Protein AF-A0A353ZAT5-F1 (afdb_monomer_lite)

Sequence (491 aa):
MAKRRVTSTKPAPPVLEQTLVGQTVCIAGPNAAGPVGELISKLVRLRGGVILDEVDPELTYLVTLGAGSEDDRERAEHLNAEDRSDIQIVSPSEFLETQVPSPEELLALLKGGPESLALALELLQIPVEEPYDLNGADLRGLKLDDESADADLEALDLTDSDLREAQFTNAWFSSMSGAKLDGAILKNCHFSGECEFIEGSFKKGVAQSCDFSSCDLDQADFTSTDLAGSDFSSAFGANACFRKATLTDADFSQAEITETDFSGVDGAGCDFSGTRLTKGLFTKADLHGSSFCGANLDECDFTNCDLRDCDFNGANLQGVIWKGARLKGASFQLANVDTNEIAKSADLDSDDVDTGSQVSSHLDELRDATSRISRVEFTLPFRRNGQRLSLAVTTSPRHVRIAWEQPNPVSSQIRSKLLRASDLRIPLLSVVNRFRDWEFLAEEVEVRSGRGPTGNRLPKGAVVQAICGILGVAPPEDLLPIPTPLVPPTA

Radius of gyration: 33.87 Å; chains: 1; bounding box: 70×77×107 Å

Structure (mmCIF, N/CA/C/O backbone):
data_AF-A0A353ZAT5-F1
#
_entry.id   AF-A0A353ZAT5-F1
#
loop_
_atom_site.group_PDB
_atom_site.id
_atom_site.type_symbol
_atom_site.label_atom_id
_atom_site.label_alt_id
_atom_site.label_comp_id
_atom_site.label_asym_id
_atom_site.label_entity_id
_atom_site.label_seq_id
_atom_site.pdbx_PDB_ins_code
_atom_site.Cartn_x
_atom_site.Cartn_y
_atom_site.Cartn_z
_atom_site.occupancy
_atom_site.B_iso_or_equiv
_atom_site.auth_seq_id
_atom_site.auth_comp_id
_atom_site.auth_asym_id
_atom_site.auth_atom_id
_atom_site.pdbx_PDB_model_num
ATOM 1 N N . MET A 1 1 ? -34.786 -39.151 38.828 1.00 35.59 1 MET A N 1
ATOM 2 C CA . MET A 1 1 ? -34.841 -38.536 37.484 1.00 35.59 1 MET A CA 1
ATOM 3 C C . MET A 1 1 ? -34.792 -37.024 37.647 1.00 35.59 1 MET A C 1
ATOM 5 O O . MET A 1 1 ? -35.815 -36.426 37.947 1.00 35.59 1 MET A O 1
ATOM 9 N N . ALA A 1 2 ? -33.608 -36.420 37.536 1.00 30.28 2 ALA A N 1
ATOM 10 C CA . ALA A 1 2 ? -33.432 -34.970 37.602 1.00 30.28 2 ALA A CA 1
ATOM 11 C C . ALA A 1 2 ? -33.078 -34.451 36.202 1.00 30.28 2 ALA A C 1
ATOM 13 O O . ALA A 1 2 ? -32.177 -34.973 35.547 1.00 30.28 2 ALA A O 1
ATOM 14 N N . LYS A 1 3 ? -33.868 -33.482 35.734 1.00 33.91 3 LYS A N 1
ATOM 15 C CA . LYS A 1 3 ? -33.812 -32.871 34.403 1.00 33.91 3 LYS A CA 1
ATOM 16 C C . LYS A 1 3 ? -32.565 -31.989 34.269 1.00 33.91 3 LYS A C 1
ATOM 18 O O . LYS A 1 3 ? -32.339 -31.119 35.104 1.00 33.91 3 LYS A O 1
ATOM 23 N N . ARG A 1 4 ? -31.804 -32.181 33.186 1.00 32.38 4 ARG A N 1
ATOM 24 C CA . ARG A 1 4 ? -30.784 -31.240 32.699 1.00 32.38 4 ARG A CA 1
ATOM 25 C C . ARG A 1 4 ? -31.474 -29.967 32.203 1.00 32.38 4 ARG A C 1
ATOM 27 O O . ARG A 1 4 ? -32.318 -30.043 31.312 1.00 32.38 4 ARG A O 1
ATOM 34 N N . ARG A 1 5 ? -31.091 -28.816 32.756 1.00 29.02 5 ARG A N 1
ATOM 35 C CA . ARG A 1 5 ? -31.334 -27.494 32.172 1.00 29.02 5 ARG A CA 1
ATOM 36 C C . ARG A 1 5 ? -30.012 -27.056 31.546 1.00 29.02 5 ARG A C 1
ATOM 38 O O . ARG A 1 5 ? -29.019 -26.919 32.249 1.00 29.02 5 ARG A O 1
ATOM 45 N N . VAL A 1 6 ? -30.004 -26.941 30.224 1.00 36.97 6 VAL A N 1
ATOM 46 C CA . VAL A 1 6 ? -28.932 -26.296 29.467 1.00 36.97 6 VAL A CA 1
ATOM 47 C C . VAL A 1 6 ? -29.087 -24.800 29.716 1.00 36.97 6 VAL A C 1
ATOM 49 O O . VAL A 1 6 ? -30.119 -24.231 29.370 1.00 36.97 6 VAL A O 1
ATOM 52 N N . THR A 1 7 ? -28.111 -24.184 30.371 1.00 30.05 7 THR A N 1
ATOM 53 C CA . THR A 1 7 ? -27.981 -22.727 30.447 1.00 30.05 7 THR A CA 1
ATOM 54 C C . THR A 1 7 ? -26.880 -22.319 29.487 1.00 30.05 7 THR A C 1
ATOM 56 O O . THR A 1 7 ? -25.731 -22.724 29.656 1.00 30.05 7 THR A O 1
ATOM 59 N N . SER A 1 8 ? -27.259 -21.558 28.461 1.00 29.73 8 SER A N 1
ATOM 60 C CA . SER A 1 8 ? -26.338 -20.868 27.568 1.00 29.73 8 SER A CA 1
ATOM 61 C C . SER A 1 8 ? -25.467 -19.924 28.391 1.00 29.73 8 SER A C 1
ATOM 63 O O . SER A 1 8 ? -25.973 -18.997 29.025 1.00 29.73 8 SER A O 1
ATOM 65 N N . THR A 1 9 ? -24.165 -20.161 28.391 1.00 30.36 9 THR A N 1
ATOM 66 C CA . THR A 1 9 ? -23.178 -19.208 28.885 1.00 30.36 9 THR A CA 1
ATOM 67 C C . THR A 1 9 ? -23.087 -18.072 27.871 1.00 30.36 9 THR A C 1
ATOM 69 O O . THR A 1 9 ? -22.510 -18.250 26.799 1.00 30.36 9 THR A O 1
ATOM 72 N N . LYS A 1 10 ? -23.698 -16.920 28.186 1.00 31.23 10 LYS A N 1
ATOM 73 C CA . LYS A 1 10 ? -23.288 -15.641 27.588 1.00 31.23 10 LYS A CA 1
ATOM 74 C C . LYS A 1 10 ? -21.779 -15.485 27.846 1.00 31.23 10 LYS A C 1
ATOM 76 O O . LYS A 1 10 ? -21.357 -15.814 28.960 1.00 31.23 10 LYS A O 1
ATOM 81 N N . PRO A 1 11 ? -20.972 -15.036 26.872 1.00 31.98 11 PRO A N 1
ATOM 82 C CA . PRO A 1 11 ? -19.592 -14.673 27.158 1.00 31.98 11 PRO A CA 1
ATOM 83 C C . PRO A 1 11 ? -19.607 -13.570 28.223 1.00 31.98 11 PRO A C 1
ATOM 85 O O . PRO A 1 11 ? -20.436 -12.660 28.165 1.00 31.98 11 PRO A O 1
ATOM 88 N N . ALA A 1 12 ? -18.764 -13.715 29.246 1.00 31.81 12 ALA A N 1
ATOM 89 C CA . ALA A 1 12 ? -18.557 -12.654 30.221 1.00 31.81 12 ALA A CA 1
ATOM 90 C C . ALA A 1 12 ? -18.018 -11.424 29.469 1.00 31.81 12 ALA A C 1
ATOM 92 O O . ALA A 1 12 ? -17.158 -11.614 28.603 1.00 31.81 12 ALA A O 1
ATOM 93 N N . PRO A 1 13 ? -18.521 -10.204 29.740 1.00 36.81 13 PRO A N 1
ATOM 94 C CA . PRO A 1 13 ? -17.914 -9.011 29.174 1.00 36.81 13 PRO A CA 1
ATOM 95 C C . PRO A 1 13 ? -16.436 -8.968 29.590 1.00 36.81 13 PRO A C 1
ATOM 97 O O . PRO A 1 13 ? -16.096 -9.492 30.661 1.00 36.81 13 PRO A O 1
ATOM 100 N N . PRO A 1 14 ? -15.554 -8.410 28.745 1.00 43.56 14 PRO A N 1
ATOM 101 C CA . PRO A 1 14 ? -14.152 -8.274 29.092 1.00 43.56 14 PRO A CA 1
ATOM 102 C C . PRO A 1 14 ? -14.018 -7.504 30.406 1.00 43.56 14 PRO A C 1
ATOM 104 O O . PRO A 1 14 ? -14.933 -6.784 30.806 1.00 43.56 14 PRO A O 1
ATOM 107 N N . VAL A 1 15 ? -12.902 -7.698 31.103 1.00 44.88 15 VAL A N 1
ATOM 108 C CA . VAL A 1 15 ? -12.599 -7.007 32.359 1.00 44.88 15 VAL A CA 1
ATOM 109 C C . VAL A 1 15 ? -12.460 -5.512 32.056 1.00 44.88 15 VAL A C 1
ATOM 111 O O . VAL A 1 15 ? -11.375 -5.042 31.751 1.00 44.88 15 VAL A O 1
ATOM 114 N N . LEU A 1 16 ? -13.582 -4.791 32.070 1.00 51.88 16 LEU A N 1
ATOM 115 C CA . LEU A 1 16 ? -13.626 -3.335 32.046 1.00 51.88 16 LEU A CA 1
ATOM 116 C C . LEU A 1 16 ? -12.999 -2.857 33.355 1.00 51.88 16 LEU A C 1
ATOM 118 O O . LEU A 1 16 ? -13.313 -3.393 34.427 1.00 51.88 16 LEU A O 1
ATOM 122 N N . GLU A 1 17 ? -12.094 -1.887 33.284 1.00 56.00 17 GLU A N 1
ATOM 123 C CA . GLU A 1 17 ? -11.563 -1.255 34.485 1.00 56.00 17 GLU A CA 1
ATOM 124 C C . GLU A 1 17 ? -12.712 -0.736 35.359 1.00 56.00 17 GLU A C 1
ATOM 126 O O . GLU A 1 17 ? -13.712 -0.198 34.879 1.00 56.00 17 GLU A O 1
ATOM 131 N N . GLN A 1 18 ? -12.577 -0.921 36.673 1.00 58.75 18 GLN A N 1
ATOM 132 C CA . GLN A 1 18 ? -13.631 -0.666 37.660 1.00 58.75 18 GLN A CA 1
ATOM 133 C C . GLN A 1 18 ? -13.889 0.826 37.933 1.00 58.75 18 GLN A C 1
ATOM 135 O O . GLN A 1 18 ? -14.420 1.161 38.989 1.00 58.75 18 GLN A O 1
ATOM 140 N N . THR A 1 19 ? -13.520 1.735 37.031 1.00 64.62 19 THR A N 1
ATOM 141 C CA . THR A 1 19 ? -13.568 3.190 37.261 1.00 64.62 19 THR A CA 1
ATOM 142 C C . THR A 1 19 ? -14.957 3.694 37.655 1.00 64.62 19 THR A C 1
ATOM 144 O O . THR A 1 19 ? -15.046 4.569 38.511 1.00 64.62 19 THR A O 1
ATOM 147 N N . LEU A 1 20 ? -16.039 3.100 37.130 1.00 75.00 20 LEU A N 1
ATOM 148 C CA . LEU A 1 20 ? -17.420 3.452 37.505 1.00 75.00 20 LEU A CA 1
ATOM 149 C C . LEU A 1 20 ? -18.197 2.338 38.221 1.00 75.00 20 LEU A C 1
ATOM 151 O O . LEU A 1 20 ? -19.390 2.493 38.484 1.00 75.00 20 LEU A O 1
ATOM 155 N N . VAL A 1 21 ? -17.552 1.225 38.578 1.00 80.06 21 VAL A N 1
ATOM 156 C CA . VAL A 1 21 ? -18.249 0.120 39.250 1.00 80.06 21 VAL A CA 1
ATOM 157 C C . VAL A 1 21 ? -18.703 0.577 40.635 1.00 80.06 21 VAL A C 1
ATOM 159 O O . VAL A 1 21 ? -17.886 0.903 41.492 1.00 80.06 21 VAL A O 1
ATOM 162 N N . GLY A 1 22 ? -20.019 0.569 40.861 1.00 78.88 22 GLY A N 1
ATOM 163 C CA . GLY A 1 22 ? -20.616 1.024 42.120 1.00 78.88 22 GLY A CA 1
ATOM 164 C C . GLY A 1 22 ? -20.715 2.545 42.271 1.00 78.88 22 GLY A C 1
ATOM 165 O O . GLY A 1 22 ? -21.193 2.995 43.307 1.00 78.88 22 GLY A O 1
ATOM 166 N N . GLN A 1 23 ? -20.313 3.316 41.256 1.00 85.81 23 GLN A N 1
ATOM 167 C CA . GLN A 1 23 ? -20.518 4.763 41.216 1.00 85.81 23 GLN A CA 1
ATOM 168 C C . GLN A 1 23 ? -21.940 5.078 40.742 1.00 85.81 23 GLN A C 1
ATOM 170 O O . GLN A 1 23 ? -22.478 4.414 39.848 1.00 85.81 23 GLN A O 1
ATOM 175 N N . THR A 1 24 ? -22.550 6.107 41.317 1.00 89.19 24 THR A N 1
ATOM 176 C CA . THR A 1 24 ? -23.874 6.605 40.925 1.00 89.19 24 THR A CA 1
ATOM 177 C C . THR A 1 24 ? -23.709 7.955 40.224 1.00 89.19 24 THR A C 1
ATOM 179 O O . THR A 1 24 ? -23.003 8.854 40.692 1.00 89.19 24 THR A O 1
ATOM 182 N N . VAL A 1 25 ? -24.332 8.099 39.059 1.00 90.00 25 VAL A N 1
ATOM 183 C CA . VAL A 1 25 ? -24.163 9.262 38.185 1.00 90.00 25 VAL A CA 1
ATOM 184 C C . VAL A 1 25 ? -25.524 9.851 37.853 1.00 90.00 25 VAL A C 1
ATOM 186 O O . VAL A 1 25 ? -26.437 9.141 37.438 1.00 90.00 25 VAL A O 1
ATOM 189 N N . CYS A 1 26 ? -25.653 11.161 38.005 1.00 89.88 26 CYS A N 1
ATOM 190 C CA . CYS A 1 26 ? -26.819 11.927 37.588 1.00 89.88 26 CYS A CA 1
ATOM 191 C C . CYS A 1 26 ? -26.402 12.870 36.459 1.00 89.88 26 CYS A C 1
ATOM 193 O O . CYS A 1 26 ? -25.349 13.509 36.526 1.00 89.88 26 CYS A O 1
ATOM 195 N N . ILE A 1 27 ? -27.216 12.935 35.408 1.00 89.19 27 ILE A N 1
ATOM 196 C CA . ILE A 1 27 ? -26.981 13.788 34.241 1.00 89.19 27 ILE A CA 1
ATOM 197 C C . ILE A 1 27 ? -28.067 14.863 34.236 1.00 89.19 27 ILE A C 1
ATOM 199 O O . ILE A 1 27 ? -29.233 14.565 33.988 1.00 89.19 27 ILE A O 1
ATOM 203 N N . ALA A 1 28 ? -27.686 16.114 34.489 1.00 85.56 28 ALA A N 1
ATOM 204 C CA . ALA A 1 28 ? -28.620 17.226 34.631 1.00 85.56 28 ALA A CA 1
ATOM 205 C C . ALA A 1 28 ? -28.460 18.260 33.507 1.00 85.56 28 ALA A C 1
ATOM 207 O O . ALA A 1 28 ? -27.347 18.611 33.102 1.00 85.56 28 ALA A O 1
ATOM 208 N N . GLY A 1 29 ? -29.590 18.780 33.022 1.00 79.81 29 GLY A N 1
ATOM 209 C CA . GLY A 1 29 ? -29.646 19.860 32.037 1.00 79.81 29 GLY A CA 1
ATOM 210 C C . GLY A 1 29 ? -30.685 19.647 30.929 1.00 79.81 29 GLY A C 1
ATOM 211 O O . GLY A 1 29 ? -31.186 18.537 30.739 1.00 79.81 29 GLY A O 1
ATOM 212 N N . PRO A 1 30 ? -31.002 20.702 30.154 1.00 70.00 30 PRO A N 1
ATOM 213 C CA . PRO A 1 30 ? -32.038 20.663 29.116 1.00 70.00 30 PRO A CA 1
ATOM 214 C C . PRO A 1 30 ? -31.757 19.645 27.999 1.00 70.00 30 PRO A C 1
ATOM 216 O O . PRO A 1 30 ? -32.686 19.200 27.330 1.00 70.00 30 PRO A O 1
ATOM 219 N N . ASN A 1 31 ? -30.491 19.246 27.827 1.00 70.19 31 ASN A N 1
ATOM 220 C CA . ASN A 1 31 ? -30.032 18.298 26.811 1.00 70.19 31 ASN A CA 1
ATOM 221 C C . ASN A 1 31 ? -29.577 16.948 27.394 1.00 70.19 31 ASN A C 1
ATOM 223 O O . ASN A 1 31 ? -28.799 16.249 26.749 1.00 70.19 31 ASN A O 1
ATOM 227 N N . ALA A 1 32 ? -30.044 16.556 28.586 1.00 75.88 32 ALA A N 1
ATOM 228 C CA . ALA A 1 32 ? -29.675 15.275 29.206 1.00 75.88 32 ALA A CA 1
ATOM 229 C C . ALA A 1 32 ? -29.980 14.042 28.329 1.00 75.88 32 ALA A C 1
ATOM 231 O O . ALA A 1 32 ? -29.245 13.063 28.371 1.00 75.88 32 ALA A O 1
ATOM 232 N N . ALA A 1 33 ? -31.009 14.113 27.479 1.00 74.62 33 ALA A N 1
ATOM 233 C CA . ALA A 1 33 ? -31.337 13.080 26.490 1.00 74.62 33 ALA A CA 1
ATOM 234 C C . ALA A 1 33 ? -30.689 13.309 25.105 1.00 74.62 33 ALA A C 1
ATOM 236 O O . ALA A 1 33 ? -31.068 12.669 24.131 1.00 74.62 33 ALA A O 1
ATOM 237 N N . GLY A 1 34 ? -29.777 14.277 24.979 1.00 81.38 34 GLY A N 1
ATOM 238 C CA . GLY A 1 34 ? -29.040 14.539 23.744 1.00 81.38 34 GLY A CA 1
ATOM 239 C C . GLY A 1 34 ? -27.870 13.565 23.538 1.00 81.38 34 GLY A C 1
ATOM 240 O O . GLY A 1 34 ? -27.553 12.797 24.444 1.00 81.38 34 GLY A O 1
ATOM 241 N N . PRO A 1 35 ? -27.162 13.641 22.394 1.00 79.19 35 PRO A N 1
ATOM 242 C CA . PRO A 1 35 ? -26.115 12.678 22.025 1.00 79.19 35 PRO A CA 1
ATOM 243 C C . PRO A 1 35 ? -25.032 12.488 23.097 1.00 79.19 35 PRO A C 1
ATOM 245 O O . PRO A 1 35 ? -24.649 11.367 23.413 1.00 79.19 35 PRO A O 1
ATOM 248 N N . VAL A 1 36 ? -24.587 13.585 23.719 1.00 80.25 36 VAL A N 1
ATOM 249 C CA . VAL A 1 36 ? -23.572 13.553 24.785 1.00 80.25 36 VAL A CA 1
ATOM 250 C C . VAL A 1 36 ? -24.112 12.884 26.054 1.00 80.25 36 VAL A C 1
ATOM 252 O O . VAL A 1 36 ? -23.415 12.094 26.684 1.00 80.25 36 VAL A O 1
ATOM 255 N N . GLY A 1 37 ? -25.364 13.159 26.427 1.00 84.25 37 GLY A N 1
ATOM 256 C CA . GLY A 1 37 ? -25.998 12.523 27.583 1.00 84.25 37 GLY A CA 1
ATOM 257 C C . GLY A 1 37 ? -26.277 11.033 27.361 1.00 84.25 37 GLY A C 1
ATOM 258 O O . GLY A 1 37 ? -26.101 10.232 28.282 1.00 84.25 37 GLY A O 1
ATOM 259 N N . GLU A 1 38 ? -26.628 10.635 26.134 1.00 84.31 38 GLU A N 1
ATOM 260 C CA . GLU A 1 38 ? -26.757 9.226 25.745 1.00 84.31 38 GLU A CA 1
ATOM 261 C C . GLU A 1 38 ? -25.414 8.489 25.800 1.00 84.31 38 GLU A C 1
ATOM 263 O O . GLU A 1 38 ? -25.362 7.388 26.353 1.00 84.31 38 GLU A O 1
ATOM 268 N N . LEU A 1 39 ? -24.329 9.096 25.301 1.00 80.38 39 LEU A N 1
ATOM 269 C CA . LEU A 1 39 ? -22.971 8.544 25.382 1.00 80.38 39 LEU A CA 1
ATOM 270 C C . LEU A 1 39 ? -22.551 8.309 26.840 1.00 80.38 39 LEU A C 1
ATOM 272 O O . LEU A 1 39 ? -22.172 7.198 27.210 1.00 80.38 39 LEU A O 1
ATOM 276 N N . ILE A 1 40 ? -22.697 9.325 27.697 1.00 83.88 40 ILE A N 1
ATOM 277 C CA . ILE A 1 40 ? -22.378 9.215 29.129 1.00 83.88 40 ILE A CA 1
ATOM 278 C C . ILE A 1 40 ? -23.243 8.136 29.787 1.00 83.88 40 ILE A C 1
ATOM 280 O O . ILE A 1 40 ? -22.737 7.302 30.537 1.00 83.88 40 ILE A O 1
ATOM 284 N N . SER A 1 41 ? -24.533 8.077 29.453 1.00 86.50 41 SER A N 1
ATOM 285 C CA . SER A 1 41 ? -25.434 7.050 29.979 1.00 86.50 41 SER A CA 1
ATOM 286 C C . SER A 1 41 ? -25.014 5.632 29.577 1.00 86.50 41 SER A C 1
ATOM 288 O O . SER A 1 41 ? -25.048 4.708 30.395 1.00 86.50 41 SER A O 1
ATOM 290 N N . LYS A 1 42 ? -24.623 5.433 28.313 1.00 81.38 42 LYS A N 1
ATOM 291 C CA . LYS A 1 42 ? -24.094 4.151 27.831 1.00 81.38 42 LYS A CA 1
ATOM 292 C C . LYS A 1 42 ? -22.829 3.772 28.604 1.00 81.38 42 LYS A C 1
ATOM 294 O O . LYS A 1 42 ? -22.770 2.661 29.130 1.00 81.38 42 LYS A O 1
ATOM 299 N N . LEU A 1 43 ? -21.877 4.700 28.736 1.00 80.25 43 LEU A N 1
ATOM 300 C CA . LEU A 1 43 ? -20.602 4.490 29.431 1.00 80.25 43 LEU A CA 1
ATOM 301 C C . LEU A 1 43 ? -20.789 4.092 30.897 1.00 80.25 43 LEU A C 1
ATOM 303 O O . LEU A 1 43 ? -20.233 3.082 31.331 1.00 80.25 43 LEU A O 1
ATOM 307 N N . VAL A 1 44 ? -21.625 4.826 31.638 1.00 85.06 44 VAL A N 1
ATOM 308 C CA . VAL A 1 44 ? -21.915 4.535 33.051 1.00 85.06 44 VAL A CA 1
ATOM 309 C C . VAL A 1 44 ? -22.484 3.127 33.206 1.00 85.06 44 VAL A C 1
ATOM 311 O O . VAL A 1 44 ? -21.991 2.348 34.021 1.00 85.06 44 VAL A O 1
ATOM 314 N N . ARG A 1 45 ? -23.482 2.758 32.391 1.00 83.06 45 ARG A N 1
ATOM 315 C CA . ARG A 1 45 ? -24.105 1.425 32.452 1.00 83.06 45 ARG A CA 1
ATOM 316 C C . ARG A 1 45 ? -23.121 0.310 32.108 1.00 83.06 45 ARG A C 1
ATOM 318 O O . ARG A 1 45 ? -23.139 -0.734 32.757 1.00 83.06 45 ARG A O 1
ATOM 325 N N . LEU A 1 46 ? -22.283 0.518 31.093 1.00 72.38 46 LEU A N 1
ATOM 326 C CA . LEU A 1 46 ? -21.296 -0.465 30.642 1.00 72.38 46 LEU A CA 1
ATOM 327 C C . LEU A 1 46 ? -20.228 -0.721 31.705 1.00 72.38 46 LEU A C 1
ATOM 329 O O . LEU A 1 46 ? -19.929 -1.878 31.995 1.00 72.38 46 LEU A O 1
ATOM 333 N N . ARG A 1 47 ? -19.736 0.335 32.357 1.00 76.44 47 ARG A N 1
ATOM 334 C CA . ARG A 1 47 ? -18.775 0.240 33.465 1.00 76.44 47 ARG A CA 1
ATOM 335 C C . ARG A 1 47 ? -19.422 -0.116 34.817 1.00 76.44 47 ARG A C 1
ATOM 337 O O . ARG A 1 47 ? -18.765 -0.044 35.849 1.00 76.44 47 ARG A O 1
ATOM 344 N N . GLY A 1 48 ? -20.693 -0.533 34.836 1.00 77.31 48 GLY A N 1
ATOM 345 C CA . GLY A 1 48 ? -21.371 -1.037 36.037 1.00 77.31 48 GLY A CA 1
ATOM 346 C C . GLY A 1 48 ? -21.766 0.032 37.061 1.00 77.31 48 GLY A C 1
ATOM 347 O O . GLY A 1 48 ? -22.008 -0.304 38.223 1.00 77.31 48 GLY A O 1
ATOM 348 N N . GLY A 1 49 ? -21.825 1.293 36.640 1.00 85.31 49 GLY A N 1
ATOM 349 C CA . GLY A 1 49 ? -22.395 2.387 37.413 1.00 85.31 49 GLY A CA 1
ATOM 350 C C . GLY A 1 49 ? -23.919 2.450 37.293 1.00 85.31 49 GLY A C 1
ATOM 351 O O . GLY A 1 49 ? -24.540 1.803 36.442 1.00 85.31 49 GLY A O 1
ATOM 352 N N . VAL A 1 50 ? -24.537 3.242 38.161 1.00 89.31 50 VAL A N 1
ATOM 353 C CA . VAL A 1 50 ? -25.993 3.429 38.221 1.00 89.31 50 VAL A CA 1
ATOM 354 C C . VAL A 1 50 ? -26.335 4.848 37.793 1.00 89.31 50 VAL A C 1
ATOM 356 O O . VAL A 1 50 ? -25.699 5.794 38.241 1.00 89.31 50 VAL A O 1
ATOM 359 N N . ILE A 1 51 ? -27.348 4.999 36.940 1.00 89.75 51 ILE A N 1
ATOM 360 C CA . ILE A 1 51 ? -27.853 6.318 36.544 1.00 89.75 51 ILE A CA 1
ATOM 361 C C . ILE A 1 51 ? -29.054 6.672 37.410 1.00 89.75 51 ILE A C 1
ATOM 363 O O . ILE A 1 51 ? -29.963 5.850 37.550 1.00 89.75 51 ILE A O 1
ATOM 367 N N . LEU A 1 52 ? -29.053 7.886 37.949 1.00 87.94 52 LEU A N 1
ATOM 368 C CA . LEU A 1 52 ? -30.170 8.464 38.689 1.00 87.94 52 LEU A CA 1
ATOM 369 C C . LEU A 1 52 ? -30.833 9.578 37.876 1.00 87.94 52 LEU A C 1
ATOM 371 O O . LEU A 1 52 ? -30.159 10.318 37.161 1.00 87.94 52 LEU A O 1
ATOM 375 N N . ASP A 1 53 ? -32.154 9.694 38.020 1.00 82.94 53 ASP A N 1
ATOM 376 C CA . ASP A 1 53 ? -32.955 10.737 37.364 1.00 82.94 53 ASP A CA 1
ATOM 377 C C . ASP A 1 53 ? -32.953 12.064 38.155 1.00 82.94 53 ASP A C 1
ATOM 379 O O . ASP A 1 53 ? -33.297 13.110 37.610 1.00 82.94 53 ASP A O 1
ATOM 383 N N . GLU A 1 54 ? -32.572 12.031 39.437 1.00 82.38 54 GLU A N 1
ATOM 384 C CA . GLU A 1 54 ? -32.560 13.179 40.354 1.00 82.38 54 GLU A CA 1
ATOM 385 C C . GLU A 1 54 ? -31.303 13.157 41.248 1.00 82.38 54 GLU A C 1
ATOM 387 O O . GLU A 1 54 ? -30.577 12.161 41.308 1.00 82.38 54 GLU A O 1
ATOM 392 N N . VAL A 1 55 ? -31.020 14.272 41.930 1.00 80.38 55 VAL A N 1
ATOM 393 C CA . VAL A 1 55 ? -29.901 14.389 42.881 1.00 80.38 55 VAL A CA 1
ATOM 394 C C . VAL A 1 55 ? -30.289 13.732 44.217 1.00 80.38 55 VAL A C 1
ATOM 396 O O . VAL A 1 55 ? -31.210 14.198 44.885 1.00 80.38 55 VAL A O 1
ATOM 399 N N . ASP A 1 56 ? -29.574 12.675 44.612 1.00 81.06 56 ASP A N 1
ATOM 400 C CA . ASP A 1 56 ? -29.828 11.848 45.808 1.00 81.06 56 ASP A CA 1
ATOM 401 C C . ASP A 1 56 ? -28.570 11.775 46.712 1.00 81.06 56 ASP A C 1
ATOM 403 O O . ASP A 1 56 ? -27.461 11.953 46.206 1.00 81.06 56 ASP A O 1
ATOM 407 N N . PRO A 1 57 ? -28.686 11.518 48.032 1.00 77.56 57 PRO A N 1
ATOM 408 C CA . PRO A 1 57 ? -27.532 11.293 48.911 1.00 77.56 57 PRO A CA 1
ATOM 409 C C . PRO A 1 57 ? -26.562 10.178 48.486 1.00 77.56 57 PRO A C 1
ATOM 411 O O . PRO A 1 57 ? -25.393 10.222 48.862 1.00 77.56 57 PRO A O 1
ATOM 414 N N . GLU A 1 58 ? -27.012 9.174 47.727 1.00 81.31 58 GLU A N 1
ATOM 415 C CA . GLU A 1 58 ? -26.134 8.113 47.213 1.00 81.31 58 GLU A CA 1
ATOM 416 C C . GLU A 1 58 ? -25.285 8.560 46.012 1.00 81.31 58 GLU A C 1
ATOM 418 O O . GLU A 1 58 ? -24.485 7.758 45.531 1.00 81.31 58 GLU A O 1
ATOM 423 N N . LEU A 1 59 ? -25.455 9.795 45.513 1.00 85.25 59 LEU A N 1
ATOM 424 C CA . LEU A 1 59 ? -24.809 10.315 44.307 1.00 85.25 59 LEU A CA 1
ATOM 425 C C . LEU A 1 59 ? -23.278 10.387 44.438 1.00 85.25 59 LEU A C 1
ATOM 427 O O . LEU A 1 59 ? -22.754 10.837 45.453 1.00 85.25 59 LEU A O 1
ATOM 431 N N . THR A 1 60 ? -22.552 10.015 43.382 1.00 86.44 60 THR A N 1
ATOM 432 C CA . THR A 1 60 ? -21.096 10.215 43.298 1.00 86.44 60 THR A CA 1
ATOM 433 C C . THR A 1 60 ? -20.713 11.288 42.285 1.00 86.44 60 THR A C 1
ATOM 435 O O . THR A 1 60 ? -19.867 12.129 42.575 1.00 86.44 60 THR A O 1
ATOM 438 N N . TYR A 1 61 ? -21.346 11.300 41.110 1.00 86.50 61 TYR A N 1
ATOM 439 C CA . TYR A 1 61 ? -21.074 12.278 40.054 1.00 86.50 61 TYR A CA 1
ATOM 440 C C . TYR A 1 61 ? -22.341 13.012 39.624 1.00 86.50 61 TYR A C 1
ATOM 442 O O . TYR A 1 61 ? -23.344 12.384 39.288 1.00 86.50 61 TYR A O 1
ATOM 450 N N . LEU A 1 62 ? -22.266 14.341 39.540 1.00 88.38 62 LEU A N 1
ATOM 451 C CA . LEU A 1 62 ? -23.254 15.169 38.851 1.00 88.38 62 LEU A CA 1
ATOM 452 C C . LEU A 1 62 ? -22.630 15.748 37.578 1.00 88.38 62 LEU A C 1
ATOM 454 O O . LEU A 1 62 ? -21.766 16.624 37.650 1.00 88.38 62 LEU A O 1
ATOM 458 N N . VAL A 1 63 ? -23.094 15.287 36.416 1.00 88.62 63 VAL A N 1
ATOM 459 C CA . VAL A 1 63 ? -22.657 15.791 35.110 1.00 88.62 63 VAL A CA 1
ATOM 460 C C . VAL A 1 63 ? -23.624 16.863 34.616 1.00 88.62 63 VAL A C 1
ATOM 462 O O . VAL A 1 63 ? -24.815 16.605 34.442 1.00 88.62 63 VAL A O 1
ATOM 465 N N . THR A 1 64 ? -23.115 18.069 34.356 1.00 86.50 64 THR A N 1
ATOM 466 C CA . THR A 1 64 ? -23.941 19.242 34.014 1.00 86.50 64 THR A CA 1
ATOM 467 C C . THR A 1 64 ? -23.845 19.621 32.528 1.00 86.50 64 THR A C 1
ATOM 469 O O . THR A 1 64 ? -22.888 20.247 32.081 1.00 86.50 64 THR A O 1
ATOM 472 N N . LEU A 1 65 ? -24.856 19.280 31.724 1.00 78.19 65 LEU A N 1
ATOM 473 C CA . LEU A 1 65 ? -24.903 19.563 30.278 1.00 78.19 65 LEU A CA 1
ATOM 474 C C . LEU A 1 65 ? -25.394 20.994 29.989 1.00 78.19 65 LEU A C 1
ATOM 476 O O . LEU A 1 65 ? -26.484 21.159 29.454 1.00 78.19 65 LEU A O 1
ATOM 480 N N . GLY A 1 66 ? -24.594 22.012 30.336 1.00 64.81 66 GLY A N 1
ATOM 481 C CA . GLY A 1 66 ? -24.759 23.421 29.926 1.00 64.81 66 GLY A CA 1
ATOM 482 C C . GLY A 1 66 ? -26.073 24.107 30.350 1.00 64.81 66 GLY A C 1
ATOM 483 O O . GLY A 1 66 ? -27.155 23.741 29.907 1.00 64.81 66 GLY A O 1
ATOM 484 N N . ALA A 1 67 ? -25.979 25.157 31.179 1.00 49.12 67 ALA A N 1
ATOM 485 C CA . ALA A 1 67 ? -27.132 25.801 31.831 1.00 49.12 67 ALA A CA 1
ATOM 486 C C . ALA A 1 67 ? -28.102 24.774 32.451 1.00 49.12 67 ALA A C 1
ATOM 488 O O . ALA A 1 67 ? -29.319 24.858 32.277 1.00 49.12 67 ALA A O 1
ATOM 489 N N . GLY A 1 68 ? -27.553 23.783 33.166 1.00 55.22 68 GLY A N 1
ATOM 490 C CA . GLY A 1 68 ? -28.346 23.044 34.147 1.00 55.22 68 GLY A CA 1
ATOM 491 C C . GLY A 1 68 ? -29.001 24.047 35.094 1.00 55.22 68 GLY A C 1
ATOM 492 O O . GLY A 1 68 ? -28.411 25.099 35.357 1.00 55.22 68 GLY A O 1
ATOM 493 N N . SER A 1 69 ? -30.227 23.777 35.544 1.00 58.56 69 SER A N 1
ATOM 494 C CA . SER A 1 69 ? -30.873 24.615 36.552 1.00 58.56 69 SER A CA 1
ATOM 495 C C . SER A 1 69 ? -29.890 24.823 37.696 1.00 58.56 69 SER A C 1
ATOM 497 O O . SER A 1 69 ? -29.415 23.835 38.253 1.00 58.56 69 SER A O 1
ATOM 499 N N . GLU A 1 70 ? -29.549 26.082 38.004 1.00 64.94 70 GLU A N 1
ATOM 500 C CA . GLU A 1 70 ? -28.692 26.430 39.150 1.00 64.94 70 GLU A CA 1
ATOM 501 C C . GLU A 1 70 ? -29.116 25.624 40.390 1.00 64.94 70 GLU A C 1
ATOM 503 O O . GLU A 1 70 ? -28.264 25.096 41.097 1.00 64.94 70 GLU A O 1
ATOM 508 N N . ASP A 1 71 ? -30.422 25.377 40.525 1.00 75.44 71 ASP A N 1
ATOM 509 C CA . ASP A 1 71 ? -31.062 24.495 41.497 1.00 75.44 71 ASP A CA 1
ATOM 510 C C . ASP A 1 71 ? -30.413 23.106 41.680 1.00 75.44 71 ASP A C 1
ATOM 512 O O . ASP A 1 71 ? -30.259 22.676 42.819 1.00 75.44 71 ASP A O 1
ATOM 516 N N . ASP A 1 72 ? -30.045 22.364 40.626 1.00 78.12 72 ASP A N 1
ATOM 517 C CA . ASP A 1 72 ? -29.510 20.994 40.786 1.00 78.12 72 ASP A CA 1
ATOM 518 C C . ASP A 1 72 ? -28.065 21.005 41.274 1.00 78.12 72 ASP A C 1
ATOM 520 O O . ASP A 1 72 ? -27.664 20.181 42.101 1.00 78.12 72 ASP A O 1
ATOM 524 N N . ARG A 1 73 ? -27.291 21.984 40.799 1.00 81.94 73 ARG A N 1
ATOM 525 C CA . ARG A 1 73 ? -25.928 22.210 41.271 1.00 81.94 73 ARG A CA 1
ATOM 526 C C . ARG A 1 73 ? -25.939 22.675 42.725 1.00 81.94 73 ARG A C 1
ATOM 528 O O . ARG A 1 73 ? -25.225 22.098 43.538 1.00 81.94 73 ARG A O 1
ATOM 535 N N . GLU A 1 74 ? -26.770 23.662 43.060 1.00 83.88 74 GLU A N 1
ATOM 536 C CA . GLU A 1 74 ? -26.933 24.155 44.432 1.00 83.88 74 GLU A CA 1
ATOM 537 C C . GLU A 1 74 ? -27.386 23.037 45.381 1.00 83.88 74 GLU A C 1
ATOM 539 O O . GLU A 1 74 ? -26.858 22.916 46.486 1.00 83.88 74 GLU A O 1
ATOM 544 N N . ARG A 1 75 ? -28.313 22.169 44.949 1.00 80.69 75 ARG A N 1
ATOM 545 C CA . ARG A 1 75 ? -28.742 20.992 45.726 1.00 80.69 75 ARG A CA 1
ATOM 546 C C . ARG A 1 75 ? -27.609 20.001 45.960 1.00 80.69 75 ARG A C 1
ATOM 548 O O . ARG A 1 75 ? -27.457 19.535 47.086 1.00 80.69 75 ARG A O 1
ATOM 555 N N . ALA A 1 76 ? -26.820 19.684 44.935 1.00 81.50 76 ALA A N 1
ATOM 556 C CA . ALA A 1 76 ? -25.680 18.782 45.083 1.00 81.50 76 ALA A CA 1
ATOM 557 C C . ALA A 1 76 ? -24.594 19.369 46.000 1.00 81.50 76 ALA A C 1
ATOM 559 O O . ALA A 1 76 ? -24.055 18.656 46.845 1.00 81.50 76 ALA A O 1
ATOM 560 N N . GLU A 1 77 ? -24.311 20.672 45.894 1.00 84.19 77 GLU A N 1
ATOM 561 C CA . GLU A 1 77 ? -23.380 21.372 46.791 1.00 84.19 77 GLU A CA 1
ATOM 562 C C . GLU A 1 77 ? -23.889 21.382 48.242 1.00 84.19 77 GLU A C 1
ATOM 564 O O . GLU A 1 77 ? -23.116 21.143 49.171 1.00 84.19 77 GLU A O 1
ATOM 569 N N . HIS A 1 78 ? -25.192 21.601 48.443 1.00 83.31 78 HIS A N 1
ATOM 570 C CA . HIS A 1 78 ? -25.826 21.545 49.758 1.00 83.31 78 HIS A CA 1
ATOM 571 C C . HIS A 1 78 ? -25.758 20.139 50.373 1.00 83.31 78 HIS A C 1
ATOM 573 O O . HIS A 1 78 ? -25.396 20.002 51.540 1.00 83.31 78 HIS A O 1
ATOM 579 N N . LEU A 1 79 ? -26.055 19.092 49.593 1.00 77.94 79 LEU A N 1
ATOM 580 C CA . LEU A 1 79 ? -25.949 17.696 50.034 1.00 77.94 79 LEU A CA 1
ATOM 581 C C . LEU A 1 79 ? -24.518 17.341 50.455 1.00 77.94 79 LEU A C 1
ATOM 583 O O . LEU A 1 79 ? -24.330 16.814 51.545 1.00 77.94 79 LEU A O 1
ATOM 587 N N . ASN A 1 80 ? -23.517 17.718 49.655 1.00 78.69 80 ASN A N 1
ATOM 588 C CA . ASN A 1 80 ? -22.09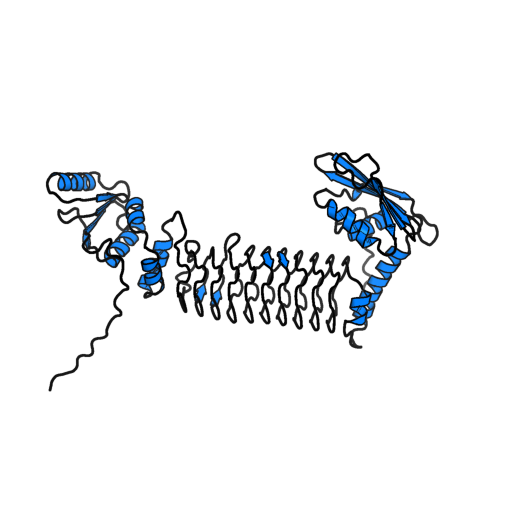4 17.494 49.948 1.00 78.69 80 ASN A CA 1
ATOM 589 C C . ASN A 1 80 ? -21.619 18.245 51.220 1.00 78.69 80 ASN A C 1
ATOM 591 O O . ASN A 1 80 ? -20.681 17.828 51.901 1.00 78.69 80 ASN A O 1
ATOM 595 N N . ALA A 1 81 ? -22.267 19.364 51.573 1.00 80.31 81 ALA A N 1
ATOM 596 C CA . ALA A 1 81 ? -21.952 20.132 52.779 1.00 80.31 81 ALA A CA 1
ATOM 597 C C . ALA A 1 81 ? -22.575 19.555 54.068 1.00 80.31 81 ALA A C 1
ATOM 599 O O . ALA A 1 81 ? -21.976 19.692 55.141 1.00 80.31 81 ALA A O 1
ATOM 600 N N . GLU A 1 82 ? -23.766 18.951 53.985 1.00 72.12 82 GLU A N 1
ATOM 601 C CA . GLU A 1 82 ? -24.525 18.455 55.145 1.00 72.12 82 GLU A CA 1
ATOM 602 C C . GLU A 1 82 ? -24.312 16.961 55.436 1.00 72.12 82 GLU A C 1
ATOM 604 O O . GLU A 1 82 ? -24.230 16.580 56.607 1.00 72.12 82 GLU A O 1
ATOM 609 N N . ASP A 1 83 ? -24.150 16.139 54.398 1.00 62.12 83 ASP A N 1
ATOM 610 C CA . ASP A 1 83 ? -23.836 14.712 54.466 1.00 62.12 83 ASP A CA 1
ATOM 611 C C . ASP A 1 83 ? -22.484 14.474 53.783 1.00 62.12 83 ASP A C 1
ATOM 613 O O . ASP A 1 83 ? -22.168 15.059 52.755 1.00 62.12 83 ASP A O 1
ATOM 617 N N . ARG A 1 84 ? -21.622 13.638 54.368 1.00 56.53 84 ARG A N 1
ATOM 618 C CA . ARG A 1 84 ? -20.237 13.407 53.900 1.00 56.53 84 ARG A CA 1
ATOM 619 C C . ARG A 1 84 ? -20.178 12.555 52.614 1.00 56.53 84 ARG A C 1
ATOM 621 O O . ARG A 1 84 ? -19.415 11.594 52.577 1.00 56.53 84 ARG A O 1
ATOM 628 N N . SER A 1 85 ? -20.980 12.888 51.606 1.00 61.19 85 SER A N 1
ATOM 629 C CA . SER A 1 85 ? -20.960 12.333 50.253 1.00 61.19 85 SER A CA 1
ATOM 630 C C . SER A 1 85 ? -20.071 13.207 49.371 1.00 61.19 85 SER A C 1
ATOM 632 O O . SER A 1 85 ? -20.402 14.352 49.086 1.00 61.19 85 SER A O 1
ATOM 634 N N . ASP A 1 86 ? -18.945 12.662 48.942 1.00 74.50 86 ASP A N 1
ATOM 635 C CA . ASP A 1 86 ? -17.908 13.219 48.074 1.00 74.50 86 ASP A CA 1
ATOM 636 C C . ASP A 1 86 ? -18.368 13.435 46.614 1.00 74.50 86 ASP A C 1
ATOM 638 O O . ASP A 1 86 ? -17.673 13.068 45.668 1.00 74.50 86 ASP A O 1
ATOM 642 N N . ILE A 1 87 ? -19.535 14.070 46.432 1.00 84.12 87 ILE A N 1
ATOM 643 C CA . ILE A 1 87 ? -20.156 14.324 45.125 1.00 84.12 87 ILE A CA 1
ATOM 644 C C . ILE A 1 87 ? -19.238 15.210 44.272 1.00 84.12 87 ILE A C 1
ATOM 646 O O . ILE A 1 87 ? -18.973 16.368 44.613 1.00 84.12 87 ILE A O 1
ATOM 650 N N . GLN A 1 88 ? -18.801 14.689 43.125 1.00 85.69 88 GLN A N 1
ATOM 651 C CA . GLN A 1 88 ? -18.033 15.419 42.121 1.00 85.69 88 GLN A CA 1
ATOM 652 C C . GLN A 1 88 ? -18.972 16.057 41.094 1.00 85.69 88 GLN A C 1
ATOM 654 O O . GLN A 1 88 ? -19.690 15.371 40.368 1.00 85.69 88 GLN A O 1
ATOM 659 N N . ILE A 1 89 ? -18.963 17.389 41.026 1.00 86.06 89 ILE A N 1
ATOM 660 C CA . ILE A 1 89 ? -19.751 18.157 40.057 1.00 86.06 89 ILE A CA 1
ATOM 661 C C . ILE A 1 89 ? -18.837 18.537 38.899 1.00 86.06 89 ILE A C 1
ATOM 663 O O . ILE A 1 89 ? -17.905 19.318 39.087 1.00 86.06 89 ILE A O 1
ATOM 667 N N . VAL A 1 90 ? -19.125 18.007 37.714 1.00 87.06 90 VAL A N 1
ATOM 668 C CA . VAL A 1 90 ? -18.265 18.131 36.532 1.00 87.06 90 VAL A CA 1
ATOM 669 C C . VAL A 1 90 ? -19.071 18.510 35.290 1.00 87.06 90 VAL A C 1
ATOM 671 O O . VAL A 1 90 ? -20.286 18.290 35.193 1.00 87.06 90 VAL A O 1
ATOM 674 N N . SER A 1 91 ? -18.399 19.121 34.324 1.00 84.56 91 SER A N 1
ATOM 675 C CA . SER A 1 91 ? -18.919 19.284 32.968 1.00 84.56 91 SER A CA 1
ATOM 676 C C . SER A 1 91 ? -18.873 17.950 32.197 1.00 84.56 91 SER A C 1
ATOM 678 O O . SER A 1 91 ? -18.219 17.001 32.633 1.00 84.56 91 SER A O 1
ATOM 680 N N . PRO A 1 92 ? -19.550 17.834 31.040 1.00 83.44 92 PRO A N 1
ATOM 681 C CA . PRO A 1 92 ? -19.538 16.612 30.238 1.00 83.44 92 PRO A CA 1
ATOM 682 C C . PRO A 1 92 ? -18.139 16.279 29.718 1.00 83.44 92 PRO A C 1
ATOM 684 O O . PRO A 1 92 ? -17.758 15.116 29.725 1.00 83.44 92 PRO A O 1
ATOM 687 N N . SER A 1 93 ? -17.375 17.294 29.306 1.00 78.56 93 SER A N 1
ATOM 688 C CA . SER A 1 93 ? -15.995 17.135 28.837 1.00 78.56 93 SER A CA 1
ATOM 689 C C . SER A 1 93 ? -15.082 16.648 29.958 1.00 78.56 93 SER A C 1
ATOM 691 O O . SER A 1 93 ? -14.441 15.620 29.793 1.00 78.56 93 SER A O 1
ATOM 693 N N . GLU A 1 94 ? -15.119 17.297 31.128 1.00 82.94 94 GLU A N 1
ATOM 694 C CA . GLU A 1 94 ? -14.346 16.863 32.303 1.00 82.94 94 GLU A CA 1
ATOM 695 C C . GLU A 1 94 ? -14.727 15.440 32.734 1.00 82.94 94 GLU A C 1
ATOM 697 O O . GLU A 1 94 ? -13.861 14.654 33.099 1.00 82.94 94 GLU A O 1
ATOM 702 N N . PHE A 1 95 ? -16.014 15.071 32.667 1.00 84.69 95 PHE A N 1
ATOM 703 C CA . PHE A 1 95 ? -16.426 13.696 32.943 1.00 84.69 95 PHE A CA 1
ATOM 704 C C . PHE A 1 95 ? -15.828 12.729 31.918 1.00 84.69 95 PHE A C 1
ATOM 706 O O . PHE A 1 95 ? -15.199 11.759 32.318 1.00 84.69 95 PHE A O 1
ATOM 713 N N . LEU A 1 96 ? -15.975 12.984 30.616 1.00 79.06 96 LEU A N 1
ATOM 714 C CA . LEU A 1 96 ? -15.454 12.104 29.562 1.00 79.06 96 LEU A CA 1
ATOM 715 C C . LEU A 1 96 ? -13.922 11.975 29.597 1.00 79.06 96 LEU A C 1
ATOM 717 O O . LEU A 1 96 ? -13.416 10.877 29.387 1.00 79.06 96 LEU A O 1
ATOM 721 N N . GLU A 1 97 ? -13.196 13.035 29.958 1.00 76.56 97 GLU A N 1
ATOM 722 C CA . GLU A 1 97 ? -11.742 13.002 30.183 1.00 76.56 97 GLU A CA 1
ATOM 723 C C . GLU A 1 97 ? -11.349 12.039 31.316 1.00 76.56 97 GLU A C 1
ATOM 725 O O . GLU A 1 97 ? -10.317 11.377 31.241 1.00 76.56 97 GLU A O 1
ATOM 730 N N . THR A 1 98 ? -12.190 11.873 32.346 1.00 77.56 98 THR A N 1
ATOM 731 C CA . THR A 1 98 ? -11.959 10.843 33.382 1.00 77.56 98 THR A CA 1
ATOM 732 C C . THR A 1 98 ? -12.263 9.420 32.909 1.00 77.56 98 THR A C 1
ATOM 734 O O . THR A 1 98 ? -11.951 8.464 33.617 1.00 77.56 98 THR A O 1
ATOM 737 N N . GLN A 1 99 ? -12.896 9.271 31.741 1.00 78.19 99 GLN A N 1
ATOM 738 C CA . GLN A 1 99 ? -13.338 7.992 31.179 1.00 78.19 99 GLN A CA 1
ATOM 739 C C . GLN A 1 99 ? -12.515 7.538 29.969 1.00 78.19 99 GLN A C 1
ATOM 741 O O . GLN A 1 99 ? -12.906 6.554 29.332 1.00 78.19 99 GLN A O 1
ATOM 746 N N . VAL A 1 100 ? -11.398 8.216 29.666 1.00 77.94 100 VAL A N 1
ATOM 747 C CA . VAL A 1 100 ? -10.430 7.779 28.650 1.00 77.94 100 VAL A CA 1
ATOM 748 C C . VAL A 1 100 ? -10.060 6.318 28.943 1.00 77.94 100 VAL A C 1
ATOM 750 O O . VAL A 1 100 ? -9.542 6.034 30.026 1.00 77.94 100 VAL A O 1
ATOM 753 N N . PRO A 1 101 ? -10.380 5.371 28.041 1.00 80.25 101 PRO A N 1
ATOM 754 C CA . PRO A 1 101 ? -10.102 3.961 28.276 1.00 80.25 101 PRO A CA 1
ATOM 755 C C . PRO A 1 101 ? -8.595 3.723 28.342 1.00 80.25 101 PRO A C 1
ATOM 757 O O . PRO A 1 101 ? -7.828 4.344 27.608 1.00 80.25 101 PRO A O 1
ATOM 760 N N . SER A 1 102 ? -8.159 2.788 29.184 1.00 84.38 102 SER A N 1
ATOM 761 C CA . SER A 1 102 ? -6.787 2.294 29.076 1.00 84.38 102 SER A CA 1
ATOM 762 C C . SER A 1 102 ? -6.610 1.516 27.760 1.00 84.38 102 SER A C 1
ATOM 764 O O . SER A 1 102 ? -7.592 0.987 27.225 1.00 84.38 102 SER A O 1
ATOM 766 N N . PRO A 1 103 ? -5.383 1.389 27.221 1.00 87.56 103 PRO A N 1
ATOM 767 C CA . PRO A 1 103 ? -5.158 0.613 25.999 1.00 87.56 103 PRO A CA 1
ATOM 768 C C . PRO A 1 103 ? -5.650 -0.841 26.099 1.00 87.56 103 PRO A C 1
ATOM 770 O O . PRO A 1 103 ? -6.211 -1.383 25.147 1.00 87.56 103 PRO A O 1
ATOM 773 N N . GLU A 1 104 ? -5.525 -1.465 27.277 1.00 86.56 104 GLU A N 1
ATOM 774 C CA . GLU A 1 104 ? -6.044 -2.815 27.534 1.00 86.56 104 GLU A CA 1
ATOM 775 C C . GLU A 1 104 ? -7.573 -2.875 27.433 1.00 86.56 104 GLU A C 1
ATOM 777 O O . GLU A 1 104 ? -8.126 -3.814 26.850 1.00 86.56 104 GLU A O 1
ATOM 782 N N . GLU A 1 105 ? -8.259 -1.869 27.979 1.00 84.25 105 GLU A N 1
ATOM 783 C CA . GLU A 1 105 ? -9.712 -1.755 27.908 1.00 84.25 105 GLU A CA 1
ATOM 784 C C . GLU A 1 105 ? -10.183 -1.528 26.471 1.00 84.25 105 GLU A C 1
ATOM 786 O O . GLU A 1 105 ? -11.088 -2.223 26.001 1.00 84.25 105 GLU A O 1
ATOM 791 N N . LEU A 1 106 ? -9.544 -0.602 25.756 1.00 88.69 106 LEU A N 1
ATOM 792 C CA . LEU A 1 106 ? -9.866 -0.295 24.368 1.00 88.69 106 LEU A CA 1
ATOM 793 C C . LEU A 1 106 ? -9.688 -1.527 23.475 1.00 88.69 106 LEU A C 1
ATOM 795 O O . LEU A 1 106 ? -10.593 -1.886 22.720 1.00 88.69 106 LEU A O 1
ATOM 799 N N . LEU A 1 107 ? -8.577 -2.250 23.633 1.00 90.50 107 LEU A N 1
ATOM 800 C CA . LEU A 1 107 ? -8.329 -3.508 22.931 1.00 90.50 107 LEU A CA 1
ATOM 801 C C . LEU A 1 107 ? -9.406 -4.559 23.230 1.00 90.50 107 LEU A C 1
ATOM 803 O O . LEU A 1 107 ? -9.841 -5.299 22.342 1.00 90.50 107 LEU A O 1
ATOM 807 N N . ALA A 1 108 ? -9.840 -4.648 24.486 1.00 87.81 108 ALA A N 1
ATOM 808 C CA . ALA A 1 108 ? -10.870 -5.585 24.896 1.00 87.81 108 ALA A CA 1
ATOM 809 C C . ALA A 1 108 ? -12.251 -5.229 24.316 1.00 87.81 108 ALA A C 1
ATOM 811 O O . ALA A 1 108 ? -13.008 -6.132 23.948 1.00 87.81 108 ALA A O 1
ATOM 812 N N . LEU A 1 109 ? -12.560 -3.934 24.198 1.00 87.50 109 LEU A N 1
ATOM 813 C CA . LEU A 1 109 ? -13.777 -3.428 23.565 1.00 87.50 109 LEU A CA 1
ATOM 814 C C . LEU A 1 109 ? -13.775 -3.666 22.049 1.00 87.50 109 LEU A C 1
ATOM 816 O O . LEU A 1 109 ? -14.759 -4.199 21.534 1.00 87.50 109 LEU A O 1
ATOM 820 N N . LEU A 1 110 ? -12.662 -3.376 21.361 1.00 89.50 110 LEU A N 1
ATOM 821 C CA . LEU A 1 110 ? -12.484 -3.629 19.922 1.00 89.50 110 LEU A CA 1
ATOM 822 C C . LEU A 1 110 ? -12.696 -5.110 19.568 1.00 89.50 110 LEU A C 1
ATOM 824 O O . LEU A 1 110 ? -13.291 -5.440 18.547 1.00 89.50 110 LEU A O 1
ATOM 828 N N . LYS A 1 111 ? -12.259 -6.022 20.441 1.00 87.88 111 LYS A N 1
ATOM 829 C CA . LYS A 1 111 ? -12.452 -7.478 20.292 1.00 87.88 111 LYS A CA 1
ATOM 830 C C . LYS A 1 111 ? -13.797 -7.997 20.787 1.00 87.88 111 LYS A C 1
ATOM 832 O O . LYS A 1 111 ? -14.044 -9.207 20.738 1.00 87.88 111 LYS A O 1
ATOM 837 N N . GLY A 1 112 ? -14.610 -7.127 21.370 1.00 85.12 112 GLY A N 1
ATOM 838 C CA . GLY A 1 112 ? -15.856 -7.503 22.007 1.00 85.12 112 GLY A CA 1
ATOM 839 C C . GLY A 1 112 ? -16.953 -7.857 21.002 1.00 85.12 112 GLY A C 1
ATOM 840 O O . GLY A 1 112 ? -16.726 -8.109 19.820 1.00 85.12 112 GLY A O 1
ATOM 841 N N . GLY A 1 113 ? -18.190 -7.912 21.497 1.00 83.69 113 GLY A N 1
ATOM 842 C CA . GLY A 1 113 ? -19.351 -8.021 20.614 1.00 83.69 113 GLY A CA 1
ATOM 843 C C . GLY A 1 113 ? -19.625 -6.703 19.874 1.00 83.69 113 GLY A C 1
ATOM 844 O O . GLY A 1 113 ? -19.017 -5.688 20.206 1.00 83.69 113 GLY A O 1
ATOM 845 N N . PRO A 1 114 ? -20.602 -6.675 18.950 1.00 82.94 114 PRO A N 1
ATOM 846 C CA . PRO A 1 114 ? -20.960 -5.468 18.196 1.00 82.94 114 PRO A CA 1
ATOM 847 C C . PRO A 1 114 ? -21.227 -4.236 19.076 1.00 82.94 114 PRO A C 1
ATOM 849 O O . PRO A 1 114 ? -20.797 -3.139 18.750 1.00 82.94 114 PRO A O 1
ATOM 852 N N . GLU A 1 115 ? -21.870 -4.421 20.235 1.00 79.81 115 GLU A N 1
ATOM 853 C CA . GLU A 1 115 ? -22.118 -3.337 21.200 1.00 79.81 115 GLU A CA 1
ATOM 854 C C . GLU A 1 115 ? -20.822 -2.782 21.818 1.00 79.81 115 GLU A C 1
ATOM 856 O O . GLU A 1 115 ? -20.709 -1.579 22.038 1.00 79.81 115 GLU A O 1
ATOM 861 N N . SER A 1 116 ? -19.838 -3.645 22.097 1.00 83.12 116 SER A N 1
ATOM 862 C CA . SER A 1 116 ? -18.533 -3.240 22.636 1.00 83.12 116 SER A CA 1
ATOM 863 C C . SER A 1 116 ? -17.684 -2.540 21.582 1.00 83.12 116 SER A C 1
ATOM 865 O O . SER A 1 116 ? -17.025 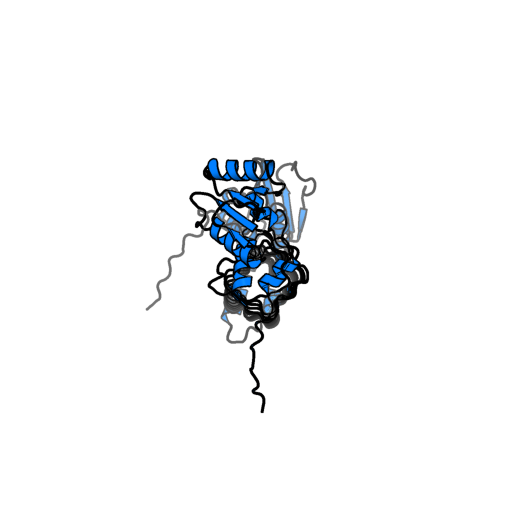-1.555 21.897 1.00 83.12 116 SER A O 1
ATOM 867 N N . LEU A 1 117 ? -17.740 -3.022 20.340 1.00 85.25 117 LEU A N 1
ATOM 868 C CA . LEU A 1 117 ? -17.054 -2.408 19.213 1.00 85.25 117 LEU A CA 1
ATOM 869 C C . LEU A 1 117 ? -17.612 -1.012 18.922 1.00 85.25 117 LEU A C 1
ATOM 871 O O . LEU A 1 117 ? -16.844 -0.063 18.836 1.00 85.25 117 LEU A O 1
ATOM 875 N N . ALA A 1 118 ? -18.938 -0.871 18.849 1.00 82.88 118 ALA A N 1
ATOM 876 C CA . ALA A 1 118 ? -19.581 0.427 18.658 1.00 82.88 118 ALA A CA 1
ATOM 877 C C . ALA A 1 118 ? -19.176 1.426 19.753 1.00 82.88 118 ALA A C 1
ATOM 879 O O . ALA A 1 118 ? -18.866 2.574 19.456 1.00 82.88 118 ALA A O 1
ATOM 880 N N . LEU A 1 119 ? -19.100 0.973 21.010 1.00 80.19 119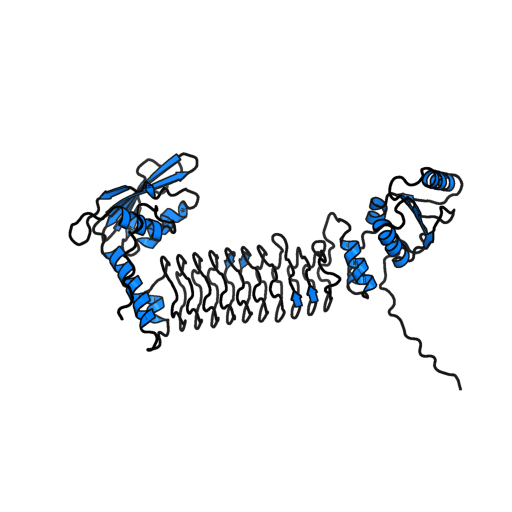 LEU A N 1
ATOM 881 C CA . LEU A 1 119 ? -18.603 1.805 22.102 1.00 80.19 119 LEU A CA 1
ATOM 882 C C . LEU A 1 119 ? -17.128 2.183 21.927 1.00 80.19 119 LEU A C 1
ATOM 884 O O . LEU A 1 119 ? -16.781 3.330 22.180 1.00 80.19 119 LEU A O 1
ATOM 888 N N . ALA A 1 120 ? -16.265 1.243 21.524 1.00 86.75 120 ALA A N 1
ATOM 889 C CA . ALA A 1 120 ? -14.854 1.533 21.267 1.00 86.75 120 ALA A CA 1
ATOM 890 C C . ALA A 1 120 ? -14.712 2.660 20.238 1.00 86.75 120 ALA A C 1
ATOM 892 O O . ALA A 1 120 ? -13.981 3.613 20.474 1.00 86.75 120 ALA A O 1
ATOM 893 N N . LEU A 1 121 ? -15.467 2.579 19.140 1.00 86.38 121 LEU A N 1
ATOM 894 C CA . LEU A 1 121 ? -15.463 3.592 18.087 1.00 86.38 121 LEU A CA 1
ATOM 895 C C . LEU A 1 121 ? -16.023 4.938 18.574 1.00 86.38 121 LEU A C 1
ATOM 897 O O . LEU A 1 121 ? -15.459 5.975 18.247 1.00 86.38 121 LEU A O 1
ATOM 901 N N . GLU A 1 122 ? -17.083 4.938 19.393 1.00 81.31 122 GLU A N 1
ATOM 902 C CA . GLU A 1 122 ? -17.595 6.160 20.039 1.00 81.31 122 GLU A CA 1
ATOM 903 C C . GLU A 1 122 ? -16.551 6.780 20.994 1.00 81.31 122 GLU A C 1
ATOM 905 O O . GLU A 1 122 ? -16.431 8.001 21.065 1.00 81.31 122 GLU A O 1
ATOM 910 N N . LEU A 1 123 ? -15.780 5.956 21.713 1.00 80.88 123 LEU A N 1
ATOM 911 C CA . LEU A 1 123 ? -14.729 6.401 22.634 1.00 80.88 123 LEU A CA 1
ATOM 912 C C . LEU A 1 123 ? -13.511 6.987 21.915 1.00 80.88 123 LEU A C 1
ATOM 914 O O . LEU A 1 123 ? -12.923 7.931 22.432 1.00 80.88 123 LEU A O 1
ATOM 918 N N . LEU A 1 124 ? -13.166 6.482 20.728 1.00 84.44 124 LEU A N 1
ATOM 919 C CA . LEU A 1 124 ? -12.086 7.033 19.896 1.00 84.44 124 LEU A CA 1
ATOM 920 C C . LEU A 1 124 ? -12.361 8.468 19.425 1.00 84.44 124 LEU A C 1
ATOM 922 O O . LEU A 1 124 ? -11.430 9.188 19.092 1.00 84.44 124 LEU A O 1
ATOM 926 N N . GLN A 1 125 ? -13.621 8.913 19.456 1.00 79.69 125 GLN A N 1
ATOM 927 C CA . GLN A 1 125 ? -13.989 10.301 19.156 1.00 79.69 125 GLN A CA 1
ATOM 928 C C . GLN A 1 125 ? -13.634 11.277 20.291 1.00 79.69 125 GLN A C 1
ATOM 930 O O . GLN A 1 125 ? -13.762 12.492 20.122 1.00 79.69 125 GLN A O 1
ATOM 935 N N . ILE A 1 126 ? -13.242 10.775 21.469 1.00 77.50 126 ILE A N 1
ATOM 936 C CA . ILE A 1 126 ? -12.757 11.619 22.562 1.00 77.50 126 ILE A CA 1
ATOM 937 C C . ILE A 1 126 ? -11.322 12.036 22.211 1.00 77.50 126 ILE A C 1
ATOM 939 O O . ILE A 1 126 ? -10.459 11.169 22.085 1.00 77.50 126 ILE A O 1
ATOM 943 N N . PRO A 1 127 ? -11.042 13.342 22.061 1.00 74.81 127 PRO A N 1
ATOM 944 C CA . PRO A 1 127 ? -9.715 13.802 21.682 1.00 74.81 127 PRO A CA 1
ATOM 945 C C . PRO A 1 127 ? -8.695 13.433 22.760 1.00 74.81 127 PRO A C 1
ATOM 947 O O . PRO A 1 127 ? -8.888 13.722 23.942 1.00 74.81 127 PRO A O 1
ATOM 950 N N . VAL A 1 128 ? -7.595 12.830 22.325 1.00 77.25 128 VAL A N 1
ATOM 951 C CA . VAL A 1 128 ? -6.442 12.477 23.155 1.00 77.25 128 VAL A CA 1
ATOM 952 C C . VAL A 1 128 ? -5.215 13.268 22.705 1.00 77.25 128 VAL A C 1
ATOM 954 O O . VAL A 1 128 ? -5.090 13.613 21.532 1.00 77.25 128 VAL A O 1
ATOM 957 N N . GLU A 1 129 ? -4.323 13.604 23.643 1.00 79.19 129 GLU A N 1
ATOM 958 C CA . GLU A 1 129 ? -3.068 14.306 23.316 1.00 79.19 129 GLU A CA 1
ATOM 959 C C . GLU A 1 129 ? -2.070 13.395 22.584 1.00 79.19 129 GLU A C 1
ATOM 961 O O . GLU A 1 129 ? -1.302 13.873 21.752 1.00 79.19 129 GLU A O 1
ATOM 966 N N . GLU A 1 130 ? -2.099 12.095 22.885 1.00 82.69 130 GLU A N 1
ATOM 967 C CA . GLU A 1 130 ? -1.240 11.067 22.296 1.00 82.69 130 GLU A CA 1
ATOM 968 C C . GLU A 1 130 ? -2.099 9.888 21.805 1.00 82.69 130 GLU A C 1
ATOM 970 O O . GLU A 1 130 ? -3.110 9.579 22.445 1.00 82.69 130 GLU A O 1
ATOM 975 N N . PRO A 1 131 ? -1.716 9.214 20.702 1.00 86.31 131 PRO A N 1
ATOM 976 C CA . PRO A 1 131 ? -2.381 7.994 20.257 1.00 86.31 131 PRO A CA 1
ATOM 977 C C . PRO A 1 131 ? -2.385 6.908 21.342 1.00 86.31 131 PRO A C 1
ATOM 979 O O . PRO A 1 131 ? -1.448 6.781 22.131 1.00 86.31 131 PRO A O 1
ATOM 982 N N . TYR A 1 132 ? -3.425 6.079 21.356 1.00 89.12 132 TYR A N 1
ATOM 983 C CA . TYR A 1 132 ? -3.489 4.884 22.184 1.00 89.12 132 TYR A CA 1
ATOM 984 C C . TYR A 1 132 ? -2.431 3.877 21.732 1.00 89.12 132 TYR A C 1
ATOM 986 O O . TYR A 1 132 ? -2.511 3.341 20.627 1.00 89.12 132 TYR A O 1
ATOM 994 N N . ASP A 1 133 ? -1.482 3.582 22.620 1.00 90.75 133 ASP A N 1
ATOM 995 C CA . ASP A 1 133 ? -0.455 2.562 22.407 1.00 90.75 133 ASP A CA 1
ATOM 996 C C . ASP A 1 133 ? -1.079 1.159 22.388 1.00 90.75 133 ASP A C 1
ATOM 998 O O . ASP A 1 133 ? -1.326 0.542 23.430 1.00 90.75 133 ASP A O 1
ATOM 1002 N N . LEU A 1 134 ? -1.352 0.661 21.183 1.00 92.44 134 LEU A N 1
ATOM 1003 C CA . LEU A 1 134 ? -1.752 -0.716 20.926 1.00 92.44 134 LEU A CA 1
ATOM 1004 C C . LEU A 1 134 ? -0.614 -1.494 20.258 1.00 92.44 134 LEU A C 1
ATOM 1006 O O . LEU A 1 134 ? -0.875 -2.443 19.517 1.00 92.44 134 LEU A O 1
ATOM 1010 N N . ASN A 1 135 ? 0.644 -1.143 20.544 1.00 92.88 135 ASN A N 1
ATOM 1011 C CA . ASN A 1 135 ? 1.787 -1.809 19.944 1.00 92.88 135 ASN A CA 1
ATOM 1012 C C . ASN A 1 135 ? 1.747 -3.331 20.179 1.00 92.88 135 ASN A C 1
ATOM 1014 O O . ASN A 1 135 ? 1.540 -3.828 21.293 1.00 92.88 135 ASN A O 1
ATOM 1018 N N . GLY A 1 136 ? 1.930 -4.098 19.104 1.00 93.69 136 GLY A N 1
ATOM 1019 C CA . GLY A 1 136 ? 1.932 -5.556 19.152 1.00 93.69 136 GLY A CA 1
ATOM 1020 C C . GLY A 1 136 ? 0.572 -6.180 19.482 1.00 93.69 136 GLY A C 1
ATOM 1021 O O . GLY A 1 136 ? 0.508 -7.380 19.785 1.00 93.69 136 GLY A O 1
ATOM 1022 N N . ALA A 1 137 ? -0.521 -5.410 19.441 1.00 95.31 137 ALA A N 1
ATOM 1023 C CA . ALA A 1 137 ? -1.849 -5.914 19.743 1.00 95.31 137 ALA A CA 1
ATOM 1024 C C . ALA A 1 137 ? -2.293 -6.974 18.723 1.00 95.31 137 ALA A C 1
ATOM 1026 O O . ALA A 1 137 ? -2.145 -6.835 17.513 1.00 95.31 137 ALA A O 1
ATOM 1027 N N . ASP A 1 138 ? -2.890 -8.062 19.209 1.00 95.75 138 ASP A N 1
ATOM 1028 C CA . ASP A 1 138 ? -3.520 -9.063 18.342 1.00 95.75 138 ASP A CA 1
ATOM 1029 C C . ASP A 1 138 ? -4.902 -8.556 17.927 1.00 95.75 138 ASP A C 1
ATOM 1031 O O . ASP A 1 138 ? -5.792 -8.583 18.751 1.00 95.75 138 ASP A O 1
ATOM 1035 N N . LEU A 1 139 ? -5.126 -8.101 16.705 1.00 94.56 139 LEU A N 1
ATOM 1036 C CA . LEU A 1 139 ? -6.426 -7.646 16.191 1.00 94.56 139 LEU A CA 1
ATOM 1037 C C . LEU A 1 139 ? -6.906 -8.533 15.028 1.00 94.56 139 LEU A C 1
ATOM 1039 O O . LEU A 1 139 ? -7.644 -8.092 14.143 1.00 94.56 139 LEU A O 1
ATOM 1043 N N . ARG A 1 140 ? -6.493 -9.807 15.020 1.00 96.19 140 ARG A N 1
ATOM 1044 C CA . ARG A 1 140 ? -6.791 -10.729 13.920 1.00 96.19 140 ARG A CA 1
ATOM 1045 C C . ARG A 1 140 ? -8.282 -10.904 13.709 1.00 96.19 140 ARG A C 1
ATOM 1047 O O . ARG A 1 140 ? -9.032 -11.194 14.643 1.00 96.19 140 ARG A O 1
ATOM 1054 N N . GLY A 1 141 ? -8.696 -10.813 12.452 1.00 93.81 141 GLY A N 1
ATOM 1055 C CA . GLY A 1 141 ? -10.085 -11.004 12.062 1.00 93.81 141 GLY A CA 1
ATOM 1056 C C . GLY A 1 141 ? -11.044 -9.945 12.604 1.00 93.81 141 GLY A C 1
ATOM 1057 O O . GLY A 1 141 ? -12.252 -10.171 12.512 1.00 93.81 141 GLY A O 1
ATOM 1058 N N . LEU A 1 142 ? -10.547 -8.828 13.161 1.00 93.31 142 LEU A N 1
ATOM 1059 C CA . LEU A 1 142 ? -11.376 -7.674 13.515 1.00 93.31 142 LEU A CA 1
ATOM 1060 C C . LEU A 1 142 ? -12.149 -7.220 12.276 1.00 93.31 142 LEU A C 1
ATOM 1062 O O . LEU A 1 142 ? -11.587 -7.177 11.185 1.00 93.31 142 LEU A O 1
ATOM 1066 N N . LYS A 1 143 ? -13.438 -6.919 12.432 1.00 92.06 143 LYS A N 1
ATOM 1067 C CA . LYS A 1 143 ? -14.292 -6.479 11.328 1.00 92.06 143 LYS A CA 1
ATOM 1068 C C . LYS A 1 143 ? -14.969 -5.174 11.680 1.00 92.06 143 LYS A C 1
ATOM 1070 O O . LYS A 1 143 ? -15.747 -5.148 12.629 1.00 92.06 143 LYS A O 1
ATOM 1075 N N . LEU A 1 144 ? -14.695 -4.156 10.879 1.00 87.69 144 LEU A N 1
ATOM 1076 C CA . LEU A 1 144 ? -15.462 -2.924 10.814 1.00 87.69 144 LEU A CA 1
ATOM 1077 C C . LEU A 1 144 ? -16.327 -3.007 9.554 1.00 87.69 144 LEU A C 1
ATOM 1079 O O . LEU A 1 144 ? -15.811 -3.092 8.434 1.00 87.69 144 LEU A O 1
ATOM 1083 N N . ASP A 1 145 ? -17.636 -3.127 9.756 1.00 76.12 145 ASP A N 1
ATOM 1084 C CA . ASP A 1 145 ? -18.615 -3.196 8.677 1.00 76.12 145 ASP A CA 1
ATOM 1085 C C . ASP A 1 145 ? -18.989 -1.796 8.167 1.00 76.12 145 ASP A C 1
ATOM 1087 O O . ASP A 1 145 ? -18.520 -0.777 8.675 1.00 76.12 145 ASP A O 1
ATOM 1091 N N . ASP A 1 146 ? -19.842 -1.749 7.146 1.00 70.38 146 ASP A N 1
ATOM 1092 C CA . ASP A 1 146 ? -20.283 -0.498 6.526 1.00 70.38 146 ASP A CA 1
ATOM 1093 C C . ASP A 1 146 ? -21.061 0.418 7.499 1.00 70.38 146 ASP A C 1
ATOM 1095 O O . ASP A 1 146 ? -21.191 1.609 7.226 1.00 70.38 146 ASP A O 1
ATOM 1099 N N . GLU A 1 147 ? -21.592 -0.097 8.622 1.00 67.38 147 GLU A N 1
ATOM 1100 C CA . GLU A 1 147 ? -22.252 0.738 9.645 1.00 67.38 147 GLU A CA 1
ATOM 1101 C C . GLU A 1 147 ? -21.231 1.505 10.497 1.00 67.38 147 GLU A C 1
ATOM 1103 O O . GLU A 1 147 ? -21.536 2.590 10.987 1.00 67.38 147 GLU A O 1
ATOM 1108 N N . SER A 1 148 ? -20.011 0.975 10.612 1.00 66.56 148 SER A N 1
ATOM 1109 C CA . SER A 1 148 ? -18.835 1.656 11.169 1.00 66.56 148 SER A CA 1
ATOM 1110 C C . SER A 1 148 ? -18.034 2.453 10.130 1.00 66.56 148 SER A C 1
ATOM 1112 O O . SER A 1 148 ? -16.845 2.698 10.329 1.00 66.56 148 SER A O 1
ATOM 1114 N N . ALA A 1 149 ? -18.667 2.840 9.014 1.00 55.62 149 ALA A N 1
ATOM 1115 C CA . ALA A 1 149 ? -18.057 3.719 8.023 1.00 55.62 149 ALA A CA 1
ATOM 1116 C C . ALA A 1 149 ? -17.529 4.996 8.697 1.00 55.62 149 ALA A C 1
ATOM 1118 O O . ALA A 1 149 ? -18.221 5.585 9.525 1.00 55.62 149 ALA A O 1
ATOM 1119 N N . ASP A 1 150 ? -16.311 5.396 8.331 1.00 67.31 150 ASP A N 1
ATOM 1120 C CA . ASP A 1 150 ? -15.578 6.531 8.903 1.00 67.31 150 ASP A CA 1
ATOM 1121 C C . ASP A 1 150 ? -15.000 6.261 10.302 1.00 67.31 150 ASP A C 1
ATOM 1123 O O . ASP A 1 150 ? -14.842 7.171 11.116 1.00 67.31 150 ASP A O 1
ATOM 1127 N N . ALA A 1 151 ? -14.662 4.997 10.589 1.00 77.62 151 ALA A N 1
ATOM 1128 C CA . ALA A 1 151 ? -13.889 4.650 11.772 1.00 77.62 151 ALA A CA 1
ATOM 1129 C C . ALA A 1 151 ? -12.520 5.346 11.734 1.00 77.62 151 ALA A C 1
ATOM 1131 O O . ALA A 1 151 ? -11.607 4.938 11.008 1.00 77.62 151 ALA A O 1
ATOM 1132 N N . ASP A 1 152 ? -12.406 6.389 12.548 1.00 82.75 152 ASP A N 1
ATOM 1133 C CA . ASP A 1 152 ? -11.156 7.069 12.836 1.00 82.75 152 ASP A CA 1
ATOM 1134 C C . ASP A 1 152 ? -10.311 6.187 13.764 1.00 82.75 152 ASP A C 1
ATOM 1136 O O . ASP A 1 152 ? -10.563 6.086 14.969 1.00 82.75 152 ASP A O 1
ATOM 1140 N N . LEU A 1 153 ? -9.350 5.481 13.170 1.00 87.94 153 LEU A N 1
ATOM 1141 C CA . LEU A 1 153 ? -8.342 4.708 13.887 1.00 87.94 153 LEU A CA 1
ATOM 1142 C C . LEU A 1 153 ? -6.999 5.454 13.907 1.00 87.94 153 LEU A C 1
ATOM 1144 O O . LEU A 1 153 ? -5.993 4.860 14.284 1.00 87.94 153 LEU A O 1
ATOM 1148 N N . GLU A 1 154 ? -6.961 6.745 13.550 1.00 88.25 154 GLU A N 1
ATOM 1149 C CA . GLU A 1 154 ? -5.738 7.558 13.605 1.00 88.25 154 GLU A CA 1
ATOM 1150 C C . GLU A 1 154 ? -5.264 7.771 15.041 1.00 88.25 154 GLU A C 1
ATOM 1152 O O . GLU A 1 154 ? -4.072 7.951 15.294 1.00 88.25 154 GLU A O 1
ATOM 1157 N N . ALA A 1 155 ? -6.196 7.703 15.991 1.00 86.62 155 ALA A N 1
ATOM 1158 C CA . ALA A 1 155 ? -5.906 7.728 17.413 1.00 86.62 155 ALA A CA 1
ATOM 1159 C C . ALA A 1 155 ? -5.262 6.427 17.926 1.00 86.62 155 ALA A C 1
ATOM 1161 O O . ALA A 1 155 ? -4.996 6.339 19.120 1.00 86.62 155 ALA A O 1
ATOM 1162 N N . LEU A 1 156 ? -5.029 5.409 17.089 1.00 90.56 156 LEU A N 1
ATOM 1163 C CA . LEU A 1 156 ? -4.390 4.152 17.485 1.00 90.56 156 LEU A CA 1
ATOM 1164 C C . LEU A 1 156 ? -2.963 4.067 16.940 1.00 90.56 156 LEU A C 1
ATOM 1166 O O . LEU A 1 156 ? -2.754 4.133 15.732 1.00 90.56 156 LEU A O 1
ATOM 1170 N N . ASP A 1 157 ? -1.994 3.804 17.817 1.00 91.62 157 ASP A N 1
ATOM 1171 C CA . ASP A 1 157 ? -0.695 3.289 17.388 1.00 91.62 157 ASP A CA 1
ATOM 1172 C C . ASP A 1 157 ? -0.797 1.769 17.227 1.00 91.62 157 ASP A C 1
ATOM 1174 O O . ASP A 1 157 ? -0.897 1.021 18.203 1.00 91.62 157 ASP A O 1
ATOM 1178 N N . LEU A 1 158 ? -0.797 1.313 15.975 1.00 93.19 158 LEU A N 1
ATOM 1179 C CA . LEU A 1 158 ? -0.906 -0.098 15.612 1.00 93.19 158 LEU A CA 1
ATOM 1180 C C . LEU A 1 158 ? 0.445 -0.702 15.212 1.00 93.19 158 LEU A C 1
ATOM 1182 O O . LEU A 1 158 ? 0.481 -1.764 14.580 1.00 93.19 158 LEU A O 1
ATOM 1186 N N . THR A 1 159 ? 1.555 -0.075 15.605 1.00 94.25 159 THR A N 1
ATOM 1187 C CA . THR A 1 159 ? 2.903 -0.596 15.360 1.00 94.25 159 THR A CA 1
ATOM 1188 C C . THR A 1 159 ? 3.022 -2.054 15.825 1.00 94.25 159 THR A C 1
ATOM 1190 O O . THR A 1 159 ? 2.503 -2.435 16.873 1.00 94.25 159 THR A O 1
ATOM 1193 N N . ASP A 1 160 ? 3.649 -2.916 15.024 1.00 96.00 160 ASP A N 1
ATOM 1194 C CA . ASP A 1 160 ? 3.852 -4.355 15.260 1.00 96.00 160 ASP A CA 1
ATOM 1195 C C . ASP A 1 160 ? 2.577 -5.196 15.497 1.00 96.00 160 ASP A C 1
ATOM 1197 O O . ASP A 1 160 ? 2.656 -6.398 15.800 1.00 96.00 160 ASP A O 1
ATOM 1201 N N . SER A 1 161 ? 1.390 -4.605 15.338 1.00 96.50 161 SER A N 1
ATOM 1202 C CA . SER A 1 161 ? 0.111 -5.264 15.610 1.00 96.50 161 SER A CA 1
ATOM 1203 C C . SER A 1 161 ? -0.212 -6.357 14.596 1.00 96.50 161 SER A C 1
ATOM 1205 O O . SER A 1 161 ? 0.200 -6.335 13.437 1.00 96.50 161 SER A O 1
ATOM 1207 N N . ASP A 1 162 ? -0.990 -7.350 15.018 1.00 97.81 162 ASP A N 1
ATOM 1208 C CA . ASP A 1 162 ? -1.402 -8.476 14.183 1.00 97.81 162 ASP A CA 1
ATOM 1209 C C . ASP A 1 162 ? -2.858 -8.327 13.740 1.00 97.81 162 ASP A C 1
ATOM 1211 O O . ASP A 1 162 ? -3.777 -8.739 14.434 1.00 97.81 162 ASP A O 1
ATOM 1215 N N . LEU A 1 163 ? -3.063 -7.760 12.559 1.00 96.88 163 LEU A N 1
ATOM 1216 C CA . LEU A 1 163 ? -4.350 -7.486 11.915 1.00 96.88 163 LEU A CA 1
ATOM 1217 C C . LEU A 1 163 ? -4.662 -8.510 10.805 1.00 96.88 163 LEU A C 1
ATOM 1219 O O . LEU A 1 163 ? -5.415 -8.231 9.871 1.00 96.88 163 LEU A O 1
ATOM 1223 N N . ARG A 1 164 ? -4.073 -9.713 10.854 1.00 98.31 164 ARG A N 1
ATOM 1224 C CA . ARG A 1 164 ? -4.292 -10.723 9.806 1.00 98.31 164 ARG A CA 1
ATOM 1225 C C . ARG A 1 164 ? -5.759 -11.095 9.695 1.00 98.31 164 ARG A C 1
ATOM 1227 O O . ARG A 1 164 ? -6.440 -11.279 10.703 1.00 98.31 164 ARG A O 1
ATOM 1234 N N . GLU A 1 165 ? -6.221 -11.246 8.458 1.00 97.19 165 GLU A N 1
ATOM 1235 C CA . GLU A 1 165 ? -7.620 -11.553 8.123 1.00 97.19 165 GLU A CA 1
ATOM 1236 C C . GLU A 1 165 ? -8.641 -10.504 8.615 1.00 97.19 165 GLU A C 1
ATOM 1238 O O . GLU A 1 165 ? -9.851 -10.751 8.547 1.00 97.19 165 GLU A O 1
ATOM 1243 N N . ALA A 1 166 ? -8.184 -9.344 9.107 1.00 95.88 166 ALA A N 1
ATOM 1244 C CA . ALA A 1 166 ? -9.059 -8.249 9.502 1.00 95.88 166 ALA A CA 1
ATOM 1245 C C . ALA A 1 166 ? -9.759 -7.634 8.282 1.00 95.88 166 ALA A C 1
ATOM 1247 O O . ALA A 1 166 ? -9.318 -7.783 7.141 1.00 95.88 166 ALA A O 1
ATOM 1248 N N . GLN A 1 167 ? -10.893 -6.986 8.520 1.00 94.62 167 GLN A N 1
ATOM 1249 C CA . GLN A 1 167 ? -11.729 -6.385 7.492 1.00 94.62 167 GLN A CA 1
ATOM 1250 C C . GLN A 1 167 ? -12.065 -4.962 7.905 1.00 94.62 167 GLN A C 1
ATOM 1252 O O . GLN A 1 167 ? -12.691 -4.758 8.943 1.00 94.62 167 GLN A O 1
ATOM 1257 N N . PHE A 1 168 ? -11.663 -4.003 7.085 1.00 92.31 168 PHE A N 1
ATOM 1258 C CA . PHE A 1 168 ? -11.887 -2.589 7.324 1.00 92.31 168 PHE A CA 1
ATOM 1259 C C . PHE A 1 168 ? -12.498 -1.959 6.079 1.00 92.31 168 PHE A C 1
ATOM 1261 O O . PHE A 1 168 ? -12.060 -2.226 4.957 1.00 92.31 168 PHE A O 1
ATOM 1268 N N . THR A 1 169 ? -13.515 -1.131 6.287 1.00 90.25 169 THR A N 1
ATOM 1269 C CA . THR A 1 169 ? -14.157 -0.355 5.227 1.00 90.25 169 THR A CA 1
ATOM 1270 C C . THR A 1 169 ? -14.197 1.101 5.660 1.00 90.25 169 THR A C 1
ATOM 1272 O O . THR A 1 169 ? -14.647 1.376 6.768 1.00 90.25 169 THR A O 1
ATOM 1275 N N . ASN A 1 170 ? -13.723 2.020 4.813 1.00 87.75 170 ASN A N 1
ATOM 1276 C CA . ASN A 1 170 ? -13.675 3.462 5.106 1.00 87.75 170 ASN A CA 1
ATOM 1277 C C . ASN A 1 170 ? -12.948 3.801 6.428 1.00 87.75 170 ASN A C 1
ATOM 1279 O O . ASN A 1 170 ? -13.367 4.698 7.154 1.00 87.75 170 ASN A O 1
ATOM 1283 N N . ALA A 1 171 ? -11.903 3.045 6.776 1.00 89.94 171 ALA A N 1
ATOM 1284 C CA . ALA A 1 171 ? -11.130 3.260 8.002 1.00 89.94 171 ALA A CA 1
ATOM 1285 C C . ALA A 1 171 ? -9.890 4.122 7.739 1.00 89.94 171 ALA A C 1
ATOM 1287 O O . ALA A 1 171 ? -9.298 4.022 6.660 1.00 89.94 171 ALA A O 1
ATOM 1288 N N . TRP A 1 172 ? -9.512 4.922 8.735 1.00 90.50 172 TRP A N 1
ATOM 1289 C CA . TRP A 1 172 ? -8.392 5.862 8.676 1.00 90.50 172 TRP A CA 1
ATOM 1290 C C . TRP A 1 172 ? -7.285 5.422 9.627 1.00 90.50 172 TRP A C 1
ATOM 1292 O O . TRP A 1 172 ? -7.573 5.104 10.776 1.00 90.50 172 TRP A O 1
ATOM 1302 N N . PHE A 1 173 ? -6.040 5.389 9.159 1.00 89.81 173 PHE A N 1
ATOM 1303 C CA . PHE A 1 173 ? -4.880 4.938 9.932 1.00 89.81 173 PHE A CA 1
ATOM 1304 C C . PHE A 1 173 ? -3.742 5.958 9.851 1.00 89.81 173 PHE A C 1
ATOM 1306 O O . PHE A 1 173 ? -3.525 6.543 8.792 1.00 89.81 173 PHE A O 1
ATOM 1313 N N . SER A 1 174 ? -2.988 6.111 10.944 1.00 84.88 174 SER A N 1
ATOM 1314 C CA . SER A 1 174 ? -1.870 7.064 11.058 1.00 84.88 174 SER A CA 1
ATOM 1315 C C . SER A 1 174 ? -0.496 6.396 11.224 1.00 84.88 174 SER A C 1
ATOM 1317 O O . SER A 1 174 ? 0.508 6.937 10.769 1.00 84.88 174 SER A O 1
ATOM 1319 N N . SER A 1 175 ? -0.422 5.220 11.856 1.00 85.62 175 SER A N 1
ATOM 1320 C CA . SER A 1 175 ? 0.821 4.451 11.996 1.00 85.62 175 SER A CA 1
ATOM 1321 C C . SER A 1 175 ? 0.549 2.955 12.094 1.00 85.62 175 SER A C 1
ATOM 1323 O O . SER A 1 175 ? -0.282 2.501 12.886 1.00 85.62 175 SER A O 1
ATOM 1325 N N . MET A 1 176 ? 1.263 2.177 11.282 1.00 90.25 176 MET A N 1
ATOM 1326 C CA . MET A 1 176 ? 1.175 0.718 11.242 1.00 90.25 176 MET A CA 1
ATOM 1327 C C . MET A 1 176 ? 2.533 0.074 10.910 1.00 90.25 176 MET A C 1
ATOM 1329 O O . MET A 1 176 ? 2.590 -0.990 10.283 1.00 90.25 176 MET A O 1
ATOM 1333 N N . SER A 1 177 ? 3.636 0.699 11.325 1.00 93.94 177 SER A N 1
ATOM 1334 C CA . SER A 1 177 ? 4.987 0.153 11.153 1.00 93.94 177 SER A CA 1
ATOM 1335 C C . SER A 1 177 ? 5.079 -1.264 11.730 1.00 93.94 177 SER A C 1
ATOM 1337 O O . SER A 1 177 ? 4.604 -1.534 12.826 1.00 93.94 177 SER A O 1
ATOM 1339 N N . GLY A 1 178 ? 5.625 -2.220 10.983 1.00 95.25 178 GLY A N 1
ATOM 1340 C CA . GLY A 1 178 ? 5.753 -3.626 11.385 1.00 95.25 178 GLY A CA 1
ATOM 1341 C C . GLY A 1 178 ? 4.430 -4.403 11.489 1.00 95.25 178 GLY A C 1
ATOM 1342 O O . GLY A 1 178 ? 4.436 -5.603 11.800 1.00 95.25 178 GLY A O 1
ATOM 1343 N N . ALA A 1 179 ? 3.283 -3.769 11.221 1.00 96.69 179 ALA A N 1
ATOM 1344 C CA . ALA A 1 179 ? 1.981 -4.406 11.365 1.00 96.69 179 ALA A CA 1
ATOM 1345 C C . ALA A 1 179 ? 1.786 -5.556 10.362 1.00 96.69 179 ALA A C 1
ATOM 1347 O O . ALA A 1 179 ? 2.238 -5.530 9.213 1.00 96.69 179 ALA A O 1
ATOM 1348 N N . LYS A 1 180 ? 1.074 -6.601 10.793 1.00 98.00 180 LYS A N 1
ATOM 1349 C CA . LYS A 1 180 ? 0.806 -7.816 10.008 1.00 98.00 180 LYS A CA 1
ATOM 1350 C C . LYS A 1 180 ? -0.645 -7.858 9.585 1.00 98.00 180 LYS A C 1
ATOM 1352 O O . LYS A 1 180 ? -1.509 -8.241 10.361 1.00 98.00 180 LYS A O 1
ATOM 1357 N N . LEU A 1 181 ? -0.891 -7.574 8.324 1.00 97.50 181 LEU A N 1
ATOM 1358 C CA . LEU A 1 181 ? -2.194 -7.545 7.675 1.00 97.50 181 LEU A CA 1
ATOM 1359 C C . LEU A 1 181 ? -2.339 -8.634 6.599 1.00 97.50 181 LEU A C 1
ATOM 1361 O O . LEU A 1 181 ? -3.164 -8.526 5.695 1.00 97.50 181 LEU A O 1
ATOM 1365 N N . ASP A 1 182 ? -1.542 -9.704 6.657 1.00 98.44 182 ASP A N 1
ATOM 1366 C CA . ASP A 1 182 ? -1.659 -10.807 5.699 1.00 98.44 182 ASP A CA 1
ATOM 1367 C C . ASP A 1 182 ? -3.102 -11.345 5.633 1.00 98.44 182 ASP A C 1
ATOM 1369 O O . ASP A 1 182 ? -3.705 -11.712 6.647 1.00 98.44 182 ASP A O 1
ATOM 1373 N N . GLY A 1 183 ? -3.654 -11.409 4.421 1.00 98.12 183 GLY A N 1
ATOM 1374 C CA . GLY A 1 183 ? -5.027 -11.837 4.157 1.00 98.12 183 GLY A CA 1
ATOM 1375 C C . GLY A 1 183 ? -6.116 -10.858 4.611 1.00 98.12 183 GLY A C 1
ATOM 1376 O O . GLY A 1 183 ? -7.290 -11.228 4.565 1.00 98.12 183 GLY A O 1
ATOM 1377 N N . ALA A 1 184 ? -5.763 -9.653 5.066 1.00 97.88 184 ALA A N 1
ATOM 1378 C CA . ALA A 1 184 ? -6.735 -8.625 5.421 1.00 97.88 184 ALA A CA 1
ATOM 1379 C C . ALA A 1 184 ? -7.465 -8.077 4.182 1.00 97.88 184 ALA A C 1
ATOM 1381 O O . ALA A 1 184 ? -6.985 -8.172 3.049 1.00 97.88 184 ALA A O 1
ATOM 1382 N N . ILE A 1 185 ? -8.648 -7.513 4.412 1.00 96.94 185 ILE A N 1
ATOM 1383 C CA . ILE A 1 185 ? -9.488 -6.877 3.399 1.00 96.94 185 ILE A CA 1
ATOM 1384 C C . ILE A 1 185 ? -9.702 -5.425 3.815 1.00 96.94 185 ILE A C 1
ATOM 1386 O O . ILE A 1 185 ? -10.429 -5.152 4.764 1.00 96.94 185 ILE A O 1
ATOM 1390 N N . LEU A 1 186 ? -9.090 -4.510 3.083 1.00 94.19 186 LEU A N 1
ATOM 1391 C CA . LEU A 1 186 ? -9.280 -3.075 3.174 1.00 94.19 186 LEU A CA 1
ATOM 1392 C C . LEU A 1 186 ? -10.099 -2.627 1.966 1.00 94.19 186 LEU A C 1
ATOM 1394 O O . LEU A 1 186 ? -9.817 -3.020 0.832 1.00 94.19 186 LEU A O 1
ATOM 1398 N N . LYS A 1 187 ? -11.134 -1.831 2.200 1.00 90.44 187 LYS A N 1
ATOM 1399 C CA . LYS A 1 187 ? -11.940 -1.230 1.137 1.00 90.44 187 LYS A CA 1
ATOM 1400 C C . LYS A 1 187 ? -12.068 0.254 1.402 1.00 90.44 187 LYS A C 1
ATOM 1402 O O . LYS A 1 187 ? -12.607 0.626 2.443 1.00 90.44 187 LYS A O 1
ATOM 1407 N N . ASN A 1 188 ? -11.607 1.075 0.460 1.00 87.94 188 ASN A N 1
ATOM 1408 C CA . ASN A 1 188 ? -11.613 2.534 0.591 1.00 87.94 188 ASN A CA 1
ATOM 1409 C C . ASN A 1 188 ? -10.986 3.002 1.921 1.00 87.94 188 ASN A C 1
ATOM 1411 O O . ASN A 1 188 ? -11.523 3.876 2.595 1.00 87.94 188 ASN A O 1
ATOM 1415 N N . CYS A 1 189 ? -9.916 2.346 2.370 1.00 92.38 189 CYS A N 1
ATOM 1416 C CA . CYS A 1 189 ? -9.203 2.774 3.570 1.00 92.38 189 CYS A CA 1
ATOM 1417 C C . CYS A 1 189 ? -8.224 3.893 3.221 1.00 92.38 189 CYS A C 1
ATOM 1419 O O . CYS A 1 189 ? -7.663 3.904 2.122 1.00 92.38 189 CYS A O 1
ATOM 1421 N N . HIS A 1 190 ? -8.017 4.789 4.179 1.00 91.31 190 HIS A N 1
ATOM 1422 C CA . HIS A 1 190 ? -7.142 5.944 4.058 1.00 91.31 190 HIS A CA 1
ATOM 1423 C C . HIS A 1 190 ? -5.974 5.822 5.033 1.00 91.31 190 HIS A C 1
ATOM 1425 O O . HIS A 1 190 ? -6.166 5.522 6.213 1.00 91.31 190 HIS A O 1
ATOM 1431 N N . PHE A 1 191 ? -4.769 6.061 4.533 1.00 88.62 191 PHE A N 1
ATOM 1432 C CA . PHE A 1 191 ? -3.550 6.139 5.325 1.00 88.62 191 PHE A CA 1
ATOM 1433 C C . PHE A 1 191 ? -3.105 7.598 5.333 1.00 88.62 191 PHE A C 1
ATOM 1435 O O . PHE A 1 191 ? -2.677 8.130 4.311 1.00 88.62 191 PHE A O 1
ATOM 1442 N N . SER A 1 192 ? -3.310 8.290 6.451 1.00 77.62 192 SER A N 1
ATOM 1443 C CA . SER A 1 192 ? -3.136 9.738 6.496 1.00 77.62 192 SER A CA 1
ATOM 1444 C C . SER A 1 192 ? -1.670 10.158 6.593 1.00 77.62 192 SER A C 1
ATOM 1446 O O . SER A 1 192 ? -0.836 9.449 7.140 1.00 77.62 192 SER A O 1
ATOM 1448 N N . GLY A 1 193 ? -1.372 11.341 6.041 1.00 60.78 193 GLY A N 1
ATOM 1449 C CA . GLY A 1 193 ? -0.205 12.185 6.335 1.00 60.78 193 GLY A CA 1
ATOM 1450 C C . GLY A 1 193 ? 1.099 11.481 6.719 1.00 60.78 193 GLY A C 1
ATOM 1451 O O . GLY A 1 193 ? 1.438 11.457 7.897 1.00 60.78 193 GLY A O 1
ATOM 1452 N N . GLU A 1 194 ? 1.860 11.011 5.726 1.00 76.44 194 GLU A N 1
ATOM 1453 C CA . GLU A 1 194 ? 3.143 10.317 5.945 1.00 76.44 194 GLU A CA 1
ATOM 1454 C C . GLU A 1 194 ? 3.013 9.075 6.845 1.00 76.44 194 GLU A C 1
ATOM 1456 O O . GLU A 1 194 ? 3.946 8.745 7.572 1.00 76.44 194 GLU A O 1
ATOM 1461 N N . CYS A 1 195 ? 1.866 8.376 6.789 1.00 85.12 195 CYS A N 1
ATOM 1462 C CA . CYS A 1 195 ? 1.639 7.148 7.548 1.00 85.12 195 CYS A CA 1
ATOM 1463 C C . CYS A 1 195 ? 2.827 6.198 7.393 1.00 85.12 195 CYS A C 1
ATOM 1465 O O . CYS A 1 195 ? 3.227 5.835 6.279 1.00 85.12 195 CYS A O 1
ATOM 1467 N N . GLU A 1 196 ? 3.361 5.762 8.529 1.00 89.69 196 GLU A N 1
ATOM 1468 C CA . GLU A 1 196 ? 4.464 4.820 8.552 1.00 89.69 196 GLU A CA 1
ATOM 1469 C C . GLU A 1 196 ? 3.910 3.401 8.367 1.00 89.69 196 GLU A C 1
ATOM 1471 O O . GLU A 1 196 ? 3.210 2.861 9.229 1.00 89.69 196 GLU A O 1
ATOM 1476 N N . PHE A 1 197 ? 4.208 2.788 7.221 1.00 92.94 197 PHE A N 1
ATOM 1477 C CA . PHE A 1 197 ? 3.967 1.368 6.950 1.00 92.94 197 PHE A CA 1
ATOM 1478 C C . PHE A 1 197 ? 5.288 0.614 6.743 1.00 92.94 197 PHE A C 1
ATOM 1480 O O . PHE A 1 197 ? 5.398 -0.324 5.948 1.00 92.94 197 PHE A O 1
ATOM 1487 N N . ILE A 1 198 ? 6.308 1.032 7.492 1.00 94.62 198 ILE A N 1
ATOM 1488 C CA . ILE A 1 198 ? 7.675 0.522 7.416 1.00 94.62 198 ILE A CA 1
ATOM 1489 C C . ILE A 1 198 ? 7.705 -0.928 7.898 1.00 94.62 198 ILE A C 1
ATOM 1491 O O . ILE A 1 198 ? 7.145 -1.238 8.943 1.00 94.62 198 ILE A O 1
ATOM 1495 N N . GLU A 1 199 ? 8.343 -1.835 7.158 1.00 96.44 199 GLU A N 1
ATOM 1496 C CA . GLU A 1 199 ? 8.435 -3.275 7.476 1.00 96.44 199 GLU A CA 1
ATOM 1497 C C . GLU A 1 199 ? 7.067 -3.982 7.662 1.00 96.44 199 GLU A C 1
ATOM 1499 O O . GLU A 1 199 ? 6.996 -5.131 8.117 1.00 96.44 199 GLU A O 1
ATOM 1504 N N . GLY A 1 200 ? 5.965 -3.324 7.284 1.00 96.56 200 GLY A N 1
ATOM 1505 C CA . GLY A 1 200 ? 4.613 -3.864 7.351 1.00 96.56 200 GLY A CA 1
ATOM 1506 C C . GLY A 1 200 ? 4.402 -5.005 6.353 1.00 96.56 200 GLY A C 1
ATOM 1507 O O . GLY A 1 200 ? 4.955 -5.021 5.254 1.00 96.56 200 GLY A O 1
ATOM 1508 N N . SER A 1 201 ? 3.576 -5.989 6.712 1.00 97.81 201 SER A N 1
ATOM 1509 C CA . SER A 1 201 ? 3.248 -7.126 5.840 1.00 97.81 201 SER A CA 1
ATOM 1510 C C . SER A 1 201 ? 1.770 -7.098 5.493 1.00 97.81 201 SER A C 1
ATOM 1512 O O . SER A 1 201 ? 0.932 -7.298 6.363 1.00 97.81 201 SER A O 1
ATOM 1514 N N . PHE A 1 202 ? 1.442 -6.908 4.222 1.00 97.81 202 PHE A N 1
ATOM 1515 C CA . PHE A 1 202 ? 0.084 -6.930 3.693 1.00 97.81 202 PHE A CA 1
ATOM 1516 C C . PHE A 1 202 ? 0.011 -7.959 2.562 1.00 97.81 202 PHE A C 1
ATOM 1518 O O . PHE A 1 202 ? -0.240 -7.609 1.417 1.00 97.81 202 PHE A O 1
ATOM 1525 N N . LYS A 1 203 ? 0.304 -9.239 2.835 1.00 98.56 203 LYS A N 1
ATOM 1526 C CA . LYS A 1 203 ? 0.395 -10.288 1.796 1.00 98.56 203 LYS A CA 1
ATOM 1527 C C . LYS A 1 203 ? -0.940 -10.932 1.512 1.00 98.56 203 LYS A C 1
ATOM 1529 O O . LYS A 1 203 ? -1.644 -11.316 2.444 1.00 98.56 203 LYS A O 1
ATOM 1534 N N . LYS A 1 204 ? -1.223 -11.229 0.241 1.00 98.19 204 LYS A N 1
ATOM 1535 C CA . LYS A 1 204 ? -2.431 -11.977 -0.169 1.00 98.19 204 LYS A CA 1
ATOM 1536 C C . LYS A 1 204 ? -3.730 -11.349 0.353 1.00 98.19 204 LYS A C 1
ATOM 1538 O O . LYS A 1 204 ? -4.710 -12.064 0.559 1.00 98.19 204 LYS A O 1
ATOM 1543 N N . GLY A 1 205 ? -3.694 -10.049 0.631 1.00 97.94 205 GLY A N 1
ATOM 1544 C CA . GLY A 1 205 ? -4.843 -9.268 1.057 1.00 97.94 205 GLY A CA 1
ATOM 1545 C C . GLY A 1 205 ? -5.555 -8.640 -0.134 1.00 97.94 205 GLY A C 1
ATOM 1546 O O . GLY A 1 205 ? -5.182 -8.848 -1.292 1.00 97.94 205 GLY A O 1
ATOM 1547 N N . VAL A 1 206 ? -6.571 -7.848 0.177 1.00 98.19 206 VAL A N 1
ATOM 1548 C CA . VAL A 1 206 ? -7.285 -6.994 -0.775 1.00 98.19 206 VAL A CA 1
ATOM 1549 C C . VAL A 1 206 ? -7.264 -5.586 -0.207 1.00 98.19 206 VAL A C 1
ATOM 1551 O O . VAL A 1 206 ? -7.670 -5.404 0.931 1.00 98.19 206 VAL A O 1
ATOM 1554 N N . ALA A 1 207 ? -6.782 -4.617 -0.967 1.00 96.38 207 ALA A N 1
ATOM 1555 C CA . ALA A 1 207 ? -6.778 -3.199 -0.633 1.00 96.38 207 ALA A CA 1
ATOM 1556 C C . ALA A 1 207 ? -6.984 -2.394 -1.919 1.00 96.38 207 ALA A C 1
ATOM 1558 O O . ALA A 1 207 ? -6.118 -1.623 -2.315 1.00 96.38 207 ALA A O 1
ATOM 1559 N N . GLN A 1 208 ? -8.104 -2.661 -2.597 1.00 94.81 208 GLN A N 1
ATOM 1560 C CA . GLN A 1 208 ? -8.506 -1.999 -3.840 1.00 94.81 208 GLN A CA 1
ATOM 1561 C C . GLN A 1 208 ? -9.015 -0.590 -3.551 1.00 94.81 208 GLN A C 1
ATOM 1563 O O . GLN A 1 208 ? -9.797 -0.405 -2.613 1.00 94.81 208 GLN A O 1
ATOM 1568 N N . SER A 1 209 ? -8.625 0.370 -4.392 1.00 93.56 209 SER A N 1
ATOM 1569 C CA . SER A 1 209 ? -9.025 1.778 -4.261 1.00 93.56 209 SER A CA 1
ATOM 1570 C C . SER A 1 209 ? -8.749 2.356 -2.867 1.00 93.56 209 SER A C 1
ATOM 1572 O O . SER A 1 209 ? -9.515 3.176 -2.363 1.00 93.56 209 SER A O 1
ATOM 1574 N N . CYS A 1 210 ? -7.680 1.888 -2.223 1.00 95.56 210 CYS A N 1
ATOM 1575 C CA . CYS A 1 210 ? -7.193 2.454 -0.971 1.00 95.56 210 CYS A CA 1
ATOM 1576 C C . CYS A 1 210 ? -6.195 3.577 -1.257 1.00 95.56 210 CYS A C 1
ATOM 1578 O O . CYS A 1 210 ? -5.525 3.577 -2.290 1.00 95.56 210 CYS A O 1
ATOM 1580 N N . ASP A 1 211 ? -6.091 4.501 -0.313 1.00 95.12 211 ASP A N 1
ATOM 1581 C CA . ASP A 1 211 ? -5.205 5.656 -0.385 1.00 95.12 211 ASP A CA 1
ATOM 1582 C C . ASP A 1 211 ? -3.980 5.436 0.505 1.00 95.12 211 ASP A C 1
ATOM 1584 O O . ASP A 1 211 ? -4.070 5.565 1.723 1.00 95.12 211 ASP A O 1
ATOM 1588 N N . PHE A 1 212 ? -2.863 5.075 -0.126 1.00 95.56 212 PHE A N 1
ATOM 1589 C CA . PHE A 1 212 ? -1.513 4.997 0.436 1.00 95.56 212 PHE A CA 1
ATOM 1590 C C . PHE A 1 212 ? -0.647 6.187 -0.021 1.00 95.56 212 PHE A C 1
ATOM 1592 O O . PHE A 1 212 ? 0.589 6.097 -0.024 1.00 95.56 212 PHE A O 1
ATOM 1599 N N . SER A 1 213 ? -1.261 7.285 -0.471 1.00 94.88 213 SER A N 1
ATOM 1600 C CA . SER A 1 213 ? -0.514 8.435 -0.965 1.00 94.88 213 SER A CA 1
ATOM 1601 C C . SER A 1 213 ? 0.382 9.002 0.137 1.00 94.88 213 SER A C 1
ATOM 1603 O O . SER A 1 213 ? 0.033 9.049 1.316 1.00 94.88 213 SER A O 1
ATOM 1605 N N . SER A 1 214 ? 1.593 9.410 -0.241 1.00 93.94 214 SER A N 1
ATOM 1606 C CA . SER A 1 214 ? 2.605 9.954 0.677 1.00 93.94 214 SER A CA 1
ATOM 1607 C C . SER A 1 214 ? 3.026 9.043 1.845 1.00 93.94 214 SER A C 1
ATOM 1609 O O . SER A 1 214 ? 3.709 9.527 2.739 1.00 93.94 214 SER A O 1
ATOM 1611 N N . CYS A 1 215 ? 2.663 7.756 1.867 1.00 94.38 215 CYS A N 1
ATOM 1612 C CA . CYS A 1 215 ? 3.064 6.835 2.938 1.00 94.38 215 CYS A CA 1
ATOM 1613 C C . CYS A 1 215 ? 4.555 6.465 2.870 1.00 94.38 215 CYS A C 1
ATOM 1615 O O . CYS A 1 215 ? 5.122 6.369 1.774 1.00 94.38 215 CYS A O 1
ATOM 1617 N N . ASP A 1 216 ? 5.157 6.171 4.029 1.00 95.44 216 ASP A N 1
ATOM 1618 C CA . ASP A 1 216 ? 6.461 5.502 4.102 1.00 95.44 216 ASP A CA 1
ATOM 1619 C C . ASP A 1 216 ? 6.266 3.987 3.976 1.00 95.44 216 ASP A C 1
ATOM 1621 O O . ASP A 1 216 ? 5.642 3.339 4.819 1.00 95.44 216 ASP A O 1
ATOM 1625 N N . LEU A 1 217 ? 6.798 3.425 2.898 1.00 96.31 217 LEU A N 1
ATOM 1626 C CA . LEU A 1 217 ? 6.700 2.018 2.531 1.00 96.31 217 LEU A CA 1
ATOM 1627 C C . LEU A 1 217 ? 8.050 1.298 2.646 1.00 96.31 217 LEU A C 1
ATOM 1629 O O . LEU A 1 217 ? 8.219 0.244 2.024 1.00 96.31 217 LEU A O 1
ATOM 1633 N N . ASP A 1 218 ? 9.033 1.847 3.371 1.00 97.12 218 ASP A N 1
ATOM 1634 C CA . ASP A 1 218 ? 10.348 1.215 3.504 1.00 97.12 218 ASP A CA 1
ATOM 1635 C C . ASP A 1 218 ? 10.211 -0.238 3.979 1.00 97.12 218 ASP A C 1
ATOM 1637 O O . ASP A 1 218 ? 9.620 -0.535 5.012 1.00 97.12 218 ASP A O 1
ATOM 1641 N N . GLN A 1 219 ? 10.722 -1.174 3.180 1.00 98.06 219 GLN A N 1
ATOM 1642 C CA . GLN A 1 219 ? 10.660 -2.618 3.427 1.00 98.06 219 GLN A CA 1
ATOM 1643 C C . GLN A 1 219 ? 9.243 -3.207 3.597 1.00 98.06 219 GLN A C 1
ATOM 1645 O O . GLN A 1 219 ? 9.103 -4.341 4.066 1.00 98.06 219 GLN A O 1
ATOM 1650 N N . ALA A 1 220 ? 8.192 -2.496 3.181 1.00 98.12 220 ALA A N 1
ATOM 1651 C CA . ALA A 1 220 ? 6.823 -3.003 3.205 1.00 98.12 220 ALA A CA 1
ATOM 1652 C C . ALA A 1 220 ? 6.623 -4.167 2.214 1.00 98.12 220 ALA A C 1
ATOM 1654 O O . ALA A 1 220 ? 7.186 -4.181 1.116 1.00 98.12 220 ALA A O 1
ATOM 1655 N N . ASP A 1 221 ? 5.785 -5.147 2.560 1.00 98.75 221 ASP A N 1
ATOM 1656 C CA . ASP A 1 221 ? 5.564 -6.353 1.754 1.00 98.75 221 ASP A CA 1
ATOM 1657 C C . ASP A 1 221 ? 4.089 -6.551 1.368 1.00 98.75 221 ASP A C 1
ATOM 1659 O O . ASP A 1 221 ? 3.274 -7.061 2.137 1.00 98.75 221 ASP A O 1
ATOM 1663 N N . PHE A 1 222 ? 3.779 -6.226 0.116 1.00 98.69 222 PHE A N 1
ATOM 1664 C CA . PHE A 1 222 ? 2.486 -6.369 -0.557 1.00 98.69 222 PHE A CA 1
ATOM 1665 C C . PHE A 1 222 ? 2.422 -7.608 -1.471 1.00 98.69 222 PHE A C 1
ATOM 1667 O O . PHE A 1 222 ? 1.680 -7.645 -2.458 1.00 98.69 222 PHE A O 1
ATOM 1674 N N . THR A 1 223 ? 3.222 -8.647 -1.199 1.00 98.88 223 THR A N 1
ATOM 1675 C CA . THR A 1 223 ? 3.302 -9.824 -2.077 1.00 98.88 223 THR A CA 1
ATOM 1676 C C . THR A 1 223 ? 1.931 -10.471 -2.311 1.00 98.88 223 THR A C 1
ATOM 1678 O O . THR A 1 223 ? 1.275 -10.956 -1.385 1.00 98.88 223 THR A O 1
ATOM 1681 N N . SER A 1 224 ? 1.576 -10.634 -3.591 1.00 98.69 224 SER A N 1
ATOM 1682 C CA . SER A 1 224 ? 0.341 -11.288 -4.055 1.00 98.69 224 SER A CA 1
ATOM 1683 C C . SER A 1 224 ? -0.953 -10.622 -3.582 1.00 98.69 224 SER A C 1
ATOM 1685 O O . SER A 1 224 ? -1.955 -11.312 -3.406 1.00 98.69 224 SER A O 1
ATOM 1687 N N . THR A 1 225 ? -0.918 -9.314 -3.357 1.00 98.69 225 THR A N 1
ATOM 1688 C CA . THR A 1 225 ? -2.065 -8.525 -2.897 1.00 98.69 225 THR A CA 1
ATOM 1689 C C . THR A 1 225 ? -2.816 -7.904 -4.058 1.00 98.69 225 THR A C 1
ATOM 1691 O O . THR A 1 225 ? -2.222 -7.534 -5.067 1.00 98.69 225 THR A O 1
ATOM 1694 N N . ASP A 1 226 ? -4.131 -7.807 -3.915 1.00 98.56 226 ASP A N 1
ATOM 1695 C CA . ASP A 1 226 ? -4.979 -7.067 -4.838 1.00 98.56 226 ASP A CA 1
ATOM 1696 C C . ASP A 1 226 ? -5.045 -5.585 -4.438 1.00 98.56 226 ASP A C 1
ATOM 1698 O O . ASP A 1 226 ? -5.629 -5.244 -3.412 1.00 98.56 226 ASP A O 1
ATOM 1702 N N . LEU A 1 227 ? -4.399 -4.732 -5.228 1.00 98.44 227 LEU A N 1
ATOM 1703 C CA . LEU A 1 227 ? -4.220 -3.290 -5.038 1.00 98.44 227 LEU A CA 1
ATOM 1704 C C . LEU A 1 227 ? -4.748 -2.506 -6.255 1.00 98.44 227 LEU A C 1
ATOM 1706 O O . LEU A 1 227 ? -4.263 -1.416 -6.557 1.00 98.44 227 LEU A O 1
ATOM 1710 N N . ALA A 1 228 ? -5.699 -3.079 -6.999 1.00 97.88 228 ALA A N 1
ATOM 1711 C CA . ALA A 1 228 ? -6.222 -2.443 -8.203 1.00 97.88 228 ALA A CA 1
ATOM 1712 C C . ALA A 1 228 ? -6.817 -1.057 -7.892 1.00 97.88 228 ALA A C 1
ATOM 1714 O O . ALA A 1 228 ? -7.610 -0.900 -6.957 1.00 97.88 228 ALA A O 1
ATOM 1715 N N . GLY A 1 229 ? -6.430 -0.060 -8.691 1.00 97.12 229 GLY A N 1
ATOM 1716 C CA . GLY A 1 229 ? -6.882 1.326 -8.575 1.00 97.12 229 GLY A CA 1
ATOM 1717 C C . GLY A 1 229 ? -6.489 2.043 -7.281 1.00 97.12 229 GLY A C 1
ATOM 1718 O O . GLY A 1 229 ? -7.122 3.043 -6.953 1.00 97.12 229 GLY A O 1
ATOM 1719 N N . SER A 1 230 ? -5.529 1.524 -6.514 1.00 97.94 230 SER A N 1
ATOM 1720 C CA . SER A 1 230 ? -5.055 2.170 -5.285 1.00 97.94 230 SER A CA 1
ATOM 1721 C C . SER A 1 230 ? -4.067 3.299 -5.576 1.00 97.94 230 SER A C 1
ATOM 1723 O O . SER A 1 230 ? -3.337 3.259 -6.569 1.00 97.94 230 SER A O 1
ATOM 1725 N N . ASP A 1 231 ? -4.057 4.301 -4.702 1.00 97.94 231 ASP A N 1
ATOM 1726 C CA . ASP A 1 231 ? -3.210 5.488 -4.808 1.00 97.94 231 ASP A CA 1
ATOM 1727 C C . ASP A 1 231 ? -1.956 5.309 -3.943 1.00 97.94 231 ASP A C 1
ATOM 1729 O O . ASP A 1 231 ? -2.046 5.105 -2.739 1.00 97.94 231 ASP A O 1
ATOM 1733 N N . PHE A 1 232 ? -0.788 5.352 -4.568 1.00 98.06 232 PHE A N 1
ATOM 1734 C CA . PHE A 1 232 ? 0.554 5.380 -3.981 1.00 98.06 232 PHE A CA 1
ATOM 1735 C C . PHE A 1 232 ? 1.316 6.639 -4.425 1.00 98.06 232 PHE A C 1
ATOM 1737 O O . PHE A 1 232 ? 2.551 6.689 -4.358 1.00 98.06 232 PHE A O 1
ATOM 1744 N N . SER A 1 233 ? 0.613 7.655 -4.927 1.00 95.44 233 SER A N 1
ATOM 1745 C CA . SER A 1 233 ? 1.221 8.886 -5.404 1.00 95.44 233 SER A CA 1
ATOM 1746 C C . SER A 1 233 ? 2.033 9.534 -4.285 1.00 95.44 233 SER A C 1
ATOM 1748 O O . SER A 1 233 ? 1.636 9.586 -3.120 1.00 95.44 233 SER A O 1
ATOM 1750 N N . SER A 1 234 ? 3.232 9.997 -4.626 1.00 93.00 234 SER A N 1
ATOM 1751 C CA . SER A 1 234 ? 4.186 10.595 -3.681 1.00 93.00 234 SER A CA 1
ATOM 1752 C C . SER A 1 234 ? 4.605 9.712 -2.488 1.00 93.00 234 SER A C 1
ATOM 1754 O O . SER A 1 234 ? 5.311 10.204 -1.610 1.00 93.00 234 SER A O 1
ATOM 1756 N N . ALA A 1 235 ? 4.232 8.426 -2.447 1.00 95.75 235 ALA A N 1
ATOM 1757 C CA . ALA A 1 235 ? 4.732 7.486 -1.444 1.00 95.75 235 ALA A CA 1
ATOM 1758 C C . ALA A 1 235 ? 6.255 7.352 -1.549 1.00 95.75 235 ALA A C 1
ATOM 1760 O O . ALA A 1 235 ? 6.838 7.529 -2.625 1.00 95.75 235 ALA A O 1
ATOM 1761 N N . PHE A 1 236 ? 6.922 7.025 -0.450 1.00 94.88 236 PHE A N 1
ATOM 1762 C CA . PHE A 1 236 ? 8.377 6.947 -0.409 1.00 94.88 236 PHE A CA 1
ATOM 1763 C C . PHE A 1 236 ? 8.850 5.716 0.353 1.00 94.88 236 PHE A C 1
ATOM 1765 O O . PHE A 1 236 ? 8.087 5.075 1.060 1.00 94.88 236 PHE A O 1
ATOM 1772 N N . GLY A 1 237 ? 10.108 5.337 0.152 1.00 94.00 237 GLY A N 1
ATOM 1773 C CA . GLY A 1 237 ? 10.726 4.215 0.854 1.00 94.00 237 GLY A CA 1
ATOM 1774 C C . GLY A 1 237 ? 11.746 3.491 -0.012 1.00 94.00 237 GLY A C 1
ATOM 1775 O O . GLY A 1 237 ? 11.930 3.791 -1.197 1.00 94.00 237 GLY A O 1
ATOM 1776 N N . ALA A 1 238 ? 12.441 2.520 0.567 1.00 95.06 238 ALA A N 1
ATOM 1777 C CA . ALA A 1 238 ? 13.289 1.613 -0.183 1.00 95.06 238 ALA A CA 1
ATOM 1778 C C . ALA A 1 238 ? 12.901 0.156 0.068 1.00 95.06 238 ALA A C 1
ATOM 1780 O O . ALA A 1 238 ? 12.343 -0.198 1.098 1.00 95.06 238 ALA A O 1
ATOM 1781 N N . ASN A 1 239 ? 13.234 -0.729 -0.870 1.00 97.31 239 ASN A N 1
ATOM 1782 C CA . ASN A 1 239 ? 13.087 -2.179 -0.692 1.00 97.31 239 ASN A CA 1
ATOM 1783 C C . ASN A 1 239 ? 11.648 -2.670 -0.431 1.00 97.31 239 ASN A C 1
ATOM 1785 O O . ASN A 1 239 ? 11.467 -3.764 0.107 1.00 97.31 239 ASN A O 1
ATOM 1789 N N . ALA A 1 240 ? 10.625 -1.908 -0.829 1.00 98.38 240 ALA A N 1
ATOM 1790 C CA . ALA A 1 240 ? 9.249 -2.393 -0.807 1.00 98.38 240 ALA A CA 1
ATOM 1791 C C . ALA A 1 240 ? 9.077 -3.590 -1.768 1.00 98.38 240 ALA A C 1
ATOM 1793 O O . ALA A 1 240 ? 9.808 -3.749 -2.752 1.00 98.38 240 ALA A O 1
ATOM 1794 N N . CYS A 1 241 ? 8.103 -4.459 -1.507 1.00 98.69 241 CYS A N 1
ATOM 1795 C CA . CYS A 1 241 ? 7.895 -5.696 -2.257 1.00 98.69 241 CYS A CA 1
ATOM 1796 C C . CYS A 1 241 ? 6.440 -5.838 -2.715 1.00 98.69 241 CYS A C 1
ATOM 1798 O O . CYS A 1 241 ? 5.566 -6.205 -1.942 1.00 98.69 241 CYS A O 1
ATOM 1800 N N . PHE A 1 242 ? 6.193 -5.654 -4.010 1.00 98.81 242 PHE A N 1
ATOM 1801 C CA . PHE A 1 242 ? 4.891 -5.809 -4.671 1.00 98.81 242 PHE A CA 1
ATOM 1802 C C . PHE A 1 242 ? 4.796 -7.101 -5.491 1.00 98.81 242 PHE A C 1
ATOM 1804 O O . PHE A 1 242 ? 3.950 -7.236 -6.371 1.00 98.81 242 PHE A O 1
ATOM 1811 N N . ARG A 1 243 ? 5.668 -8.085 -5.254 1.00 98.81 243 ARG A N 1
ATOM 1812 C CA . ARG A 1 243 ? 5.769 -9.285 -6.101 1.00 98.81 243 ARG A CA 1
ATOM 1813 C C . ARG A 1 243 ? 4.418 -9.959 -6.323 1.00 98.81 243 ARG A C 1
ATOM 1815 O O . ARG A 1 243 ? 3.771 -10.412 -5.376 1.00 98.81 243 ARG A O 1
ATOM 1822 N N . LYS A 1 244 ? 4.042 -10.137 -7.591 1.00 98.69 244 LYS A N 1
ATOM 1823 C CA . LYS A 1 244 ? 2.768 -10.749 -8.008 1.00 98.69 244 LYS A CA 1
ATOM 1824 C C . LYS A 1 244 ? 1.509 -10.041 -7.495 1.00 98.69 244 LYS A C 1
ATOM 1826 O O . LYS A 1 244 ? 0.458 -10.678 -7.446 1.00 98.69 244 LYS A O 1
ATOM 1831 N N . ALA A 1 245 ? 1.611 -8.788 -7.061 1.00 98.81 245 ALA A N 1
ATOM 1832 C CA . ALA A 1 245 ? 0.446 -7.979 -6.743 1.00 98.81 245 ALA A CA 1
ATOM 1833 C C . ALA A 1 245 ? -0.353 -7.658 -8.016 1.00 98.81 245 ALA A C 1
ATOM 1835 O O . ALA A 1 245 ? 0.195 -7.643 -9.121 1.00 98.81 245 ALA A O 1
ATOM 1836 N N . THR A 1 246 ? -1.649 -7.415 -7.848 1.00 98.75 246 THR A N 1
ATOM 1837 C CA . THR A 1 246 ? -2.491 -6.799 -8.880 1.00 98.75 246 THR A CA 1
ATOM 1838 C C . THR A 1 246 ? -2.477 -5.302 -8.631 1.00 98.75 246 THR A C 1
ATOM 1840 O O . THR A 1 246 ? -2.890 -4.867 -7.566 1.00 98.75 246 THR A O 1
ATOM 1843 N N . LEU A 1 247 ? -1.963 -4.538 -9.582 1.00 98.62 247 LEU A N 1
ATOM 1844 C CA . LEU A 1 247 ? -1.786 -3.089 -9.538 1.00 98.62 247 LEU A CA 1
ATOM 1845 C C . LEU A 1 247 ? -2.518 -2.399 -10.694 1.00 98.62 247 LEU A C 1
ATOM 1847 O O . LEU A 1 247 ? -2.244 -1.238 -10.958 1.00 98.62 247 LEU A O 1
ATOM 1851 N N . THR A 1 248 ? -3.413 -3.086 -11.413 1.00 98.12 248 THR A N 1
ATOM 1852 C CA . THR A 1 248 ? -4.145 -2.508 -12.550 1.00 98.12 248 THR A CA 1
ATOM 1853 C C . THR A 1 248 ? -4.710 -1.131 -12.198 1.00 98.12 248 THR A C 1
ATOM 1855 O O . THR A 1 248 ? -5.387 -0.993 -11.178 1.00 98.12 248 THR A O 1
ATOM 1858 N N . ASP A 1 249 ? -4.404 -0.130 -13.024 1.00 97.56 249 ASP A N 1
ATOM 1859 C CA . ASP A 1 249 ? -4.795 1.277 -12.847 1.00 97.56 249 ASP A CA 1
ATOM 1860 C C . ASP A 1 249 ? -4.352 1.938 -11.516 1.00 97.56 249 ASP A C 1
ATOM 1862 O O . ASP A 1 249 ? -4.896 2.972 -11.135 1.00 97.56 249 ASP A O 1
ATOM 1866 N N . ALA A 1 250 ? -3.385 1.369 -10.787 1.00 98.44 250 ALA A N 1
ATOM 1867 C CA . ALA A 1 250 ? -2.818 1.991 -9.588 1.00 98.44 250 ALA A CA 1
ATOM 1868 C C . ALA A 1 250 ? -1.942 3.209 -9.935 1.00 98.44 250 ALA A C 1
ATOM 1870 O O . ALA A 1 250 ? -1.251 3.226 -10.961 1.00 98.44 250 ALA A O 1
ATOM 1871 N N . ASP A 1 251 ? -1.934 4.204 -9.052 1.00 98.56 251 ASP A N 1
ATOM 1872 C CA . ASP A 1 251 ? -1.180 5.449 -9.218 1.00 98.56 251 ASP A CA 1
ATOM 1873 C C . ASP A 1 251 ? 0.077 5.428 -8.341 1.00 98.56 251 ASP A C 1
ATOM 1875 O O . ASP A 1 251 ? -0.012 5.364 -7.129 1.00 98.56 251 ASP A O 1
ATOM 1879 N N . PHE A 1 252 ? 1.261 5.478 -8.938 1.00 98.56 252 PHE A N 1
ATOM 1880 C CA . PHE A 1 252 ? 2.551 5.652 -8.264 1.00 98.56 252 PHE A CA 1
ATOM 1881 C C . PHE A 1 252 ? 3.197 6.995 -8.627 1.00 98.56 252 PHE A C 1
ATOM 1883 O O . PHE A 1 252 ? 4.397 7.181 -8.427 1.00 98.56 252 PHE A O 1
ATOM 1890 N N . SER A 1 253 ? 2.461 7.937 -9.209 1.00 89.81 253 SER A N 1
ATOM 1891 C CA . SER A 1 253 ? 3.010 9.185 -9.726 1.00 89.81 253 SER A CA 1
ATOM 1892 C C . SER A 1 253 ? 3.784 9.951 -8.648 1.00 89.81 253 SER A C 1
ATOM 1894 O O . SER A 1 253 ? 3.398 10.035 -7.484 1.00 89.81 253 SER A O 1
ATOM 1896 N N . GLN A 1 254 ? 4.946 10.487 -9.024 1.00 89.62 254 GLN A N 1
ATOM 1897 C CA . GLN A 1 254 ? 5.877 11.195 -8.131 1.00 89.62 254 GLN A CA 1
ATOM 1898 C C . GLN A 1 254 ? 6.417 10.385 -6.932 1.00 89.62 254 GLN A C 1
ATOM 1900 O O . GLN A 1 254 ? 7.133 10.956 -6.111 1.00 89.62 254 GLN A O 1
ATOM 1905 N N . ALA A 1 255 ? 6.151 9.078 -6.828 1.00 93.69 255 ALA A N 1
ATOM 1906 C CA . ALA A 1 255 ? 6.650 8.262 -5.721 1.00 93.69 255 ALA A CA 1
ATOM 1907 C C . ALA A 1 255 ? 8.189 8.131 -5.719 1.00 93.69 255 ALA A C 1
ATOM 1909 O O . ALA A 1 255 ? 8.840 8.046 -6.768 1.00 93.69 255 ALA A O 1
ATOM 1910 N N . GLU A 1 256 ? 8.781 8.057 -4.527 1.00 94.69 256 GLU A N 1
ATOM 1911 C CA . GLU A 1 256 ? 10.216 7.895 -4.272 1.00 94.69 256 GLU A CA 1
ATOM 1912 C C . GLU A 1 256 ? 10.525 6.512 -3.669 1.00 94.69 256 GLU A C 1
ATOM 1914 O O . GLU A 1 256 ? 10.944 6.396 -2.520 1.00 94.69 256 GLU A O 1
ATOM 1919 N N . ILE A 1 257 ? 10.331 5.456 -4.464 1.00 95.31 257 ILE A N 1
ATOM 1920 C CA . ILE A 1 257 ? 10.304 4.049 -4.021 1.00 95.31 257 ILE A CA 1
ATOM 1921 C C . ILE A 1 257 ? 11.481 3.218 -4.567 1.00 95.31 257 ILE A C 1
ATOM 1923 O O . ILE A 1 257 ? 11.314 2.330 -5.402 1.00 95.31 257 ILE A O 1
ATOM 1927 N N . THR A 1 258 ? 12.711 3.504 -4.145 1.00 92.88 258 THR A N 1
ATOM 1928 C CA . THR A 1 258 ? 13.926 2.881 -4.720 1.00 92.88 258 THR A CA 1
ATOM 1929 C C . THR A 1 258 ? 14.107 1.401 -4.363 1.00 92.88 258 THR A C 1
ATOM 1931 O O . THR A 1 258 ? 13.672 0.954 -3.312 1.00 92.88 258 THR A O 1
ATOM 1934 N N . GLU A 1 259 ? 14.795 0.628 -5.211 1.00 97.50 259 GLU A N 1
ATOM 1935 C CA . GLU A 1 259 ? 15.117 -0.792 -4.947 1.00 97.50 259 GLU A CA 1
ATOM 1936 C C . GLU A 1 259 ? 13.868 -1.681 -4.694 1.00 97.50 259 GLU A C 1
ATOM 1938 O O . GLU A 1 259 ? 13.955 -2.742 -4.082 1.00 97.50 259 GLU A O 1
ATOM 1943 N N . THR A 1 260 ? 12.700 -1.261 -5.195 1.00 98.50 260 THR A N 1
ATOM 1944 C CA . THR A 1 260 ? 11.405 -1.942 -5.014 1.00 98.50 260 THR A CA 1
ATOM 1945 C C . THR A 1 260 ? 11.237 -3.139 -5.958 1.00 98.50 260 THR A C 1
ATOM 1947 O O . THR A 1 260 ? 11.580 -3.062 -7.142 1.00 98.50 260 THR A O 1
ATOM 1950 N N . ASP A 1 261 ? 10.668 -4.245 -5.464 1.00 98.81 261 ASP A N 1
ATOM 1951 C CA . ASP A 1 261 ? 10.411 -5.462 -6.248 1.00 98.81 261 ASP A CA 1
ATOM 1952 C C . ASP A 1 261 ? 8.952 -5.560 -6.729 1.00 98.81 261 ASP A C 1
ATOM 1954 O O . ASP A 1 261 ? 8.058 -5.993 -6.005 1.00 98.81 261 ASP A O 1
ATOM 1958 N N . PHE A 1 262 ? 8.734 -5.229 -7.998 1.00 98.81 262 PHE A N 1
ATOM 1959 C CA . PHE A 1 262 ? 7.502 -5.390 -8.774 1.00 98.81 262 PHE A CA 1
ATOM 1960 C C . PHE A 1 262 ? 7.481 -6.685 -9.613 1.00 98.81 262 PHE A C 1
ATOM 1962 O O . PHE A 1 262 ? 6.743 -6.798 -10.593 1.00 98.81 262 PHE A O 1
ATOM 1969 N N . SER A 1 263 ? 8.292 -7.697 -9.298 1.00 98.75 263 SER A N 1
ATOM 1970 C CA . SER A 1 263 ? 8.389 -8.890 -10.147 1.00 98.75 263 SER A CA 1
ATOM 1971 C C . SER A 1 263 ? 7.061 -9.646 -10.247 1.00 98.75 263 SER A C 1
ATOM 1973 O O . SER A 1 263 ? 6.502 -10.121 -9.251 1.00 98.75 263 SER A O 1
ATOM 1975 N N . GLY A 1 264 ? 6.604 -9.850 -11.481 1.00 98.56 264 GLY A N 1
ATOM 1976 C CA . GLY A 1 264 ? 5.401 -10.609 -11.804 1.00 98.56 264 GLY A CA 1
ATOM 1977 C C . GLY A 1 264 ? 4.085 -9.910 -11.477 1.00 98.56 264 GLY A C 1
ATOM 1978 O O . GLY A 1 264 ? 3.089 -10.621 -11.362 1.00 98.56 264 GLY A O 1
ATOM 1979 N N . VAL A 1 265 ? 4.081 -8.587 -11.271 1.00 98.69 265 VAL A N 1
ATOM 1980 C CA . VAL A 1 265 ? 2.838 -7.822 -11.075 1.00 98.69 265 VAL A CA 1
ATOM 1981 C C . VAL A 1 265 ? 1.952 -7.848 -12.317 1.00 98.69 265 VAL A C 1
ATOM 1983 O O . VAL A 1 265 ? 2.454 -7.936 -13.439 1.00 98.69 265 VAL A O 1
ATOM 1986 N N . ASP A 1 266 ? 0.645 -7.745 -12.095 1.00 98.50 266 ASP A N 1
ATOM 1987 C CA . ASP A 1 266 ? -0.330 -7.334 -13.108 1.00 98.50 266 ASP A CA 1
ATOM 1988 C C . ASP A 1 266 ? -0.595 -5.839 -12.918 1.00 98.50 266 ASP A C 1
ATOM 1990 O O . ASP A 1 266 ? -1.399 -5.452 -12.078 1.00 98.50 266 ASP A O 1
ATOM 1994 N N . GLY A 1 267 ? 0.168 -5.002 -13.610 1.00 97.38 267 GLY A N 1
ATOM 1995 C CA . GLY A 1 267 ? 0.168 -3.546 -13.491 1.00 97.38 267 GLY A CA 1
ATOM 1996 C C . GLY A 1 267 ? -0.197 -2.851 -14.798 1.00 97.38 267 GLY A C 1
ATOM 1997 O O . GLY A 1 267 ? 0.421 -1.845 -15.150 1.00 97.38 267 GLY A O 1
ATOM 1998 N N . ALA A 1 268 ? -1.149 -3.407 -15.550 1.00 97.50 268 ALA A N 1
ATOM 1999 C CA . ALA A 1 268 ? -1.679 -2.764 -16.747 1.00 97.50 268 ALA A CA 1
ATOM 2000 C C . ALA A 1 268 ? -2.276 -1.386 -16.412 1.00 97.50 268 ALA A C 1
ATOM 2002 O O . ALA A 1 268 ? -3.021 -1.252 -15.441 1.00 97.50 268 ALA A O 1
ATOM 2003 N N . GLY A 1 269 ? -1.945 -0.367 -17.205 1.00 95.69 269 GLY A N 1
ATOM 2004 C CA . GLY A 1 269 ? -2.471 0.991 -17.025 1.00 95.69 269 GLY A CA 1
ATOM 2005 C C . GLY A 1 269 ? -1.970 1.751 -15.788 1.00 95.69 269 GLY A C 1
ATOM 2006 O O . GLY A 1 269 ? -2.448 2.856 -15.552 1.00 95.69 269 GLY A O 1
ATOM 2007 N N . CYS A 1 270 ? -1.013 1.220 -15.014 1.00 98.12 270 CYS A N 1
ATOM 2008 C CA . CYS A 1 270 ? -0.435 1.952 -13.879 1.00 98.12 270 CYS A CA 1
ATOM 2009 C C . CYS A 1 270 ? 0.185 3.290 -14.308 1.00 98.12 270 CYS A C 1
ATOM 2011 O O . CYS A 1 270 ? 0.798 3.383 -15.379 1.00 98.12 270 CYS A O 1
ATOM 2013 N N . ASP A 1 271 ? 0.154 4.284 -13.420 1.00 97.94 271 ASP A N 1
ATOM 2014 C CA . ASP A 1 271 ? 0.928 5.513 -13.600 1.00 97.94 271 ASP A CA 1
ATOM 2015 C C . ASP A 1 271 ? 2.180 5.541 -12.716 1.00 97.94 271 ASP A C 1
ATOM 2017 O O . ASP A 1 271 ? 2.104 5.681 -11.508 1.00 97.94 271 ASP A O 1
ATOM 2021 N N . PHE A 1 272 ? 3.361 5.457 -13.318 1.00 98.00 272 PHE A N 1
ATOM 2022 C CA . PHE A 1 272 ? 4.663 5.672 -12.679 1.00 98.00 272 PHE A CA 1
ATOM 2023 C C . PHE A 1 272 ? 5.280 7.024 -13.084 1.00 98.00 272 PHE A C 1
ATOM 2025 O O . PHE A 1 272 ? 6.506 7.197 -13.026 1.00 98.00 272 PHE A O 1
ATOM 2032 N N . SER A 1 273 ? 4.477 7.989 -13.546 1.00 81.94 273 SER A N 1
ATOM 2033 C CA . SER A 1 273 ? 4.967 9.281 -14.031 1.00 81.94 273 SER A CA 1
ATOM 2034 C C . SER A 1 273 ? 5.763 10.042 -12.965 1.00 81.94 273 SER A C 1
ATOM 2036 O O . SER A 1 273 ? 5.388 10.143 -11.801 1.00 81.94 273 SER A O 1
ATOM 2038 N N . GLY A 1 274 ? 6.927 10.567 -13.349 1.00 78.50 274 GLY A N 1
ATOM 2039 C CA . GLY A 1 274 ? 7.813 11.328 -12.462 1.00 78.50 274 GLY A CA 1
ATOM 2040 C C . GLY A 1 274 ? 8.415 10.556 -11.283 1.00 78.50 274 GLY A C 1
ATOM 2041 O O . GLY A 1 274 ? 9.104 11.169 -10.472 1.00 78.50 274 GLY A O 1
ATOM 2042 N N . THR A 1 275 ? 8.210 9.240 -11.186 1.00 86.44 275 THR A N 1
ATOM 2043 C CA . THR A 1 275 ? 8.742 8.436 -10.076 1.00 86.44 275 THR A CA 1
ATOM 2044 C C . THR A 1 275 ? 10.263 8.482 -9.979 1.00 86.44 275 THR A C 1
ATOM 2046 O O . THR A 1 275 ? 10.979 8.576 -10.981 1.00 86.44 275 THR A O 1
ATOM 2049 N N . ARG A 1 276 ? 10.793 8.335 -8.761 1.00 87.88 276 ARG A N 1
ATOM 2050 C CA . ARG A 1 276 ? 12.194 7.983 -8.517 1.00 87.88 276 ARG A CA 1
ATOM 2051 C C . ARG A 1 276 ? 12.287 6.521 -8.098 1.00 87.88 276 ARG A C 1
ATOM 2053 O O . ARG A 1 276 ? 12.256 6.197 -6.917 1.00 87.88 276 ARG A O 1
ATOM 2060 N N . LEU A 1 277 ? 12.480 5.657 -9.086 1.00 92.44 277 LEU A N 1
ATOM 2061 C CA . LEU A 1 277 ? 12.523 4.210 -8.936 1.00 92.44 277 LEU A CA 1
ATOM 2062 C C . LEU A 1 277 ? 13.843 3.679 -9.501 1.00 92.44 277 LEU A C 1
ATOM 2064 O O . LEU A 1 277 ? 13.894 3.109 -10.581 1.00 92.44 277 LEU A O 1
ATOM 2068 N N . THR A 1 278 ? 14.949 3.904 -8.795 1.00 89.62 278 THR A N 1
ATOM 2069 C CA . THR A 1 278 ? 16.255 3.365 -9.206 1.00 89.62 278 THR A CA 1
ATOM 2070 C C . THR A 1 278 ? 16.403 1.923 -8.739 1.00 89.62 278 THR A C 1
ATOM 2072 O O . THR A 1 278 ? 16.058 1.631 -7.592 1.00 89.62 278 THR A O 1
ATOM 2075 N N . LYS A 1 279 ? 16.965 1.050 -9.583 1.00 95.25 279 LYS A N 1
ATOM 2076 C CA . LYS A 1 279 ? 17.207 -0.380 -9.316 1.00 95.25 279 LYS A CA 1
ATOM 2077 C C . LYS A 1 279 ? 15.950 -1.179 -8.948 1.00 95.25 279 LYS A C 1
ATOM 2079 O O . LYS A 1 279 ? 16.032 -2.168 -8.222 1.00 95.25 279 LYS A O 1
ATOM 2084 N N . GLY A 1 280 ? 14.786 -0.751 -9.430 1.00 97.75 280 GLY A N 1
ATOM 2085 C CA . GLY A 1 280 ? 13.548 -1.510 -9.285 1.00 97.75 280 GLY A CA 1
ATOM 2086 C C . GLY A 1 280 ? 13.583 -2.813 -10.090 1.00 97.75 280 GLY A C 1
ATOM 2087 O O . GLY A 1 280 ? 14.166 -2.877 -11.177 1.00 97.75 280 GLY A O 1
ATOM 2088 N N . LEU A 1 281 ? 12.945 -3.860 -9.572 1.00 98.44 281 LEU A N 1
ATOM 2089 C CA . LEU A 1 281 ? 12.839 -5.158 -10.239 1.00 98.44 281 LEU A CA 1
ATOM 2090 C C . LEU A 1 281 ? 11.427 -5.341 -10.784 1.00 98.44 281 LEU A C 1
ATOM 2092 O O . LEU A 1 281 ? 10.493 -5.500 -10.017 1.00 98.44 281 LEU A O 1
ATOM 2096 N N . PHE A 1 282 ? 11.258 -5.394 -12.098 1.00 98.44 282 PHE A N 1
ATOM 2097 C CA . PHE A 1 282 ? 9.957 -5.609 -12.738 1.00 98.44 282 PHE A CA 1
ATOM 2098 C C . PHE A 1 282 ? 9.820 -6.994 -13.361 1.00 98.44 282 PHE A C 1
ATOM 2100 O O . PHE A 1 282 ? 8.861 -7.250 -14.075 1.00 98.44 282 PHE A O 1
ATOM 2107 N N . THR A 1 283 ? 10.766 -7.907 -13.130 1.00 98.06 283 THR A N 1
ATOM 2108 C CA . THR A 1 283 ? 10.894 -9.129 -13.936 1.00 98.06 283 THR A CA 1
ATOM 2109 C C . THR A 1 283 ? 9.570 -9.884 -14.115 1.00 98.06 283 THR A C 1
ATOM 2111 O O . THR A 1 283 ? 8.905 -10.248 -13.143 1.00 98.06 283 THR A O 1
ATOM 2114 N N . LYS A 1 284 ? 9.199 -10.163 -15.372 1.00 97.88 284 LYS A N 1
ATOM 2115 C CA . LYS A 1 284 ? 7.942 -10.836 -15.760 1.00 97.88 284 LYS A CA 1
ATOM 2116 C C . LYS A 1 284 ? 6.647 -10.091 -15.399 1.00 97.88 284 LYS A C 1
ATOM 2118 O O . LYS A 1 284 ? 5.609 -10.744 -15.312 1.00 97.88 284 LYS A O 1
ATOM 2123 N N . ALA A 1 285 ? 6.698 -8.785 -15.156 1.00 98.44 285 ALA A N 1
ATOM 2124 C CA . ALA A 1 285 ? 5.504 -7.969 -14.959 1.00 98.44 285 ALA A CA 1
ATOM 2125 C C . ALA A 1 285 ? 4.719 -7.785 -16.266 1.00 98.44 285 ALA A C 1
ATOM 2127 O O . ALA A 1 285 ? 5.308 -7.709 -17.349 1.00 98.44 285 ALA A O 1
ATOM 2128 N N . ASP A 1 286 ? 3.400 -7.685 -16.145 1.00 98.31 286 ASP A N 1
ATOM 2129 C CA . ASP A 1 286 ? 2.529 -7.151 -17.187 1.00 98.31 286 ASP A CA 1
ATOM 2130 C C . ASP A 1 286 ? 2.265 -5.673 -16.884 1.00 98.31 286 ASP A C 1
ATOM 2132 O O . ASP A 1 286 ? 1.756 -5.345 -15.820 1.00 98.31 286 ASP A O 1
ATOM 2136 N N . LEU A 1 287 ? 2.686 -4.779 -17.771 1.00 98.19 287 LEU A N 1
ATOM 2137 C CA . LEU A 1 287 ? 2.654 -3.324 -17.589 1.00 98.19 287 LEU A CA 1
ATOM 2138 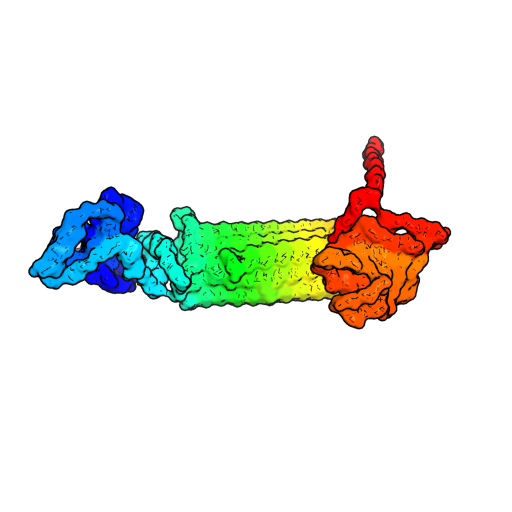C C . LEU A 1 287 ? 2.132 -2.632 -18.855 1.00 98.19 287 LEU A C 1
ATOM 2140 O O . LEU A 1 287 ? 2.448 -1.472 -19.109 1.00 98.19 287 LEU A O 1
ATOM 2144 N N . HIS A 1 288 ? 1.393 -3.347 -19.707 1.00 94.06 288 HIS A N 1
ATOM 2145 C CA . HIS A 1 288 ? 0.933 -2.770 -20.965 1.00 94.06 288 HIS A CA 1
ATOM 2146 C C . HIS A 1 288 ? 0.057 -1.527 -20.728 1.00 94.06 288 HIS A C 1
ATOM 2148 O O . HIS A 1 288 ? -0.783 -1.491 -19.829 1.00 94.06 288 HIS A O 1
ATOM 2154 N N . GLY A 1 289 ? 0.264 -0.492 -21.542 1.00 92.25 289 GLY A N 1
ATOM 2155 C CA . GLY A 1 289 ? -0.438 0.789 -21.438 1.00 92.25 289 GLY A CA 1
ATOM 2156 C C . GLY A 1 289 ? -0.010 1.681 -20.266 1.00 92.25 289 GLY A C 1
ATOM 2157 O O . GLY A 1 289 ? -0.552 2.774 -20.131 1.00 92.25 289 GLY A O 1
ATOM 2158 N N . SER A 1 290 ? 0.944 1.256 -19.434 1.00 98.19 290 SER A N 1
ATOM 2159 C CA . SER A 1 290 ? 1.377 2.024 -18.261 1.00 98.19 290 SER A CA 1
ATOM 2160 C C . SER A 1 290 ? 2.245 3.233 -18.627 1.00 98.19 290 SER A C 1
ATOM 2162 O O . SER A 1 290 ? 2.979 3.235 -19.623 1.00 98.19 290 SER A O 1
ATOM 2164 N N . SER A 1 291 ? 2.187 4.270 -17.795 1.00 94.12 291 SER A N 1
ATOM 2165 C CA . SER A 1 291 ? 2.956 5.507 -17.953 1.00 94.12 291 SER A CA 1
ATOM 2166 C C . SER A 1 291 ? 4.211 5.482 -17.082 1.00 94.12 291 SER A C 1
ATOM 2168 O O . SER A 1 291 ? 4.161 5.173 -15.905 1.00 94.12 291 SER A O 1
ATOM 2170 N N . PHE A 1 292 ? 5.350 5.847 -17.656 1.00 95.19 292 PHE A N 1
ATOM 2171 C CA . PHE A 1 292 ? 6.637 6.087 -16.995 1.00 95.19 292 PHE A CA 1
ATOM 2172 C C . PHE A 1 292 ? 7.188 7.471 -17.381 1.00 95.19 292 PHE A C 1
ATOM 2174 O O . PHE A 1 292 ? 8.400 7.715 -17.343 1.00 95.19 292 PHE A O 1
ATOM 2181 N N . CYS A 1 293 ? 6.314 8.392 -17.803 1.00 83.06 293 CYS A N 1
ATOM 2182 C CA . CYS A 1 293 ? 6.715 9.695 -18.320 1.00 83.06 293 CYS A CA 1
ATOM 2183 C C . CYS A 1 293 ? 7.533 10.472 -17.272 1.00 83.06 293 CYS A C 1
ATOM 2185 O O . CYS A 1 293 ? 7.089 10.692 -16.149 1.00 83.06 293 CYS A O 1
ATOM 2187 N N . GLY A 1 294 ? 8.747 10.895 -17.626 1.00 72.12 294 GLY A N 1
ATOM 2188 C CA . GLY A 1 294 ? 9.651 11.647 -16.750 1.00 72.12 294 GLY A CA 1
ATOM 2189 C C . GLY A 1 294 ? 10.241 10.860 -15.571 1.00 72.12 294 GLY A C 1
ATOM 2190 O O . GLY A 1 294 ? 10.952 11.456 -14.761 1.00 72.12 294 GLY A O 1
ATOM 2191 N N . ALA A 1 295 ? 9.986 9.552 -15.469 1.00 83.56 295 ALA A N 1
ATOM 2192 C CA . ALA A 1 295 ? 10.471 8.713 -14.375 1.00 83.56 295 ALA A CA 1
ATOM 2193 C C . ALA A 1 295 ? 12.000 8.549 -14.386 1.00 83.56 295 ALA A C 1
ATOM 2195 O O . ALA A 1 295 ? 12.645 8.538 -15.438 1.00 83.56 295 ALA A O 1
ATOM 2196 N N . ASN A 1 296 ? 12.602 8.362 -13.214 1.00 85.75 296 ASN A N 1
ATOM 2197 C CA . ASN A 1 296 ? 13.987 7.935 -13.068 1.00 85.75 296 ASN A CA 1
ATOM 2198 C C . ASN A 1 296 ? 14.057 6.434 -12.772 1.00 85.75 296 ASN A C 1
ATOM 2200 O O . ASN A 1 296 ? 13.842 6.032 -11.633 1.00 85.75 296 ASN A O 1
ATOM 2204 N N . LEU A 1 297 ? 14.410 5.647 -13.790 1.00 91.25 297 LEU A N 1
ATOM 2205 C CA . LEU A 1 297 ? 14.444 4.180 -13.794 1.00 91.25 297 LEU A CA 1
ATOM 2206 C C . LEU A 1 297 ? 15.879 3.633 -13.904 1.00 91.25 297 LEU A C 1
ATOM 2208 O O . LEU A 1 297 ? 16.105 2.572 -14.484 1.00 91.25 297 LEU A O 1
ATOM 2212 N N . ASP A 1 298 ? 16.868 4.388 -13.417 1.00 85.56 298 ASP A N 1
ATOM 2213 C CA . ASP A 1 298 ? 18.283 4.007 -13.481 1.00 85.56 298 ASP A CA 1
ATOM 2214 C C . ASP A 1 298 ? 18.510 2.603 -12.896 1.00 85.56 298 ASP A C 1
ATOM 2216 O O . ASP A 1 298 ? 18.088 2.326 -11.775 1.00 85.56 298 ASP A O 1
ATOM 2220 N N . GLU A 1 299 ? 19.168 1.726 -13.655 1.00 91.62 299 GLU A N 1
ATOM 2221 C CA . GLU A 1 299 ? 19.489 0.336 -13.292 1.00 91.62 299 GLU A CA 1
ATOM 2222 C C . GLU A 1 299 ? 18.275 -0.585 -13.016 1.00 91.62 299 GLU A C 1
ATOM 2224 O O . GLU A 1 299 ? 18.432 -1.638 -12.397 1.00 91.62 299 GLU A O 1
ATOM 2229 N N . CYS A 1 300 ? 17.067 -0.243 -13.483 1.00 96.44 300 CYS A N 1
ATOM 2230 C CA . CYS A 1 300 ? 15.896 -1.126 -13.363 1.00 96.44 300 CYS A CA 1
ATOM 2231 C C . CYS A 1 300 ? 15.977 -2.390 -14.237 1.00 96.44 300 CYS A C 1
ATOM 2233 O O . CYS A 1 300 ? 16.579 -2.390 -15.313 1.00 96.44 300 CYS A O 1
ATOM 2235 N N . ASP A 1 301 ? 15.294 -3.460 -13.818 1.00 96.62 301 ASP A N 1
ATOM 2236 C CA . ASP A 1 301 ? 15.219 -4.726 -14.559 1.00 96.62 301 ASP A CA 1
ATOM 2237 C C . ASP A 1 301 ? 13.805 -5.025 -15.084 1.00 96.62 301 ASP A C 1
ATOM 2239 O O . ASP A 1 301 ? 12.939 -5.476 -14.336 1.00 96.62 301 ASP A O 1
ATOM 2243 N N . PHE A 1 302 ? 13.595 -4.850 -16.392 1.00 96.00 302 PHE A N 1
ATOM 2244 C CA . PHE A 1 302 ? 12.368 -5.198 -17.122 1.00 96.00 302 PHE A CA 1
ATOM 2245 C C . PHE A 1 302 ? 12.461 -6.548 -17.860 1.00 96.00 302 PHE A C 1
ATOM 2247 O O . PHE A 1 302 ? 11.824 -6.770 -18.895 1.00 96.00 302 PHE A O 1
ATOM 2254 N N . THR A 1 303 ? 13.274 -7.482 -17.365 1.00 93.75 303 THR A N 1
ATOM 2255 C CA . THR A 1 303 ? 13.453 -8.791 -18.003 1.00 93.75 303 THR A CA 1
ATOM 2256 C C . THR A 1 303 ? 12.127 -9.556 -18.127 1.00 93.75 303 THR A C 1
ATOM 2258 O O . THR A 1 303 ? 11.484 -9.896 -17.131 1.00 93.75 303 THR A O 1
ATOM 2261 N N . ASN A 1 304 ? 11.774 -9.934 -19.358 1.00 94.12 304 ASN A N 1
ATOM 2262 C CA . ASN A 1 304 ? 10.544 -10.627 -19.754 1.00 94.12 304 ASN A CA 1
ATOM 2263 C C . ASN A 1 304 ? 9.240 -9.883 -19.411 1.00 94.12 304 ASN A C 1
ATOM 2265 O O . ASN A 1 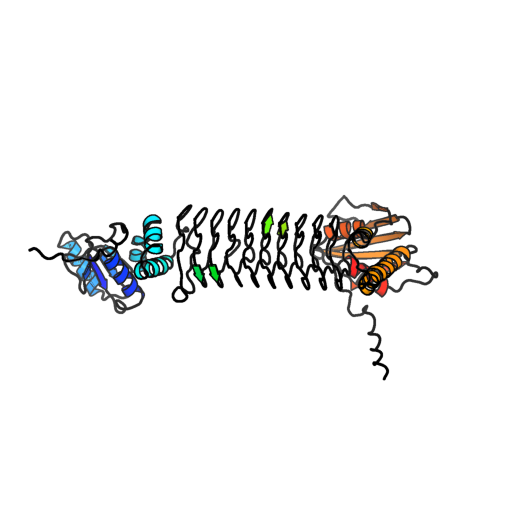304 ? 8.228 -10.543 -19.172 1.00 94.12 304 ASN A O 1
ATOM 2269 N N . CYS A 1 305 ? 9.256 -8.551 -19.350 1.00 94.19 305 CYS A N 1
ATOM 2270 C CA . CYS A 1 305 ? 8.045 -7.764 -19.113 1.00 94.19 305 CYS A CA 1
ATOM 2271 C C . CYS A 1 305 ? 7.212 -7.564 -20.381 1.00 94.19 305 CYS A C 1
ATOM 2273 O O . CYS A 1 305 ? 7.745 -7.492 -21.493 1.00 94.19 305 CYS A O 1
ATOM 2275 N N . ASP A 1 306 ? 5.905 -7.405 -20.199 1.00 92.94 306 ASP A N 1
ATOM 2276 C CA . ASP A 1 306 ? 5.033 -6.844 -21.223 1.00 92.94 306 ASP A CA 1
ATOM 2277 C C . ASP A 1 306 ? 4.941 -5.326 -21.036 1.00 92.94 306 ASP A C 1
ATOM 2279 O O . ASP A 1 306 ? 4.407 -4.857 -20.041 1.00 92.94 306 ASP A O 1
ATOM 2283 N N . LEU A 1 307 ? 5.517 -4.567 -21.965 1.00 93.06 307 LEU A N 1
ATOM 2284 C CA . LEU A 1 307 ? 5.609 -3.104 -21.937 1.00 93.06 307 LEU A CA 1
ATOM 2285 C C . LEU A 1 307 ? 4.998 -2.500 -23.211 1.00 93.06 307 LEU A C 1
ATOM 2287 O O . LEU A 1 307 ? 5.452 -1.473 -23.726 1.00 93.06 307 LEU A O 1
ATOM 2291 N N . ARG A 1 308 ? 4.024 -3.198 -23.803 1.00 88.38 308 ARG A N 1
ATOM 2292 C CA . ARG A 1 308 ? 3.352 -2.716 -25.009 1.00 88.38 308 ARG A CA 1
ATOM 2293 C C . ARG A 1 308 ? 2.564 -1.449 -24.698 1.00 88.38 308 ARG A C 1
ATOM 2295 O O . ARG A 1 308 ? 1.947 -1.352 -23.647 1.00 88.38 308 ARG A O 1
ATOM 2302 N N . ASP A 1 309 ? 2.590 -0.497 -25.620 1.00 87.81 309 ASP A N 1
ATOM 2303 C CA . ASP A 1 309 ? 1.870 0.776 -25.536 1.00 87.81 309 ASP A CA 1
ATOM 2304 C C . ASP A 1 309 ? 2.225 1.633 -24.297 1.00 87.81 309 ASP A C 1
ATOM 2306 O O . ASP A 1 309 ? 1.474 2.532 -23.931 1.00 87.81 309 ASP A O 1
ATOM 2310 N N . CYS A 1 310 ? 3.377 1.384 -23.660 1.00 90.69 310 CYS A N 1
ATOM 2311 C CA . CYS A 1 310 ? 3.855 2.184 -22.530 1.00 90.69 310 CYS A CA 1
ATOM 2312 C C . CYS A 1 310 ? 4.408 3.551 -22.950 1.00 90.69 310 CYS A C 1
ATOM 2314 O O . CYS A 1 310 ? 5.026 3.697 -24.010 1.00 90.69 310 CYS A O 1
ATOM 2316 N N . ASP A 1 311 ? 4.306 4.534 -22.057 1.00 83.56 311 ASP A N 1
ATOM 2317 C CA . ASP A 1 311 ? 4.922 5.851 -22.238 1.00 83.56 311 ASP A CA 1
ATOM 2318 C C . ASP A 1 311 ? 6.209 6.011 -21.408 1.00 83.56 311 ASP A C 1
ATOM 2320 O O . ASP A 1 311 ? 6.147 6.221 -20.205 1.00 83.56 311 ASP A O 1
ATOM 2324 N N . PHE A 1 312 ? 7.386 5.993 -22.037 1.00 83.81 312 PHE A N 1
ATOM 2325 C CA . PHE A 1 312 ? 8.677 6.303 -21.401 1.00 83.81 312 PHE A CA 1
ATOM 2326 C C . PHE A 1 312 ? 9.209 7.704 -21.747 1.00 83.81 312 PHE A C 1
ATOM 2328 O O . PHE A 1 312 ? 10.417 7.963 -21.661 1.00 83.81 312 PHE A O 1
ATOM 2335 N N . ASN A 1 313 ? 8.354 8.627 -22.187 1.00 78.06 313 ASN A N 1
ATOM 2336 C CA . ASN A 1 313 ? 8.782 9.946 -22.633 1.00 78.06 313 ASN A CA 1
ATOM 2337 C C . ASN A 1 313 ? 9.523 10.707 -21.522 1.00 78.06 313 ASN A C 1
ATOM 2339 O O . ASN A 1 313 ? 9.068 10.799 -20.389 1.00 78.06 313 ASN A O 1
ATOM 2343 N N . GLY A 1 314 ? 10.702 11.252 -21.826 1.00 70.31 314 GLY A N 1
ATOM 2344 C CA . GLY A 1 314 ? 11.532 11.996 -20.871 1.00 70.31 314 GLY A CA 1
ATOM 2345 C C . GLY A 1 314 ? 12.134 11.171 -19.723 1.00 70.31 314 GLY A C 1
ATOM 2346 O O . GLY A 1 314 ? 12.822 11.749 -18.881 1.00 70.31 314 GLY A O 1
ATOM 2347 N N . ALA A 1 315 ? 11.923 9.851 -19.682 1.00 79.38 315 ALA A N 1
ATOM 2348 C CA . ALA A 1 315 ? 12.418 8.997 -18.606 1.00 79.38 315 ALA A CA 1
ATOM 2349 C C . ALA A 1 315 ? 13.948 8.822 -18.638 1.00 79.38 315 ALA A C 1
ATOM 2351 O O . ALA A 1 315 ? 14.581 8.827 -19.702 1.00 79.38 315 ALA A O 1
ATOM 2352 N N . ASN A 1 316 ? 14.561 8.613 -17.471 1.00 78.81 316 ASN A N 1
ATOM 2353 C CA . ASN A 1 316 ? 15.943 8.158 -17.357 1.00 78.81 316 ASN A CA 1
ATOM 2354 C C . ASN A 1 316 ? 15.998 6.629 -17.327 1.00 78.81 316 ASN A C 1
ATOM 2356 O O . ASN A 1 316 ? 15.541 6.026 -16.368 1.00 78.81 316 ASN A O 1
ATOM 2360 N N . LEU A 1 317 ? 16.590 6.020 -18.354 1.00 81.00 317 LEU A N 1
ATOM 2361 C CA . LEU A 1 317 ? 16.642 4.571 -18.577 1.00 81.00 317 LEU A CA 1
ATOM 2362 C C . LEU A 1 317 ? 18.097 4.068 -18.662 1.00 81.00 317 LEU A C 1
ATOM 2364 O O . LEU A 1 317 ? 18.412 3.125 -19.395 1.00 81.00 317 LEU A O 1
ATOM 2368 N N . GLN A 1 318 ? 19.023 4.739 -17.975 1.00 80.75 318 GLN A N 1
ATOM 2369 C CA . GLN A 1 318 ? 20.415 4.300 -17.915 1.00 80.75 318 GLN A CA 1
ATOM 2370 C C . GLN A 1 318 ? 20.525 2.973 -17.164 1.00 80.75 318 GLN A C 1
ATOM 2372 O O . GLN A 1 318 ? 19.802 2.725 -16.212 1.00 80.75 318 GLN A O 1
ATOM 2377 N N . GLY A 1 319 ? 21.380 2.072 -17.652 1.00 81.75 319 GLY A N 1
ATOM 2378 C CA . GLY A 1 319 ? 21.596 0.768 -17.017 1.00 81.75 319 GLY A CA 1
ATOM 2379 C C . GLY A 1 319 ? 20.396 -0.188 -17.029 1.00 81.75 319 GLY A C 1
ATOM 2380 O O . GLY A 1 319 ? 20.518 -1.275 -16.474 1.00 81.75 319 GLY A O 1
ATOM 2381 N N . VAL A 1 320 ? 19.271 0.178 -17.656 1.00 88.50 320 VAL A N 1
ATOM 2382 C CA . VAL A 1 320 ? 18.063 -0.655 -17.662 1.00 88.50 320 VAL A CA 1
ATOM 2383 C C . VAL A 1 320 ? 18.289 -1.963 -18.418 1.00 88.50 320 VAL A C 1
ATOM 2385 O O . VAL A 1 320 ? 18.852 -1.980 -19.518 1.00 88.50 320 VAL A O 1
ATOM 2388 N N . ILE A 1 321 ? 17.802 -3.061 -17.841 1.00 88.12 321 ILE A N 1
ATOM 2389 C CA . ILE A 1 321 ? 17.833 -4.397 -18.434 1.00 88.12 321 ILE A CA 1
ATOM 2390 C C . ILE A 1 321 ? 16.494 -4.674 -19.123 1.00 88.12 321 ILE A C 1
ATOM 2392 O O . ILE A 1 321 ? 15.437 -4.622 -18.509 1.00 88.12 321 ILE A O 1
ATOM 2396 N N . TRP A 1 322 ? 16.549 -5.026 -20.404 1.00 85.62 322 TRP A N 1
ATOM 2397 C CA . TRP A 1 322 ? 15.377 -5.151 -21.287 1.00 85.62 322 TRP A CA 1
ATOM 2398 C C . TRP A 1 322 ? 15.170 -6.573 -21.832 1.00 85.62 322 TRP A C 1
ATOM 2400 O O . TRP A 1 322 ? 14.424 -6.793 -22.783 1.00 85.62 322 TRP A O 1
ATOM 2410 N N . LYS A 1 323 ? 15.897 -7.561 -21.302 1.00 86.69 323 LYS A N 1
ATOM 2411 C CA . LYS A 1 323 ? 15.994 -8.901 -21.897 1.00 86.69 323 LYS A CA 1
ATOM 2412 C C . LYS A 1 323 ? 14.620 -9.577 -21.997 1.00 86.69 323 LYS A C 1
ATOM 2414 O O . LYS A 1 323 ? 14.027 -9.895 -20.976 1.00 86.69 323 LYS A O 1
ATOM 2419 N N . GLY A 1 324 ? 14.157 -9.873 -23.209 1.00 83.38 324 GLY A N 1
ATOM 2420 C CA . GLY A 1 324 ? 12.857 -10.504 -23.460 1.00 83.38 324 GLY A CA 1
ATOM 2421 C C . GLY A 1 324 ? 11.657 -9.577 -23.234 1.00 83.38 324 GLY A C 1
ATOM 2422 O O . GLY A 1 324 ? 10.530 -10.062 -23.176 1.00 83.38 324 GLY A O 1
ATOM 2423 N N . ALA A 1 325 ? 11.874 -8.268 -23.063 1.00 85.94 325 ALA A N 1
ATOM 2424 C CA . ALA A 1 325 ? 10.793 -7.303 -22.904 1.00 85.94 325 ALA A CA 1
ATOM 2425 C C . ALA A 1 325 ? 10.053 -7.070 -24.230 1.00 85.94 325 ALA A C 1
ATOM 2427 O O . ALA A 1 325 ? 10.673 -6.980 -25.294 1.00 85.94 325 ALA A O 1
ATOM 2428 N N . ARG A 1 326 ? 8.726 -6.927 -24.163 1.00 83.69 326 ARG A N 1
ATOM 2429 C CA . ARG A 1 326 ? 7.869 -6.613 -25.316 1.00 83.69 326 ARG A CA 1
ATOM 2430 C C . ARG A 1 326 ? 7.580 -5.123 -25.359 1.00 83.69 326 ARG A C 1
ATOM 2432 O O . ARG A 1 326 ? 6.924 -4.618 -24.464 1.00 83.69 326 ARG A O 1
ATOM 2439 N N . LEU A 1 327 ? 8.020 -4.435 -26.409 1.00 81.62 327 LEU A N 1
ATOM 2440 C CA . LEU A 1 327 ? 7.990 -2.965 -26.495 1.00 81.62 327 LEU A CA 1
ATOM 2441 C C . LEU A 1 327 ? 7.065 -2.426 -27.596 1.00 81.62 327 LEU A C 1
ATOM 2443 O O . LEU A 1 327 ? 7.227 -1.289 -28.038 1.00 81.62 327 LEU A O 1
ATOM 2447 N N . LYS A 1 328 ? 6.132 -3.242 -28.108 1.00 79.19 328 LYS A N 1
ATOM 2448 C CA . LYS A 1 328 ? 5.272 -2.839 -29.230 1.00 79.19 328 LYS A CA 1
ATOM 2449 C C . LYS A 1 328 ? 4.483 -1.570 -28.888 1.00 79.19 328 LYS A C 1
ATOM 2451 O O . LYS A 1 328 ? 3.762 -1.592 -27.908 1.00 79.19 328 LYS A O 1
ATOM 2456 N N . GLY A 1 329 ? 4.603 -0.502 -29.678 1.00 75.31 329 GLY A N 1
ATOM 2457 C CA . GLY A 1 329 ? 3.871 0.753 -29.447 1.00 75.31 329 GLY A CA 1
ATOM 2458 C C . GLY A 1 329 ? 4.415 1.632 -28.314 1.00 75.31 329 GLY A C 1
ATOM 2459 O O . GLY A 1 329 ? 3.879 2.712 -28.089 1.00 75.31 329 GLY A O 1
ATOM 2460 N N . ALA A 1 330 ? 5.488 1.218 -27.629 1.00 81.25 330 ALA A N 1
ATOM 2461 C CA . ALA A 1 330 ? 6.067 2.008 -26.550 1.00 81.25 330 ALA A CA 1
ATOM 2462 C C . ALA A 1 330 ? 6.742 3.292 -27.072 1.00 81.25 330 ALA A C 1
ATOM 2464 O O . ALA A 1 330 ? 7.482 3.271 -28.062 1.00 81.25 330 ALA A O 1
ATOM 2465 N N . SER A 1 331 ? 6.518 4.409 -26.379 1.00 74.81 331 SER A N 1
ATOM 2466 C CA . SER A 1 331 ? 7.086 5.716 -26.721 1.00 74.81 331 SER A CA 1
ATOM 2467 C C . SER A 1 331 ? 8.328 6.019 -25.887 1.00 74.81 331 SER A C 1
ATOM 2469 O O . SER A 1 331 ? 8.328 5.843 -24.678 1.00 74.81 331 SER A O 1
ATOM 2471 N N . PHE A 1 332 ? 9.388 6.521 -26.524 1.00 74.75 332 PHE A N 1
ATOM 2472 C CA . PHE A 1 332 ? 10.670 6.847 -25.877 1.00 74.75 332 PHE A CA 1
ATOM 2473 C C . PHE A 1 332 ? 11.139 8.273 -26.192 1.00 74.75 332 PHE A C 1
ATOM 2475 O O . PHE A 1 332 ? 12.341 8.566 -26.212 1.00 74.75 332 PHE A O 1
ATOM 2482 N N 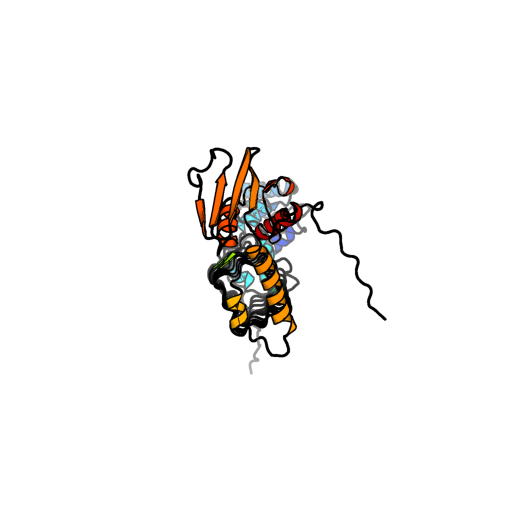. GLN A 1 333 ? 10.211 9.178 -26.508 1.00 67.50 333 GLN A N 1
ATOM 2483 C CA . GLN A 1 333 ? 10.565 10.536 -26.904 1.00 67.50 333 GLN A CA 1
ATOM 2484 C C . GLN A 1 333 ? 11.333 11.206 -25.770 1.00 67.50 333 GLN A C 1
ATOM 2486 O O . GLN A 1 333 ? 10.910 11.211 -24.623 1.00 67.50 333 GLN A O 1
ATOM 2491 N N . LEU A 1 334 ? 12.495 11.775 -26.087 1.00 61.75 334 LEU A N 1
ATOM 2492 C CA . LEU A 1 334 ? 13.353 12.464 -25.114 1.00 61.75 334 LEU A CA 1
ATOM 2493 C C . LEU A 1 334 ? 13.908 11.585 -23.974 1.00 61.75 334 LEU A C 1
ATOM 2495 O O . LEU A 1 334 ? 14.633 12.113 -23.133 1.00 61.75 334 LEU A O 1
ATOM 2499 N N . ALA A 1 335 ? 13.679 10.269 -23.981 1.00 66.81 335 ALA A N 1
ATOM 2500 C CA . ALA A 1 335 ? 14.219 9.371 -22.968 1.00 66.81 335 ALA A CA 1
ATOM 2501 C C . ALA A 1 335 ? 15.760 9.296 -23.021 1.00 66.81 335 ALA A C 1
ATOM 2503 O O . ALA A 1 335 ? 16.389 9.418 -24.086 1.00 66.81 335 ALA A O 1
ATOM 2504 N N . ASN A 1 336 ? 16.383 9.095 -21.860 1.00 68.31 336 ASN A N 1
ATOM 2505 C CA . ASN A 1 336 ? 17.819 8.868 -21.713 1.00 68.31 336 ASN A CA 1
ATOM 2506 C C . ASN A 1 336 ? 18.105 7.365 -21.668 1.00 68.31 336 ASN A C 1
ATOM 2508 O O . ASN A 1 336 ? 18.153 6.777 -20.594 1.00 68.31 336 ASN A O 1
ATOM 2512 N N . VAL A 1 337 ? 18.292 6.752 -22.836 1.00 67.88 337 VAL A N 1
ATOM 2513 C CA . VAL A 1 337 ? 18.507 5.307 -22.969 1.00 67.88 337 VAL A CA 1
ATOM 2514 C C . VAL A 1 337 ? 19.668 4.993 -23.912 1.00 67.88 337 VAL A C 1
ATOM 2516 O O . VAL A 1 337 ? 19.851 5.682 -24.920 1.00 67.88 337 VAL A O 1
ATOM 2519 N N . ASP A 1 338 ? 20.450 3.949 -23.604 1.00 64.56 338 ASP A N 1
ATOM 2520 C CA . ASP A 1 338 ? 21.346 3.349 -24.599 1.00 64.56 338 ASP A CA 1
ATOM 2521 C C . ASP A 1 338 ? 20.519 2.455 -25.516 1.00 64.56 338 ASP A C 1
ATOM 2523 O O . ASP A 1 338 ? 20.116 1.337 -25.200 1.00 64.56 338 ASP A O 1
ATOM 2527 N N . THR A 1 339 ? 20.247 2.984 -26.690 1.00 58.75 339 THR A N 1
ATOM 2528 C CA . THR A 1 339 ? 19.400 2.352 -27.689 1.00 58.75 339 THR A CA 1
ATOM 2529 C C . THR A 1 339 ? 20.000 1.087 -28.293 1.00 58.75 339 THR A C 1
ATOM 2531 O O . THR A 1 339 ? 19.256 0.254 -28.811 1.00 58.75 339 THR A O 1
ATOM 2534 N N . ASN A 1 340 ? 21.318 0.883 -28.185 1.00 59.81 340 ASN A N 1
ATOM 2535 C CA . ASN A 1 340 ? 21.925 -0.389 -28.572 1.00 59.81 340 ASN A CA 1
ATOM 2536 C C . ASN A 1 340 ? 21.547 -1.512 -27.608 1.00 59.81 340 ASN A C 1
ATOM 2538 O O . ASN A 1 340 ? 21.546 -2.672 -28.016 1.00 59.81 340 ASN A O 1
ATOM 2542 N N . GLU A 1 341 ? 21.262 -1.190 -26.345 1.00 62.12 341 GLU A N 1
ATOM 2543 C CA . GLU A 1 341 ? 20.837 -2.182 -25.364 1.00 62.12 341 GLU A CA 1
ATOM 2544 C C . GLU A 1 341 ? 19.395 -2.610 -25.628 1.00 62.12 341 GLU A C 1
ATOM 2546 O O . GLU A 1 341 ? 19.156 -3.813 -25.676 1.00 62.12 341 GLU A O 1
ATOM 2551 N N . ILE A 1 342 ? 18.478 -1.687 -25.954 1.00 65.38 342 ILE A N 1
ATOM 2552 C CA . ILE A 1 342 ? 17.098 -2.027 -26.363 1.00 65.38 342 ILE A CA 1
ATOM 2553 C C . ILE A 1 342 ? 17.100 -2.956 -27.590 1.00 65.38 342 ILE A C 1
ATOM 2555 O O . ILE A 1 342 ? 16.472 -4.013 -27.583 1.00 65.38 342 ILE A O 1
ATOM 2559 N N . ALA A 1 343 ? 17.854 -2.601 -28.635 1.00 59.47 343 ALA A N 1
ATOM 2560 C CA . ALA A 1 343 ? 17.847 -3.333 -29.905 1.00 59.47 343 ALA A CA 1
ATOM 2561 C C . ALA A 1 343 ? 18.394 -4.774 -29.814 1.00 59.47 343 ALA A C 1
ATOM 2563 O O . ALA A 1 343 ? 18.099 -5.595 -30.678 1.00 59.47 343 ALA A O 1
ATOM 2564 N N . LYS A 1 344 ? 19.217 -5.086 -28.805 1.00 59.78 344 LYS A N 1
ATOM 2565 C CA . LYS A 1 344 ? 19.785 -6.433 -28.595 1.00 59.78 344 LYS A CA 1
ATOM 2566 C C . LYS A 1 344 ? 18.922 -7.333 -27.715 1.00 59.78 344 LYS A C 1
ATOM 2568 O O . LYS A 1 344 ? 19.181 -8.532 -27.652 1.00 59.78 344 LYS A O 1
ATOM 2573 N N . SER A 1 345 ? 18.020 -6.743 -26.943 1.00 52.59 345 SER A N 1
ATOM 2574 C CA . SER A 1 345 ? 17.426 -7.366 -25.759 1.00 52.59 345 SER A CA 1
ATOM 2575 C C . SER A 1 345 ? 15.923 -7.564 -25.884 1.00 52.59 345 SER A C 1
ATOM 2577 O O . SER A 1 345 ? 15.419 -8.532 -25.318 1.00 52.59 345 SER A O 1
ATOM 2579 N N . ALA A 1 346 ? 15.232 -6.714 -26.644 1.00 54.59 346 ALA A N 1
ATOM 2580 C CA . ALA A 1 346 ? 13.850 -6.945 -27.014 1.00 54.59 346 ALA A CA 1
ATOM 2581 C C . ALA A 1 346 ? 13.788 -8.120 -28.002 1.00 54.59 346 ALA A C 1
ATOM 2583 O O . ALA A 1 346 ? 14.409 -8.071 -29.068 1.00 54.59 346 ALA A O 1
ATOM 2584 N N . ASP A 1 347 ? 13.039 -9.170 -27.652 1.00 51.88 347 ASP A N 1
ATOM 2585 C CA . ASP A 1 347 ? 12.565 -10.159 -28.624 1.00 51.88 347 ASP A CA 1
ATOM 2586 C C . ASP A 1 347 ? 11.564 -9.431 -29.533 1.00 51.88 347 ASP A C 1
ATOM 2588 O O . ASP A 1 347 ? 10.355 -9.434 -29.314 1.00 51.88 347 ASP A O 1
ATOM 2592 N N . LEU A 1 348 ? 12.096 -8.705 -30.518 1.00 50.62 348 LEU A N 1
ATOM 2593 C CA . LEU A 1 348 ? 11.331 -8.151 -31.624 1.00 50.62 348 LEU A CA 1
ATOM 2594 C C . LEU A 1 348 ? 10.987 -9.334 -32.533 1.00 50.62 348 LEU A C 1
ATOM 2596 O O . LEU A 1 348 ? 11.717 -9.632 -33.482 1.00 50.62 348 LEU A O 1
ATOM 2600 N N . ASP A 1 349 ? 9.929 -10.069 -32.190 1.00 42.38 349 ASP A N 1
ATOM 2601 C CA . ASP A 1 349 ? 9.419 -11.145 -33.037 1.00 42.38 349 ASP A CA 1
ATOM 2602 C C . ASP A 1 349 ? 9.132 -10.598 -34.448 1.00 42.38 349 ASP A C 1
ATOM 2604 O O . ASP A 1 349 ? 8.820 -9.426 -34.646 1.00 42.38 349 ASP A O 1
ATOM 2608 N N . SER A 1 350 ? 9.249 -11.445 -35.471 1.00 42.00 350 SER A N 1
ATOM 2609 C CA . SER A 1 350 ? 9.205 -11.050 -36.891 1.00 42.00 350 SER A CA 1
ATOM 2610 C C . SER A 1 350 ? 7.898 -10.389 -37.369 1.00 42.00 350 SER A C 1
ATOM 2612 O O . SER A 1 350 ? 7.849 -9.919 -38.506 1.00 42.00 350 SER A O 1
ATOM 2614 N N . ASP A 1 351 ? 6.870 -10.327 -36.518 1.00 45.66 351 ASP A N 1
ATOM 2615 C CA . ASP A 1 351 ? 5.609 -9.607 -36.744 1.00 45.66 351 ASP A CA 1
ATOM 2616 C C . ASP A 1 351 ? 5.616 -8.166 -36.158 1.00 45.66 351 ASP A C 1
ATOM 2618 O O . ASP A 1 351 ? 4.666 -7.403 -36.355 1.00 45.66 351 ASP A O 1
ATOM 2622 N N . ASP A 1 352 ? 6.708 -7.754 -35.495 1.00 45.50 352 ASP A N 1
ATOM 2623 C CA . ASP A 1 352 ? 6.954 -6.437 -34.877 1.00 45.50 352 ASP A CA 1
ATOM 2624 C C . ASP A 1 352 ? 7.888 -5.542 -35.718 1.00 45.50 352 ASP A C 1
ATOM 2626 O O . ASP A 1 352 ? 8.743 -4.803 -35.223 1.00 45.50 352 ASP A O 1
ATOM 2630 N N . VAL A 1 353 ? 7.703 -5.570 -37.041 1.00 41.50 353 VAL A N 1
ATOM 2631 C CA . VAL A 1 353 ? 8.476 -4.751 -37.997 1.00 41.50 353 VAL A CA 1
ATOM 2632 C C . VAL A 1 353 ? 8.306 -3.240 -37.737 1.00 41.50 353 VAL A C 1
ATOM 2634 O O . VAL A 1 353 ? 9.200 -2.455 -38.053 1.00 41.50 353 VAL A O 1
ATOM 2637 N N . ASP A 1 354 ? 7.198 -2.826 -37.113 1.00 41.62 354 ASP A N 1
ATOM 2638 C CA . ASP A 1 354 ? 6.868 -1.414 -36.884 1.00 41.62 354 ASP A CA 1
ATOM 2639 C C . ASP A 1 354 ? 7.616 -0.802 -35.684 1.00 41.62 354 ASP A C 1
ATOM 2641 O O . ASP A 1 354 ? 8.021 0.353 -35.742 1.00 41.62 354 ASP A O 1
ATOM 2645 N N . THR A 1 355 ? 7.928 -1.563 -34.628 1.00 39.56 355 THR A N 1
ATOM 2646 C CA . THR A 1 355 ? 8.713 -1.040 -33.491 1.00 39.56 355 THR A CA 1
ATOM 2647 C C . THR A 1 355 ? 10.204 -1.046 -33.727 1.00 39.56 355 THR A C 1
ATOM 2649 O O . THR A 1 355 ? 10.873 -0.097 -33.327 1.00 39.56 355 THR A O 1
ATOM 2652 N N . GLY A 1 356 ? 10.725 -2.033 -34.457 1.00 38.91 356 GLY A N 1
ATOM 2653 C CA . GLY A 1 356 ? 12.074 -1.939 -35.011 1.00 38.91 356 GLY A CA 1
ATOM 2654 C C . GLY A 1 356 ? 12.223 -0.684 -35.877 1.00 38.91 356 GLY A C 1
ATOM 2655 O O . GLY A 1 356 ? 13.210 0.030 -35.734 1.00 38.91 356 GLY A O 1
ATOM 2656 N N . SER A 1 357 ? 11.208 -0.370 -36.695 1.00 39.47 357 SER A N 1
ATOM 2657 C CA . SER A 1 357 ? 11.172 0.819 -37.554 1.00 39.47 357 SER A CA 1
ATOM 2658 C C . SER A 1 357 ? 10.954 2.129 -36.791 1.00 39.47 357 SER A C 1
ATOM 2660 O O . SER A 1 357 ? 11.546 3.127 -37.177 1.00 39.47 357 SER A O 1
ATOM 2662 N N . GLN A 1 358 ? 10.139 2.164 -35.733 1.00 36.91 358 GLN A N 1
ATOM 2663 C CA . GLN A 1 358 ? 9.881 3.372 -34.934 1.00 36.91 358 GLN A CA 1
ATOM 2664 C C . GLN A 1 358 ? 11.023 3.681 -33.966 1.00 36.91 358 GLN A C 1
ATOM 2666 O O . GLN A 1 358 ? 11.420 4.838 -33.824 1.00 36.91 358 GLN A O 1
ATOM 2671 N N . VAL A 1 359 ? 11.594 2.659 -33.323 1.00 38.09 359 VAL A N 1
ATOM 2672 C CA . VAL A 1 359 ? 12.805 2.814 -32.514 1.00 38.09 359 VAL A CA 1
ATOM 2673 C C . VAL A 1 359 ? 13.962 3.187 -33.435 1.00 38.09 359 VAL A C 1
ATOM 2675 O O . VAL A 1 359 ? 14.669 4.133 -33.104 1.00 38.09 359 VAL A O 1
ATOM 2678 N N . SER A 1 360 ? 14.114 2.560 -34.617 1.00 38.22 360 SER A N 1
ATOM 2679 C CA . SER A 1 360 ? 15.137 2.956 -35.600 1.00 38.22 360 SER A CA 1
ATOM 2680 C C . SER A 1 360 ? 14.890 4.332 -36.218 1.00 38.22 360 SER A C 1
ATOM 2682 O O . SER A 1 360 ? 15.859 5.033 -36.471 1.00 38.22 360 SER A O 1
ATOM 2684 N N . SER A 1 361 ? 13.643 4.756 -36.450 1.00 36.25 361 SER A N 1
ATOM 2685 C CA . SER A 1 361 ? 13.338 6.069 -37.035 1.00 36.25 361 SER A CA 1
ATOM 2686 C C . SER A 1 361 ? 13.570 7.195 -36.037 1.00 36.25 361 SER A C 1
ATOM 2688 O O . SER A 1 361 ? 14.208 8.179 -36.389 1.00 36.25 361 SER A O 1
ATOM 2690 N N . HIS A 1 362 ? 13.154 7.038 -34.777 1.00 37.34 362 HIS A N 1
ATOM 2691 C CA . HIS A 1 362 ? 13.475 8.003 -33.721 1.00 37.34 362 HIS A CA 1
ATOM 2692 C C . HIS A 1 362 ? 14.976 7.994 -33.391 1.00 37.34 362 HIS A C 1
ATOM 2694 O O . HIS A 1 362 ? 15.556 9.035 -33.081 1.00 37.34 362 HIS A O 1
ATOM 2700 N N . LEU A 1 363 ? 15.634 6.836 -33.515 1.00 35.97 363 LEU A N 1
ATOM 2701 C CA . LEU A 1 363 ? 17.089 6.694 -33.451 1.00 35.97 363 LEU A CA 1
ATOM 2702 C C . LEU A 1 363 ? 17.801 7.413 -34.582 1.00 35.97 363 LEU A C 1
ATOM 2704 O O . LEU A 1 363 ? 18.797 8.081 -34.326 1.00 35.97 363 LEU A O 1
ATOM 2708 N N . ASP A 1 364 ? 17.316 7.275 -35.810 1.00 39.66 364 ASP A N 1
ATOM 2709 C CA . ASP A 1 364 ? 17.867 7.937 -36.981 1.00 39.66 364 ASP A CA 1
ATOM 2710 C C . ASP A 1 364 ? 17.593 9.436 -36.920 1.00 39.66 364 ASP A C 1
ATOM 2712 O O . ASP A 1 364 ? 18.490 10.199 -37.250 1.00 39.66 364 ASP A O 1
ATOM 2716 N N . GLU A 1 365 ? 16.452 9.881 -36.389 1.00 37.88 365 GLU A N 1
ATOM 2717 C CA . GLU A 1 365 ? 16.148 11.291 -36.124 1.00 37.88 365 GLU A CA 1
ATOM 2718 C C . GLU A 1 365 ? 17.031 11.886 -35.019 1.00 37.88 365 GLU A C 1
ATOM 2720 O O . GLU A 1 365 ? 17.555 12.988 -35.184 1.00 37.88 365 GLU A O 1
ATOM 2725 N N . LEU A 1 366 ? 17.277 11.164 -33.920 1.00 32.31 366 LEU A N 1
ATOM 2726 C CA . LEU A 1 366 ? 18.170 11.598 -32.836 1.00 32.31 366 LEU A CA 1
ATOM 2727 C C . LEU A 1 366 ? 19.645 11.556 -33.249 1.00 32.31 366 LEU A C 1
ATOM 2729 O O . LEU A 1 366 ? 20.417 12.465 -32.920 1.00 32.31 366 LEU A O 1
ATOM 2733 N N . ARG A 1 367 ? 20.048 10.527 -33.998 1.00 37.69 367 ARG A N 1
ATOM 2734 C CA . ARG A 1 367 ? 21.391 10.364 -34.562 1.00 37.69 367 ARG A CA 1
ATOM 2735 C C . ARG A 1 367 ? 21.633 11.362 -35.685 1.00 37.69 367 ARG A C 1
ATOM 2737 O O . ARG A 1 367 ? 22.728 11.912 -35.750 1.00 37.69 367 ARG A O 1
ATOM 2744 N N . ASP A 1 368 ? 20.645 11.682 -36.515 1.00 37.62 368 ASP A N 1
ATOM 2745 C CA . ASP A 1 368 ? 20.702 12.797 -37.463 1.00 37.62 368 ASP A CA 1
ATOM 2746 C C . ASP A 1 368 ? 20.795 14.123 -36.714 1.00 37.62 368 ASP A C 1
ATOM 2748 O O . ASP A 1 368 ? 21.709 14.902 -36.970 1.00 37.62 368 ASP A O 1
ATOM 2752 N N . ALA A 1 369 ? 19.904 14.395 -35.761 1.00 34.97 369 ALA A N 1
ATOM 2753 C CA . ALA A 1 369 ? 19.877 15.663 -35.036 1.00 34.97 369 ALA A CA 1
ATOM 2754 C C . ALA A 1 369 ? 21.212 15.963 -34.330 1.00 34.97 369 ALA A C 1
ATOM 2756 O O . ALA A 1 369 ? 21.647 17.115 -34.296 1.00 34.97 369 ALA A O 1
ATOM 2757 N N . THR A 1 370 ? 21.904 14.935 -33.828 1.00 34.75 370 THR A N 1
ATOM 2758 C CA . THR A 1 370 ? 23.188 15.071 -33.118 1.00 34.75 370 THR A CA 1
ATOM 2759 C C . THR A 1 370 ? 24.423 14.949 -34.019 1.00 34.75 370 THR A C 1
ATOM 2761 O O . THR A 1 370 ? 25.400 15.670 -33.804 1.00 34.75 370 THR A O 1
ATOM 2764 N N . SER A 1 371 ? 24.399 14.125 -35.074 1.00 38.53 371 SER A N 1
ATOM 2765 C CA . SER A 1 371 ? 25.513 14.010 -36.038 1.00 38.53 371 SER A CA 1
ATOM 2766 C C . SER A 1 371 ? 25.596 15.179 -37.033 1.00 38.53 371 SER A C 1
ATOM 2768 O O . SER A 1 371 ? 26.639 15.383 -37.658 1.00 38.53 371 SER A O 1
ATOM 2770 N N . ARG A 1 372 ? 24.535 15.994 -37.152 1.00 43.53 372 ARG A N 1
ATOM 2771 C CA . ARG A 1 372 ? 24.414 17.121 -38.102 1.00 43.53 372 ARG A CA 1
ATOM 2772 C C . ARG A 1 372 ? 24.901 18.483 -37.583 1.00 43.53 372 ARG A C 1
ATOM 2774 O O . ARG A 1 372 ? 24.770 19.487 -38.287 1.00 43.53 372 ARG A O 1
ATOM 2781 N N . ILE A 1 373 ? 25.482 18.560 -36.383 1.00 46.38 373 ILE A N 1
ATOM 2782 C CA . ILE A 1 373 ? 25.878 19.831 -35.749 1.00 46.38 373 ILE A CA 1
ATOM 2783 C C . ILE A 1 373 ? 27.320 20.216 -36.138 1.00 46.38 373 ILE A C 1
ATOM 2785 O O . ILE A 1 373 ? 28.289 19.986 -35.408 1.00 46.38 373 ILE A O 1
ATOM 2789 N N . SER A 1 374 ? 27.490 20.861 -37.297 1.00 47.88 374 SER A N 1
ATOM 2790 C CA . SER A 1 374 ? 28.749 21.521 -37.681 1.00 47.88 374 SER A CA 1
ATOM 2791 C C . SER A 1 374 ? 28.928 22.838 -36.922 1.00 47.88 374 SER A C 1
ATOM 2793 O O . SER A 1 374 ? 28.706 23.917 -37.456 1.00 47.88 374 SER A O 1
ATOM 2795 N N . ARG A 1 375 ? 29.343 22.717 -35.657 1.00 55.22 375 ARG A N 1
ATOM 2796 C CA . ARG A 1 375 ? 29.644 23.804 -34.712 1.00 55.22 375 ARG A CA 1
ATOM 2797 C C . ARG A 1 375 ? 28.512 24.822 -34.543 1.00 55.22 375 ARG A C 1
ATOM 2799 O O . ARG A 1 375 ? 28.364 25.749 -35.336 1.00 55.22 375 ARG A O 1
ATOM 2806 N N . VAL A 1 376 ? 27.760 24.678 -33.455 1.00 56.12 376 VAL A N 1
ATOM 2807 C CA . VAL A 1 376 ? 26.709 25.625 -33.064 1.00 56.12 376 VAL A CA 1
ATOM 2808 C C . VAL A 1 376 ? 27.092 26.295 -31.754 1.00 56.12 376 VAL A C 1
ATOM 2810 O O . VAL A 1 376 ? 27.454 25.630 -30.781 1.00 56.12 376 VAL A O 1
ATOM 2813 N N . GLU A 1 377 ? 27.026 27.620 -31.758 1.00 61.47 377 GLU A N 1
ATOM 2814 C CA . GLU A 1 377 ? 27.237 28.483 -30.604 1.00 61.47 377 GLU A CA 1
ATOM 2815 C C . GLU A 1 377 ? 25.902 29.100 -30.204 1.00 61.47 377 GLU A C 1
ATOM 2817 O O . GLU A 1 377 ? 25.280 29.813 -30.997 1.00 61.47 377 GLU A O 1
ATOM 2822 N N . PHE A 1 378 ? 25.465 28.824 -28.981 1.00 64.88 378 PHE A N 1
ATOM 2823 C CA . PHE A 1 378 ? 24.218 29.346 -28.436 1.00 64.88 378 PHE A CA 1
ATOM 2824 C C . PHE A 1 378 ? 24.352 29.681 -26.954 1.00 64.88 378 PHE A C 1
ATOM 2826 O O . PHE A 1 378 ? 25.267 29.208 -26.276 1.00 64.88 378 PHE A O 1
ATOM 2833 N N . THR A 1 379 ? 23.434 30.505 -26.466 1.00 68.75 379 THR A N 1
ATOM 2834 C CA . THR A 1 379 ? 23.412 30.980 -25.087 1.00 68.75 379 THR A CA 1
ATOM 2835 C C . THR A 1 379 ? 22.111 30.548 -24.419 1.00 68.75 379 THR A C 1
ATOM 2837 O O . THR A 1 379 ? 21.032 30.776 -24.962 1.00 68.75 379 THR A O 1
ATOM 2840 N N . LEU A 1 380 ? 22.227 29.918 -23.248 1.00 70.12 380 LEU A N 1
ATOM 2841 C CA . LEU A 1 380 ? 21.107 29.490 -22.409 1.00 70.12 380 LEU A CA 1
ATOM 2842 C C . LEU A 1 380 ? 20.917 30.489 -21.254 1.00 70.12 380 LEU A C 1
ATOM 2844 O O . LEU A 1 380 ? 21.805 30.583 -20.398 1.00 70.12 380 LEU A O 1
ATOM 2848 N N . PRO A 1 381 ? 19.815 31.252 -21.232 1.00 74.69 381 PRO A N 1
ATOM 2849 C CA . PRO A 1 381 ? 19.521 32.207 -20.171 1.00 74.69 381 PRO A CA 1
ATOM 2850 C C . PRO A 1 381 ? 18.745 31.557 -19.017 1.00 74.69 381 PRO A C 1
ATOM 2852 O O . PRO A 1 381 ? 17.795 30.803 -19.227 1.00 74.69 381 PRO A O 1
ATOM 2855 N N . PHE A 1 382 ? 19.141 31.898 -17.792 1.00 74.44 382 PHE A N 1
ATOM 2856 C CA . PHE A 1 382 ? 18.510 31.441 -16.555 1.00 74.44 382 PHE A CA 1
ATOM 2857 C C . PHE A 1 382 ? 18.248 32.618 -15.609 1.00 74.44 382 PHE A C 1
ATOM 2859 O O . PHE A 1 382 ? 19.034 33.576 -15.559 1.00 74.44 382 PHE A O 1
ATOM 2866 N N . ARG A 1 383 ? 17.174 32.524 -14.818 1.00 77.25 383 ARG A N 1
ATOM 2867 C CA . ARG A 1 383 ? 16.790 33.519 -13.809 1.00 77.25 383 ARG A CA 1
ATOM 2868 C C . ARG A 1 383 ? 16.606 32.881 -12.434 1.00 77.25 383 ARG A C 1
ATOM 2870 O O . ARG A 1 383 ? 15.967 31.844 -12.296 1.00 77.25 383 ARG A O 1
ATOM 2877 N N . ARG A 1 384 ? 17.143 33.534 -11.399 1.00 73.38 384 ARG A N 1
ATOM 2878 C CA . ARG A 1 384 ? 16.889 33.195 -9.989 1.00 73.38 384 ARG A CA 1
ATOM 2879 C C . ARG A 1 384 ? 16.928 34.454 -9.134 1.00 73.38 384 ARG A C 1
ATOM 2881 O O . ARG A 1 384 ? 17.867 35.237 -9.242 1.00 73.38 384 ARG A O 1
ATOM 2888 N N . ASN A 1 385 ? 15.919 34.658 -8.284 1.00 72.50 385 ASN A N 1
ATOM 2889 C CA . ASN A 1 385 ? 15.830 35.799 -7.357 1.00 72.50 385 ASN A CA 1
ATOM 2890 C C . ASN A 1 385 ? 16.081 37.166 -8.032 1.00 72.50 385 ASN A C 1
ATOM 2892 O O . ASN A 1 385 ? 16.782 38.022 -7.496 1.00 72.50 385 ASN A O 1
ATOM 2896 N N . GLY A 1 386 ? 15.571 37.350 -9.255 1.00 69.00 386 GLY A N 1
ATOM 2897 C CA . GLY A 1 386 ? 15.751 38.577 -10.043 1.00 69.00 386 GLY A CA 1
ATOM 2898 C C . GLY A 1 386 ? 17.138 38.766 -10.679 1.00 69.00 386 GLY A C 1
ATOM 2899 O O . GLY A 1 386 ? 17.309 39.691 -11.471 1.00 69.00 386 GLY A O 1
ATOM 2900 N N . GLN A 1 387 ? 18.117 37.898 -10.401 1.00 69.81 387 GLN A N 1
ATOM 2901 C CA . GLN A 1 387 ? 19.410 37.886 -11.089 1.00 69.81 387 GLN A CA 1
ATOM 2902 C C . GLN A 1 387 ? 19.348 37.017 -12.349 1.00 69.81 387 GLN A C 1
ATOM 2904 O O . GLN A 1 387 ? 18.797 35.914 -12.338 1.00 69.81 387 GLN A O 1
ATOM 2909 N N . ARG A 1 388 ? 19.939 37.523 -13.437 1.00 75.31 388 ARG A N 1
ATOM 2910 C CA . ARG A 1 388 ? 19.980 36.872 -14.751 1.00 75.31 388 ARG A CA 1
ATOM 2911 C C . ARG A 1 388 ? 21.399 36.415 -15.065 1.00 75.31 388 ARG A C 1
ATOM 2913 O O . ARG A 1 388 ? 22.331 37.212 -14.978 1.00 75.31 388 ARG A O 1
ATOM 2920 N N . LEU A 1 389 ? 21.555 35.153 -15.458 1.00 72.12 389 LEU A N 1
ATOM 2921 C CA . LEU A 1 389 ? 22.826 34.592 -15.913 1.00 72.12 389 LEU A CA 1
ATOM 2922 C C . LEU A 1 389 ? 22.656 33.884 -17.256 1.00 72.12 389 LEU A C 1
ATOM 2924 O O . LEU A 1 389 ? 21.600 33.338 -17.560 1.00 72.12 389 LEU A O 1
ATOM 2928 N N . SER A 1 390 ? 23.736 33.867 -18.031 1.00 73.38 390 SER A N 1
ATOM 2929 C CA . SER A 1 390 ? 23.759 33.318 -19.384 1.00 73.38 390 SER A CA 1
ATOM 2930 C C . SER A 1 390 ? 24.916 32.341 -19.552 1.00 73.38 390 SER A C 1
ATOM 2932 O O . SER A 1 390 ? 26.081 32.687 -19.319 1.00 73.38 390 SER A O 1
ATOM 2934 N N . LEU A 1 391 ? 24.592 31.119 -19.965 1.00 67.69 391 LEU A N 1
ATOM 2935 C CA . LEU A 1 391 ? 25.545 30.044 -20.203 1.00 67.69 391 LEU A CA 1
ATOM 2936 C C . LEU A 1 391 ? 25.838 29.939 -21.703 1.00 67.69 391 LEU A C 1
ATOM 2938 O O . LEU A 1 391 ? 24.960 29.582 -22.485 1.00 67.69 391 LEU A O 1
ATOM 2942 N N . ALA A 1 392 ? 27.072 30.221 -22.111 1.00 67.81 392 ALA A N 1
ATOM 2943 C CA . ALA A 1 392 ? 27.523 30.030 -23.482 1.00 67.81 392 ALA A CA 1
ATOM 2944 C C . ALA A 1 392 ? 27.897 28.563 -23.722 1.00 67.81 392 ALA A C 1
ATOM 2946 O O . ALA A 1 392 ? 28.765 28.001 -23.043 1.00 67.81 392 ALA A O 1
ATOM 2947 N N . VAL A 1 393 ? 27.275 27.965 -24.732 1.00 65.56 393 VAL A N 1
ATOM 2948 C CA . VAL A 1 393 ? 27.523 26.597 -25.179 1.00 65.56 393 VAL A CA 1
ATOM 2949 C C . VAL A 1 393 ? 28.081 26.640 -26.596 1.00 65.56 393 VAL A C 1
ATOM 2951 O O . VAL A 1 393 ? 27.465 27.164 -27.522 1.00 65.56 393 VAL A O 1
ATOM 2954 N N . THR A 1 394 ? 29.273 26.079 -26.777 1.00 63.12 394 THR A N 1
ATOM 2955 C CA . THR A 1 394 ? 29.907 25.891 -28.082 1.00 63.12 394 THR A CA 1
ATOM 2956 C C . THR A 1 394 ? 30.026 24.405 -28.354 1.00 63.12 394 THR A C 1
ATOM 2958 O O . THR A 1 394 ? 30.800 23.701 -27.708 1.00 63.12 394 THR A O 1
ATOM 2961 N N . THR A 1 395 ? 29.278 23.922 -29.331 1.00 59.84 395 THR A N 1
ATOM 2962 C CA . THR A 1 395 ? 29.339 22.528 -29.775 1.00 59.84 395 THR A CA 1
ATOM 2963 C C . THR A 1 395 ? 30.318 22.391 -30.936 1.00 59.84 395 THR A C 1
ATOM 2965 O O . THR A 1 395 ? 30.548 23.333 -31.686 1.00 59.84 395 THR A O 1
ATOM 2968 N N . SER A 1 396 ? 30.942 21.231 -31.093 1.00 54.78 396 SER A N 1
ATOM 2969 C CA . SER A 1 396 ? 31.735 20.855 -32.266 1.00 54.78 396 SER A CA 1
ATOM 2970 C C . SER A 1 396 ? 31.641 19.339 -32.451 1.00 54.78 396 SER A C 1
ATOM 2972 O O . SER A 1 396 ? 31.318 18.651 -31.484 1.00 54.78 396 SER A O 1
ATOM 2974 N N . PRO A 1 397 ? 32.009 18.785 -33.621 1.00 49.28 397 PRO A N 1
ATOM 2975 C CA . PRO A 1 397 ? 31.916 17.342 -33.866 1.00 49.28 397 PRO A CA 1
ATOM 2976 C C . PRO A 1 397 ? 32.724 16.465 -32.897 1.00 49.28 397 PRO A C 1
ATOM 2978 O O . PRO A 1 397 ? 32.516 15.261 -32.841 1.00 49.28 397 PRO A O 1
ATOM 2981 N N . ARG A 1 398 ? 33.694 17.039 -32.168 1.00 48.66 398 ARG A N 1
ATOM 2982 C CA . ARG A 1 398 ? 34.555 16.296 -31.230 1.00 48.66 398 ARG A CA 1
ATOM 2983 C C . ARG A 1 398 ? 34.441 16.750 -29.780 1.00 48.66 398 ARG A C 1
ATOM 2985 O O . ARG A 1 398 ? 34.686 15.941 -28.890 1.00 48.66 398 ARG A O 1
ATOM 2992 N N . HIS A 1 399 ? 34.074 18.007 -29.530 1.00 55.50 399 HIS A N 1
ATOM 2993 C CA . HIS A 1 399 ? 34.000 18.559 -28.177 1.00 55.50 399 HIS A CA 1
ATOM 2994 C C . HIS A 1 399 ? 32.841 19.536 -27.979 1.00 55.50 399 HIS A C 1
ATOM 2996 O O . HIS A 1 399 ? 32.490 20.277 -28.897 1.00 55.50 399 HIS A O 1
ATOM 3002 N N . VAL A 1 400 ? 32.339 19.610 -26.748 1.00 56.84 400 VAL A N 1
ATOM 3003 C CA . VAL A 1 400 ? 31.448 20.668 -26.256 1.00 56.84 400 VAL A CA 1
ATOM 3004 C C . VAL A 1 400 ? 32.204 21.517 -25.258 1.00 56.84 400 VAL A C 1
ATOM 3006 O O . VAL A 1 400 ? 32.850 20.997 -24.349 1.00 56.84 400 VAL A O 1
ATOM 3009 N N . ARG A 1 401 ? 32.120 22.831 -25.405 1.00 59.97 401 ARG A N 1
ATOM 3010 C CA . ARG A 1 401 ? 32.618 23.785 -24.425 1.00 59.97 401 ARG A CA 1
ATOM 3011 C C . ARG A 1 401 ? 31.443 24.517 -23.804 1.00 59.97 401 ARG A C 1
ATOM 3013 O O . ARG A 1 401 ? 30.577 25.000 -24.524 1.00 59.97 401 ARG A O 1
ATOM 3020 N N . ILE A 1 402 ? 31.453 24.622 -22.481 1.00 62.66 402 ILE A N 1
ATOM 3021 C CA . ILE A 1 402 ? 30.447 25.358 -21.716 1.00 62.66 402 ILE A CA 1
ATOM 3022 C C . ILE A 1 402 ? 31.165 26.370 -20.819 1.00 62.66 402 ILE A C 1
ATOM 3024 O O . ILE A 1 402 ? 32.135 26.017 -20.134 1.00 62.66 402 ILE A O 1
ATOM 3028 N N . ALA A 1 403 ? 30.720 27.626 -20.840 1.00 63.59 403 ALA A N 1
ATOM 3029 C CA . ALA A 1 403 ? 31.262 28.704 -20.015 1.00 63.59 403 ALA A CA 1
ATOM 3030 C C . ALA A 1 403 ? 30.192 29.757 -19.688 1.00 63.59 403 ALA A C 1
ATOM 3032 O O . ALA A 1 403 ? 29.312 30.016 -20.500 1.00 63.59 403 ALA A O 1
ATOM 3033 N N . TRP A 1 404 ? 30.282 30.393 -18.519 1.00 66.38 404 TRP A N 1
ATOM 3034 C CA . TRP A 1 404 ? 29.448 31.557 -18.208 1.00 66.38 404 TRP A CA 1
ATOM 3035 C C . TRP A 1 404 ? 29.913 32.780 -18.998 1.00 66.38 404 TRP A C 1
ATOM 3037 O O . TRP A 1 404 ? 31.114 33.005 -19.148 1.00 66.38 404 TRP A O 1
ATOM 3047 N N . GLU A 1 405 ? 28.966 33.587 -19.470 1.00 61.81 405 GLU A N 1
ATOM 3048 C CA . GLU A 1 405 ? 29.286 34.844 -20.160 1.00 61.81 405 GLU A CA 1
ATOM 3049 C C . GLU A 1 405 ? 29.714 35.957 -19.205 1.00 61.81 405 GLU A C 1
ATOM 3051 O O . GLU A 1 405 ? 30.435 36.871 -19.602 1.00 61.81 405 GLU A O 1
ATOM 3056 N N . GLN A 1 406 ? 29.300 35.865 -17.940 1.00 61.97 406 GLN A N 1
ATOM 3057 C CA . GLN A 1 406 ? 29.643 36.815 -16.887 1.00 61.97 406 GLN A CA 1
ATOM 3058 C C . GLN A 1 406 ? 30.274 36.096 -15.683 1.00 61.97 406 GLN A C 1
ATOM 3060 O O . GLN A 1 406 ? 29.988 34.915 -15.459 1.00 61.97 406 GLN A O 1
ATOM 3065 N N . PRO A 1 407 ? 31.135 36.768 -14.891 1.00 55.75 407 PRO A N 1
ATOM 3066 C CA . PRO A 1 407 ? 31.663 36.208 -13.650 1.00 55.75 407 PRO A CA 1
ATOM 3067 C C . PRO A 1 407 ? 30.511 35.825 -12.711 1.00 55.75 407 PRO A C 1
ATOM 3069 O O . PRO A 1 407 ? 29.747 36.683 -12.281 1.00 55.75 407 PRO A O 1
ATOM 3072 N N . ASN A 1 408 ? 30.381 34.533 -12.413 1.00 54.50 408 ASN A N 1
ATOM 3073 C CA . ASN A 1 408 ? 29.325 34.004 -11.555 1.00 54.50 408 ASN A CA 1
ATOM 3074 C C . ASN A 1 408 ? 29.634 34.313 -10.069 1.00 54.50 408 ASN A C 1
ATOM 3076 O O . ASN A 1 408 ? 30.681 33.871 -9.587 1.00 54.50 408 ASN A O 1
ATOM 3080 N N . PRO A 1 409 ? 28.762 35.028 -9.330 1.00 50.34 409 PRO A N 1
ATOM 3081 C CA . PRO A 1 409 ? 28.966 35.307 -7.907 1.00 50.34 409 PRO A CA 1
ATOM 3082 C C . PRO A 1 409 ? 28.575 34.141 -6.973 1.00 50.34 409 PRO A C 1
ATOM 3084 O O . PRO A 1 409 ? 28.889 34.196 -5.789 1.00 50.34 409 PRO A O 1
ATOM 3087 N N . VAL A 1 410 ? 27.922 33.086 -7.482 1.00 50.69 410 VAL A N 1
ATOM 3088 C CA . VAL A 1 410 ? 27.286 32.008 -6.691 1.00 50.69 410 VAL A CA 1
ATOM 3089 C C . VAL A 1 410 ? 28.065 30.679 -6.737 1.00 50.69 410 VAL A C 1
ATOM 3091 O O . VAL A 1 410 ? 27.856 29.812 -5.895 1.00 50.69 410 VAL A O 1
ATOM 3094 N N . SER A 1 411 ? 29.004 30.483 -7.675 1.00 47.16 411 SER A N 1
ATOM 3095 C CA . SER A 1 411 ? 29.804 29.244 -7.751 1.00 47.16 411 SER A CA 1
ATOM 3096 C C . SER A 1 411 ? 31.154 29.432 -8.452 1.00 47.16 411 SER A C 1
ATOM 3098 O O . SER A 1 411 ? 31.226 29.864 -9.602 1.00 47.16 411 SER A O 1
ATOM 3100 N N . SER A 1 412 ? 32.244 29.034 -7.786 1.00 44.28 412 SER A N 1
ATOM 3101 C CA . SER A 1 412 ? 33.619 29.077 -8.312 1.00 44.28 412 SER A CA 1
ATOM 3102 C C . SER A 1 412 ? 33.964 27.937 -9.288 1.00 44.28 412 SER A C 1
ATOM 3104 O O . SER A 1 412 ? 35.063 27.923 -9.846 1.00 44.28 412 SER A O 1
ATOM 3106 N N . GLN A 1 413 ? 33.056 26.980 -9.525 1.00 47.25 413 GLN A N 1
ATOM 3107 C CA . GLN A 1 413 ? 33.404 25.679 -10.120 1.00 47.25 413 GLN A CA 1
ATOM 3108 C C . GLN A 1 413 ? 33.280 25.576 -11.650 1.00 47.25 413 GLN A C 1
ATOM 3110 O O . GLN A 1 413 ? 33.824 24.640 -12.240 1.00 47.25 413 GLN A O 1
ATOM 3115 N N . ILE A 1 414 ? 32.610 26.510 -12.333 1.00 50.78 414 ILE A N 1
ATOM 3116 C CA . ILE A 1 414 ? 32.486 26.482 -13.804 1.00 50.78 414 ILE A CA 1
ATOM 3117 C C . ILE A 1 414 ? 33.060 27.774 -14.390 1.00 50.78 414 ILE A C 1
ATOM 3119 O O . ILE A 1 414 ? 32.329 28.651 -14.824 1.00 50.78 414 ILE A O 1
ATOM 3123 N N . ARG A 1 415 ? 34.392 27.918 -14.421 1.00 51.59 415 ARG A N 1
ATOM 3124 C CA . ARG A 1 415 ? 35.028 28.986 -15.224 1.00 51.59 415 ARG A CA 1
ATOM 3125 C C . ARG A 1 415 ? 35.055 28.636 -16.719 1.00 51.59 415 ARG A C 1
ATOM 3127 O O . ARG A 1 415 ? 34.842 29.507 -17.551 1.00 51.59 415 ARG A O 1
ATOM 3134 N N . SER A 1 416 ? 35.265 27.359 -17.055 1.00 51.91 416 SER A N 1
ATOM 3135 C CA . SER A 1 416 ? 35.054 26.767 -18.389 1.00 51.91 416 SER A CA 1
ATOM 3136 C C . SER A 1 416 ? 35.281 25.251 -18.326 1.00 51.91 416 SER A C 1
ATOM 3138 O O . SER A 1 416 ? 36.301 24.838 -17.773 1.00 51.91 416 SER A O 1
ATOM 3140 N N . LYS A 1 417 ? 34.404 24.425 -18.913 1.00 55.12 417 LYS A N 1
ATOM 3141 C CA . LYS A 1 417 ? 34.615 22.966 -19.057 1.00 55.12 417 LYS A CA 1
ATOM 3142 C C . LYS A 1 417 ? 34.614 22.562 -20.533 1.00 55.12 417 LYS A C 1
ATOM 3144 O O . LYS A 1 417 ? 33.777 23.036 -21.299 1.00 55.12 417 LYS A O 1
ATOM 3149 N N . LEU A 1 418 ? 35.563 21.706 -20.917 1.00 42.09 418 LEU A N 1
ATOM 3150 C CA . LEU A 1 418 ? 35.656 21.084 -22.240 1.00 42.09 418 LEU A CA 1
ATOM 3151 C C . LEU A 1 418 ? 35.313 19.597 -22.100 1.00 42.09 418 LEU A C 1
ATOM 3153 O O . LEU A 1 418 ? 35.910 18.903 -21.282 1.00 42.09 418 LEU A O 1
ATOM 3157 N N . LEU A 1 419 ? 34.343 19.131 -22.876 1.00 53.41 419 LEU A N 1
ATOM 3158 C CA . LEU A 1 419 ? 33.713 17.814 -22.769 1.00 53.41 419 LEU A CA 1
ATOM 3159 C C . LEU A 1 419 ? 33.776 17.119 -24.135 1.00 53.41 419 LEU A C 1
ATOM 3161 O O . LEU A 1 419 ? 33.824 17.801 -25.159 1.00 53.41 419 LEU A O 1
ATOM 3165 N N . ARG A 1 420 ? 33.803 15.783 -24.184 1.00 45.97 420 ARG A N 1
ATOM 3166 C CA . ARG A 1 420 ? 33.766 15.034 -25.457 1.00 45.97 420 ARG A CA 1
ATOM 3167 C C . ARG A 1 420 ? 32.362 15.106 -26.073 1.00 45.97 420 ARG A C 1
ATOM 3169 O O . ARG A 1 420 ? 31.375 15.099 -25.349 1.00 45.97 420 ARG A O 1
ATOM 3176 N N . ALA A 1 421 ? 32.278 15.217 -27.401 1.00 44.25 421 ALA A N 1
ATOM 3177 C CA . ALA A 1 421 ? 31.004 15.396 -28.113 1.00 44.25 421 ALA A CA 1
ATOM 3178 C C . ALA A 1 421 ? 30.199 14.107 -28.324 1.00 44.25 421 ALA A C 1
ATOM 3180 O O . ALA A 1 421 ? 29.002 14.208 -28.568 1.00 44.25 421 ALA A O 1
ATOM 3181 N N . SER A 1 422 ? 30.828 12.929 -28.207 1.00 42.38 422 SER A N 1
ATOM 3182 C CA . SER A 1 422 ? 30.170 11.614 -28.315 1.00 42.38 422 SER A CA 1
ATOM 3183 C C . SER A 1 422 ? 28.991 11.441 -27.357 1.00 42.38 422 SER A C 1
ATOM 3185 O O . SER A 1 422 ? 28.105 10.649 -27.636 1.00 42.38 422 SER A O 1
ATOM 3187 N N . ASP A 1 423 ? 28.958 12.233 -26.284 1.00 48.91 423 ASP A N 1
ATOM 3188 C CA . ASP A 1 423 ? 28.029 12.077 -25.168 1.00 48.91 423 ASP A CA 1
ATOM 3189 C C . ASP A 1 423 ? 27.190 13.343 -24.931 1.00 48.91 423 ASP A C 1
ATOM 3191 O O . ASP A 1 423 ? 26.664 13.515 -23.845 1.00 48.91 423 ASP A O 1
ATOM 3195 N N . LEU A 1 424 ? 27.076 14.256 -25.910 1.00 45.12 424 LEU A N 1
ATOM 3196 C CA . LEU A 1 424 ? 26.576 15.645 -25.787 1.00 45.12 424 LEU A CA 1
ATOM 3197 C C . LEU A 1 424 ? 25.361 15.858 -24.852 1.00 45.12 424 LEU A C 1
ATOM 3199 O O . LEU A 1 424 ? 25.309 16.868 -24.148 1.00 45.12 424 LEU A O 1
ATOM 3203 N N . ARG A 1 425 ? 24.408 14.913 -24.837 1.00 48.06 425 ARG A N 1
ATOM 3204 C CA . ARG A 1 425 ? 23.208 14.923 -23.981 1.00 48.06 425 ARG A CA 1
ATOM 3205 C C . ARG A 1 425 ? 23.544 14.839 -22.487 1.00 48.06 425 ARG A C 1
ATOM 3207 O O . ARG A 1 425 ? 23.029 15.642 -21.716 1.00 48.06 425 ARG A O 1
ATOM 3214 N N . ILE A 1 426 ? 24.445 13.942 -22.080 1.00 45.69 426 ILE A N 1
ATOM 3215 C CA . ILE A 1 426 ? 24.730 13.632 -20.667 1.00 45.69 426 ILE A CA 1
ATOM 3216 C C . ILE A 1 426 ? 25.413 14.814 -19.945 1.00 45.69 426 ILE A C 1
ATOM 3218 O O . ILE A 1 426 ? 24.953 15.201 -18.869 1.00 45.69 426 ILE A O 1
ATOM 3222 N N . PRO A 1 427 ? 26.449 15.480 -20.498 1.00 46.66 427 PRO A N 1
ATOM 3223 C CA . PRO A 1 427 ? 27.049 16.643 -19.861 1.00 46.66 427 PRO A CA 1
ATOM 3224 C C . PRO A 1 427 ? 26.160 17.886 -19.879 1.00 46.66 427 PRO A C 1
ATOM 3226 O O . PRO A 1 427 ? 26.235 18.662 -18.932 1.00 46.66 427 PRO A O 1
ATOM 3229 N N . LEU A 1 428 ? 25.343 18.107 -20.920 1.00 49.25 428 LEU A N 1
ATOM 3230 C CA . LEU A 1 428 ? 24.454 19.274 -20.971 1.00 49.25 428 LEU A CA 1
ATOM 3231 C C . LEU A 1 428 ? 23.317 19.119 -19.956 1.00 49.25 428 LEU A C 1
ATOM 3233 O O . LEU A 1 428 ? 23.100 20.023 -19.154 1.00 49.25 428 LEU A O 1
ATOM 3237 N N . LEU A 1 429 ? 22.680 17.945 -19.916 1.00 48.78 429 LEU A N 1
ATOM 3238 C CA . LEU A 1 429 ? 21.640 17.624 -18.943 1.00 48.78 429 LEU A CA 1
ATOM 3239 C C . LEU A 1 429 ? 22.196 17.616 -17.511 1.00 48.78 429 LEU A C 1
ATOM 3241 O O . LEU A 1 429 ? 21.595 18.210 -16.629 1.00 48.78 429 LEU A O 1
ATOM 3245 N N . SER A 1 430 ? 23.390 17.057 -17.267 1.00 51.53 430 SER A N 1
ATOM 3246 C CA . SER A 1 430 ? 24.058 17.111 -15.950 1.00 51.53 430 SER A CA 1
ATOM 3247 C C . SER A 1 430 ? 24.445 18.532 -15.522 1.00 51.53 430 SER A C 1
ATOM 3249 O O . SER A 1 430 ? 24.490 18.834 -14.329 1.00 51.53 430 SER A O 1
ATOM 3251 N N . VAL A 1 431 ? 24.759 19.419 -16.470 1.00 51.44 431 VAL A N 1
ATOM 3252 C CA . VAL A 1 431 ? 25.029 20.830 -16.174 1.00 51.44 431 VAL A CA 1
ATOM 3253 C C . VAL A 1 431 ? 23.733 21.572 -15.875 1.00 51.44 431 VAL A C 1
ATOM 3255 O O . VAL A 1 431 ? 23.721 22.337 -14.921 1.00 51.44 431 VAL A O 1
ATOM 3258 N N . VAL A 1 432 ? 22.656 21.331 -16.624 1.00 52.41 432 VAL A N 1
ATOM 3259 C CA . VAL A 1 432 ? 21.383 22.045 -16.447 1.00 52.41 432 VAL A CA 1
ATOM 3260 C C . VAL A 1 432 ? 20.574 21.506 -15.264 1.00 52.41 432 VAL A C 1
ATOM 3262 O O . VAL A 1 432 ? 20.024 22.301 -14.509 1.00 52.41 432 VAL A O 1
ATOM 3265 N N . ASN A 1 433 ? 20.626 20.200 -14.981 1.00 53.81 433 ASN A N 1
ATOM 3266 C CA . ASN A 1 433 ? 20.017 19.602 -13.788 1.00 53.81 433 ASN A CA 1
ATOM 3267 C C . ASN A 1 433 ? 20.567 20.187 -12.474 1.00 53.81 433 ASN A C 1
ATOM 3269 O O . ASN A 1 433 ? 19.855 20.226 -11.478 1.00 53.81 433 ASN A O 1
ATOM 3273 N N . ARG A 1 434 ? 21.809 20.699 -12.457 1.00 55.59 434 ARG A N 1
ATOM 3274 C CA . ARG A 1 434 ? 22.381 21.407 -11.288 1.00 55.59 434 ARG A CA 1
ATOM 3275 C C . ARG A 1 434 ? 21.725 22.763 -11.013 1.00 55.59 434 ARG A C 1
ATOM 3277 O O . ARG A 1 434 ? 22.047 23.395 -10.010 1.00 55.59 434 ARG A O 1
ATOM 3284 N N . PHE A 1 435 ? 20.861 23.223 -11.912 1.00 56.44 435 PHE A N 1
ATOM 3285 C CA . PHE A 1 435 ? 20.162 24.497 -11.839 1.00 56.44 435 PHE A CA 1
ATOM 3286 C C . PHE A 1 435 ? 18.644 24.312 -11.998 1.00 56.44 435 PHE A C 1
ATOM 3288 O O . PHE A 1 435 ? 17.988 25.235 -12.459 1.00 56.44 435 PHE A O 1
ATOM 3295 N N . ARG A 1 436 ? 18.077 23.152 -11.615 1.00 60.62 436 ARG A N 1
ATOM 3296 C CA . ARG A 1 436 ? 16.617 22.901 -11.661 1.00 60.62 436 ARG A CA 1
ATOM 3297 C C . ARG A 1 436 ? 15.795 23.944 -10.896 1.00 60.62 436 ARG A C 1
ATOM 3299 O O . ARG A 1 436 ? 14.716 24.295 -11.346 1.00 60.62 436 ARG A O 1
ATOM 3306 N N . ASP A 1 437 ? 16.347 24.515 -9.824 1.00 58.34 437 ASP A N 1
ATOM 3307 C CA . ASP A 1 437 ? 15.706 25.596 -9.051 1.00 58.34 437 ASP A CA 1
ATOM 3308 C C . ASP A 1 437 ? 15.756 26.974 -9.748 1.00 58.34 437 ASP A C 1
ATOM 3310 O O . ASP A 1 437 ? 15.455 28.002 -9.135 1.00 58.34 437 ASP A O 1
ATOM 3314 N N . TRP A 1 438 ? 16.262 27.040 -10.983 1.00 65.69 438 TRP A N 1
ATOM 3315 C CA . TRP A 1 438 ? 16.377 28.265 -11.766 1.00 65.69 438 TRP A CA 1
ATOM 3316 C C . TRP A 1 438 ? 15.383 28.217 -12.917 1.00 65.69 438 TRP A C 1
ATOM 3318 O O . TRP A 1 438 ? 15.260 27.221 -13.623 1.00 65.69 438 TRP A O 1
ATOM 3328 N N . GLU A 1 439 ? 14.728 29.342 -13.160 1.00 73.31 439 GLU A N 1
ATOM 3329 C CA . GLU A 1 439 ? 13.796 29.488 -14.267 1.00 73.31 439 GLU A CA 1
ATOM 3330 C C . GLU A 1 439 ? 14.571 29.582 -15.589 1.00 73.31 439 GLU A C 1
ATOM 3332 O O . GLU A 1 439 ? 15.420 30.466 -15.765 1.00 73.31 439 GLU A O 1
ATOM 3337 N N . PHE A 1 440 ? 14.295 28.664 -16.516 1.00 69.62 440 PHE A N 1
ATOM 3338 C CA . PHE A 1 440 ? 14.861 28.673 -17.864 1.00 69.62 440 PHE A CA 1
ATOM 3339 C C . PHE A 1 440 ? 14.023 29.555 -18.796 1.00 69.62 440 PHE A C 1
ATOM 3341 O O . PHE A 1 440 ? 12.830 29.326 -18.976 1.00 69.62 440 PHE A O 1
ATOM 3348 N N . LEU A 1 441 ? 14.651 30.552 -19.424 1.00 74.56 441 LEU A N 1
ATOM 3349 C CA . LEU A 1 441 ? 13.959 31.529 -20.272 1.00 74.56 441 LEU A CA 1
ATOM 3350 C C . LEU A 1 441 ? 14.068 31.128 -21.754 1.00 74.56 441 LEU A C 1
ATOM 3352 O O . LEU A 1 441 ? 14.869 31.680 -22.509 1.00 74.56 441 LEU A O 1
ATOM 3356 N N . ALA A 1 442 ? 13.273 30.140 -22.178 1.00 63.50 442 ALA A N 1
ATOM 3357 C CA . ALA A 1 442 ? 13.359 29.530 -23.514 1.00 63.50 442 ALA A CA 1
ATOM 3358 C C . ALA A 1 442 ? 13.242 30.536 -24.682 1.00 63.50 442 ALA A C 1
ATOM 3360 O O . ALA A 1 442 ? 13.932 30.406 -25.696 1.00 63.50 442 ALA A O 1
ATOM 3361 N N . GLU A 1 443 ? 12.418 31.574 -24.529 1.00 71.56 443 GLU A N 1
ATOM 3362 C CA . GLU A 1 443 ? 12.211 32.638 -25.526 1.00 71.56 443 GLU A CA 1
ATOM 3363 C C . GLU A 1 443 ? 13.474 33.478 -25.782 1.00 71.56 443 GLU A C 1
ATOM 3365 O O . GLU A 1 443 ? 13.713 33.989 -26.884 1.00 71.56 443 GLU A O 1
ATOM 3370 N N . GLU A 1 444 ? 14.327 33.585 -24.767 1.00 73.44 444 GLU A N 1
ATOM 3371 C CA . GLU A 1 444 ? 15.515 34.430 -24.768 1.00 73.44 444 GLU A CA 1
ATOM 3372 C C . GLU A 1 444 ? 16.775 33.703 -25.260 1.00 73.44 444 GLU A C 1
ATOM 3374 O O . GLU A 1 444 ? 17.858 34.290 -25.283 1.00 73.44 444 GLU A O 1
ATOM 3379 N N . VAL A 1 445 ? 16.668 32.432 -25.661 1.00 68.12 445 VAL A N 1
ATOM 3380 C CA . VAL A 1 445 ? 17.803 31.671 -26.200 1.00 68.12 445 VAL A CA 1
ATOM 3381 C C . VAL A 1 445 ? 18.356 32.376 -27.438 1.00 68.12 445 VAL A C 1
ATOM 3383 O O . VAL A 1 445 ? 17.632 32.644 -28.398 1.00 68.12 445 VAL A O 1
ATOM 3386 N N . GLU A 1 446 ? 19.660 32.646 -27.454 1.00 67.56 446 GLU A N 1
ATOM 3387 C CA . GLU A 1 446 ? 20.344 33.250 -28.600 1.00 67.56 446 GLU A CA 1
ATOM 3388 C C . GLU A 1 446 ? 21.194 32.212 -29.330 1.00 67.56 446 GLU A C 1
ATOM 3390 O O . GLU A 1 446 ? 22.042 31.559 -28.728 1.00 67.56 446 GLU A O 1
ATOM 3395 N N . VAL A 1 447 ? 21.023 32.097 -30.649 1.00 65.25 447 VAL A N 1
ATOM 3396 C CA . VAL A 1 447 ? 21.896 31.284 -31.509 1.00 65.25 447 VAL A CA 1
ATOM 3397 C C . VAL A 1 447 ? 22.861 32.226 -32.221 1.00 65.25 447 VAL A C 1
ATOM 3399 O O . VAL A 1 447 ? 22.483 32.931 -33.157 1.00 65.25 447 VAL A O 1
ATOM 3402 N N . ARG A 1 448 ? 24.114 32.265 -31.760 1.00 62.69 448 ARG A N 1
ATOM 3403 C CA . ARG A 1 448 ? 25.144 33.202 -32.238 1.00 62.69 448 ARG A CA 1
ATOM 3404 C C . ARG A 1 448 ? 25.721 32.796 -33.584 1.00 62.69 448 ARG A C 1
ATOM 3406 O O . ARG A 1 448 ? 25.978 33.643 -34.438 1.00 62.69 448 ARG A O 1
ATOM 3413 N N . SER A 1 449 ? 25.930 31.500 -33.788 1.00 60.97 449 SER A N 1
ATOM 3414 C CA . SER A 1 449 ? 26.352 30.959 -35.076 1.00 60.97 449 SER A CA 1
ATOM 3415 C C . SER A 1 449 ? 26.026 29.470 -35.177 1.00 60.97 449 SER A C 1
ATOM 3417 O O . SER A 1 449 ? 26.045 28.747 -34.187 1.00 60.97 449 SER A O 1
ATOM 3419 N N . GLY A 1 450 ? 25.703 29.004 -36.382 1.00 54.22 450 GLY A N 1
ATOM 3420 C CA . GLY A 1 450 ? 25.436 27.594 -36.640 1.00 54.22 450 GLY A CA 1
ATOM 3421 C C . GLY A 1 450 ? 25.248 27.360 -38.127 1.00 54.22 450 GLY A C 1
ATOM 3422 O O . GLY A 1 450 ? 24.371 27.970 -38.743 1.00 54.22 450 GLY A O 1
ATOM 3423 N N . ARG A 1 451 ? 26.092 26.517 -38.722 1.00 49.00 451 ARG A N 1
ATOM 3424 C CA . ARG A 1 451 ? 25.868 26.009 -40.078 1.00 49.00 451 ARG A CA 1
ATOM 3425 C C . ARG A 1 451 ? 25.378 24.574 -39.970 1.00 49.00 451 ARG A C 1
ATOM 3427 O O . ARG A 1 451 ? 25.926 23.804 -39.188 1.00 49.00 451 ARG A O 1
ATOM 3434 N N . GLY A 1 452 ? 24.346 24.241 -40.731 1.00 43.06 452 GLY A N 1
ATOM 3435 C CA . GLY A 1 452 ? 23.909 22.874 -40.954 1.00 43.06 452 GLY A CA 1
ATOM 3436 C C . GLY A 1 452 ? 24.826 22.153 -41.950 1.00 43.06 452 GLY A C 1
ATOM 3437 O O . GLY A 1 452 ? 25.719 22.773 -42.539 1.00 43.06 452 GLY A O 1
ATOM 3438 N N . PRO A 1 453 ? 24.578 20.860 -42.199 1.00 37.00 453 PRO A N 1
ATOM 3439 C CA . PRO A 1 453 ? 25.461 19.986 -42.977 1.00 37.00 453 PRO A CA 1
ATOM 3440 C C . PRO A 1 453 ? 25.678 20.431 -44.436 1.00 37.00 453 PRO A C 1
ATOM 3442 O O . PRO A 1 453 ? 26.692 20.097 -45.039 1.00 37.00 453 PRO A O 1
ATOM 3445 N N . THR A 1 454 ? 24.772 21.237 -44.998 1.00 41.28 454 THR A N 1
ATOM 3446 C CA . THR A 1 454 ? 24.858 21.790 -46.363 1.00 41.28 454 THR A CA 1
ATOM 3447 C C . THR A 1 454 ? 25.510 23.179 -46.431 1.00 41.28 454 THR A C 1
ATOM 3449 O O . THR A 1 454 ? 25.552 23.795 -47.492 1.00 41.28 454 THR A O 1
ATOM 3452 N N . GLY A 1 455 ? 26.015 23.703 -45.307 1.00 44.28 455 GLY A N 1
ATOM 3453 C CA . GLY A 1 455 ? 26.618 25.038 -45.212 1.00 44.28 455 GLY A CA 1
ATOM 3454 C C . GLY A 1 455 ? 25.626 26.185 -44.965 1.00 44.28 455 GLY A C 1
ATOM 3455 O O . GLY A 1 455 ? 26.071 27.326 -44.779 1.00 44.28 455 GLY A O 1
ATOM 3456 N N . ASN A 1 456 ? 24.321 25.885 -44.912 1.00 48.16 456 ASN A N 1
ATOM 3457 C CA . ASN A 1 456 ? 23.232 26.828 -44.625 1.00 48.16 456 ASN A CA 1
ATOM 3458 C C . ASN A 1 456 ? 23.143 27.174 -43.133 1.00 48.16 456 ASN A C 1
ATOM 3460 O O . ASN A 1 456 ? 23.490 26.355 -42.288 1.00 48.16 456 ASN A O 1
ATOM 3464 N N . ARG A 1 457 ? 22.664 28.377 -42.786 1.00 53.09 457 ARG A N 1
ATOM 3465 C CA . ARG A 1 457 ? 22.431 28.758 -41.380 1.00 53.09 457 ARG A CA 1
ATOM 3466 C C . ARG A 1 457 ? 21.297 27.924 -40.777 1.00 53.09 457 ARG A C 1
ATOM 3468 O O . ARG A 1 457 ? 20.250 27.790 -41.403 1.00 53.09 457 ARG A O 1
ATOM 3475 N N . LEU A 1 458 ? 21.504 27.396 -39.570 1.00 53.81 458 LEU A N 1
ATOM 3476 C CA . LEU A 1 458 ? 20.460 26.688 -38.822 1.00 53.81 458 LEU A CA 1
ATOM 3477 C C . LEU A 1 458 ? 19.388 27.682 -38.333 1.00 53.81 458 LEU A C 1
ATOM 3479 O O . LEU A 1 458 ? 19.751 28.724 -37.779 1.00 53.81 458 LEU A O 1
ATOM 3483 N N . PRO A 1 459 ? 18.088 27.397 -38.531 1.00 57.09 459 PRO A N 1
ATOM 3484 C CA . PRO A 1 459 ? 17.018 28.260 -38.045 1.00 57.09 459 PRO A CA 1
ATOM 3485 C C . PRO A 1 459 ? 16.918 28.202 -36.514 1.00 57.09 459 PRO A C 1
ATOM 3487 O O . PRO A 1 459 ? 16.970 27.126 -35.920 1.00 57.09 459 PRO A O 1
ATOM 3490 N N . LYS A 1 460 ? 16.750 29.372 -35.879 1.00 57.84 460 LYS A N 1
ATOM 3491 C CA . LYS A 1 460 ? 16.691 29.543 -34.413 1.00 57.84 460 LYS A CA 1
ATOM 3492 C C . LYS A 1 460 ? 15.684 28.587 -33.757 1.00 57.84 460 LYS A C 1
ATOM 3494 O O . LYS A 1 460 ? 16.033 27.938 -32.781 1.00 57.84 460 LYS A O 1
ATOM 3499 N N . GLY A 1 461 ? 14.486 28.454 -34.331 1.00 54.69 461 GLY A N 1
ATOM 3500 C CA . GLY A 1 461 ? 13.418 27.601 -33.794 1.00 54.69 461 GLY A CA 1
ATOM 3501 C C . GLY A 1 461 ? 13.805 26.129 -33.666 1.00 54.69 461 GLY A C 1
ATOM 3502 O O . GLY A 1 461 ? 13.594 25.544 -32.614 1.00 54.69 461 GLY A O 1
ATOM 3503 N N . ALA A 1 462 ? 14.482 25.564 -34.669 1.00 52.91 462 ALA A N 1
ATOM 3504 C CA . ALA A 1 462 ? 14.923 24.168 -34.627 1.00 52.91 462 ALA A CA 1
ATOM 3505 C C . ALA A 1 462 ? 15.965 23.917 -33.522 1.00 52.91 462 ALA A C 1
ATOM 3507 O O . ALA A 1 462 ? 15.957 22.875 -32.872 1.00 52.91 462 ALA A O 1
ATOM 3508 N N . VAL A 1 463 ? 16.855 24.887 -33.281 1.00 54.22 463 VAL A N 1
ATOM 3509 C CA . VAL A 1 463 ? 17.851 24.801 -32.202 1.00 54.22 463 VAL A CA 1
ATOM 3510 C C . VAL A 1 463 ? 17.175 24.920 -30.835 1.00 54.22 463 VAL A C 1
ATOM 3512 O O . VAL A 1 463 ? 17.492 24.153 -29.931 1.00 54.22 463 VAL A O 1
ATOM 3515 N N . VAL A 1 464 ? 16.221 25.844 -30.690 1.00 56.53 464 VAL A N 1
ATOM 3516 C CA . VAL A 1 464 ? 15.472 26.049 -29.441 1.00 56.53 464 VAL A CA 1
ATOM 3517 C C . VAL A 1 464 ? 14.613 24.834 -29.108 1.00 56.53 464 VAL A C 1
ATOM 3519 O O . VAL A 1 464 ? 14.648 24.392 -27.969 1.00 56.53 464 VAL A O 1
ATOM 3522 N N . GLN A 1 465 ? 13.920 24.240 -30.079 1.00 54.84 465 GLN A N 1
ATOM 3523 C CA . GLN A 1 465 ? 13.133 23.021 -29.873 1.00 54.84 465 GLN A CA 1
ATOM 3524 C C . GLN A 1 465 ? 13.992 21.836 -29.440 1.00 54.84 465 GLN A C 1
ATOM 3526 O O . GLN A 1 465 ? 13.643 21.147 -28.487 1.00 54.84 465 GLN A O 1
ATOM 3531 N N . ALA A 1 466 ? 15.142 21.627 -30.087 1.00 52.34 466 ALA A N 1
ATOM 3532 C CA . ALA A 1 466 ? 16.065 20.570 -29.692 1.00 52.34 466 ALA A CA 1
ATOM 3533 C C . ALA A 1 466 ? 16.576 20.771 -28.255 1.00 52.34 466 ALA A C 1
ATOM 3535 O O . ALA A 1 466 ? 16.685 19.809 -27.500 1.00 52.34 466 ALA A O 1
ATOM 3536 N N . ILE A 1 467 ? 16.855 22.017 -27.856 1.00 54.94 467 ILE A N 1
ATOM 3537 C CA . ILE A 1 467 ? 17.245 22.356 -26.482 1.00 54.94 467 ILE A CA 1
ATOM 3538 C C . ILE A 1 467 ? 16.081 22.120 -25.519 1.00 54.94 467 ILE A C 1
ATOM 3540 O O . ILE A 1 467 ? 16.274 21.446 -24.521 1.00 54.94 467 ILE A O 1
ATOM 3544 N N . CYS A 1 468 ? 14.884 22.620 -25.820 1.00 52.88 468 CYS A N 1
ATOM 3545 C CA . CYS A 1 468 ? 13.686 22.449 -24.996 1.00 52.88 468 CYS A CA 1
ATOM 3546 C C . CYS A 1 468 ? 13.373 20.962 -24.772 1.00 52.88 468 CYS A C 1
ATOM 3548 O O . CYS A 1 468 ? 13.176 20.550 -23.634 1.00 52.88 468 CYS A O 1
ATOM 3550 N N . GLY A 1 469 ? 13.486 20.138 -25.819 1.00 49.03 469 GLY A N 1
ATOM 3551 C CA . GLY A 1 469 ? 13.379 18.684 -25.710 1.00 49.03 469 GLY A CA 1
ATOM 3552 C C . GLY A 1 469 ? 14.486 18.050 -24.860 1.00 49.03 469 GLY A C 1
ATOM 3553 O O . GLY A 1 469 ? 14.220 17.151 -24.075 1.00 49.03 469 GLY A O 1
ATOM 3554 N N . ILE A 1 470 ? 15.733 18.527 -24.949 1.00 49.50 470 ILE A N 1
ATOM 3555 C CA . ILE A 1 470 ? 16.804 18.064 -24.047 1.00 49.50 470 ILE A CA 1
ATOM 3556 C C . ILE A 1 470 ? 16.529 18.486 -22.597 1.00 49.50 470 ILE A C 1
ATOM 3558 O O . ILE A 1 470 ? 16.905 17.764 -21.685 1.00 49.50 470 ILE A O 1
ATOM 3562 N N . LEU A 1 471 ? 15.909 19.644 -22.374 1.00 48.38 471 LEU A N 1
ATOM 3563 C CA . LEU A 1 471 ? 15.655 20.196 -21.043 1.00 48.38 471 LEU A CA 1
ATOM 3564 C C . LEU A 1 471 ? 14.333 19.736 -20.418 1.00 48.38 471 LEU A C 1
ATOM 3566 O O . LEU A 1 471 ? 14.112 20.027 -19.247 1.00 48.38 471 LEU A O 1
ATOM 3570 N N . GLY A 1 472 ? 13.471 19.049 -21.173 1.00 48.47 472 GLY A N 1
ATOM 3571 C CA . GLY A 1 472 ? 12.129 18.676 -20.719 1.00 48.47 472 GLY A CA 1
ATOM 3572 C C . GLY A 1 472 ? 11.208 19.882 -20.498 1.00 48.47 472 GLY A C 1
ATOM 3573 O O . GLY A 1 472 ? 10.306 19.818 -19.673 1.00 48.47 472 GLY A O 1
ATOM 3574 N N . VAL A 1 473 ? 11.449 20.996 -21.197 1.00 52.25 473 VAL A N 1
ATOM 3575 C CA . VAL A 1 473 ? 10.646 22.227 -21.098 1.00 52.25 473 VAL A CA 1
ATOM 3576 C C . VAL A 1 473 ? 9.850 22.402 -22.389 1.00 52.25 473 VAL A C 1
ATOM 3578 O O . VAL A 1 473 ? 10.368 22.129 -23.471 1.00 52.25 473 VAL A O 1
ATOM 3581 N N . ALA A 1 474 ? 8.603 22.869 -22.302 1.00 46.69 474 ALA A N 1
ATOM 3582 C CA . ALA A 1 474 ? 7.796 23.159 -23.484 1.00 46.69 474 ALA A CA 1
ATOM 3583 C C . ALA A 1 474 ? 8.432 24.294 -24.323 1.00 46.69 474 ALA A C 1
ATOM 3585 O O . ALA A 1 474 ? 8.826 25.323 -23.763 1.00 46.69 474 ALA A O 1
ATOM 3586 N N . PRO A 1 475 ? 8.573 24.140 -25.655 1.00 51.47 475 PRO A N 1
ATOM 3587 C CA . PRO A 1 475 ? 9.081 25.208 -26.510 1.00 51.47 475 PRO A CA 1
ATOM 3588 C C . PRO A 1 475 ? 8.065 26.364 -26.616 1.00 51.47 475 PRO A C 1
ATOM 3590 O O . PRO A 1 475 ? 6.863 26.117 -26.531 1.00 51.47 475 PRO A O 1
ATOM 3593 N N . PRO A 1 476 ? 8.511 27.612 -26.862 1.00 63.59 476 PRO A N 1
ATOM 3594 C CA . PRO A 1 476 ? 7.605 28.743 -27.080 1.00 63.59 476 PRO A CA 1
ATOM 3595 C C . PRO A 1 476 ? 6.650 28.493 -28.258 1.00 63.59 476 PRO A C 1
ATOM 3597 O O . PRO A 1 476 ? 7.096 28.019 -29.308 1.00 63.59 476 PRO A O 1
ATOM 3600 N N . GLU A 1 477 ? 5.369 28.854 -28.109 1.00 52.53 477 GLU A N 1
ATOM 3601 C CA . GLU A 1 477 ? 4.317 28.602 -29.115 1.00 52.53 477 GLU A CA 1
ATOM 3602 C C . GLU A 1 477 ? 4.669 29.167 -30.503 1.00 52.53 477 GLU A C 1
ATOM 3604 O O . GLU A 1 477 ? 4.462 28.501 -31.518 1.00 52.53 477 GLU A O 1
ATOM 3609 N N . ASP A 1 478 ? 5.319 30.334 -30.551 1.00 52.97 478 ASP A N 1
ATOM 3610 C CA . ASP A 1 478 ? 5.756 31.018 -31.780 1.00 52.97 478 ASP A CA 1
ATOM 3611 C C . ASP A 1 478 ? 6.835 30.262 -32.583 1.00 52.97 478 ASP A C 1
ATOM 3613 O O . ASP A 1 478 ? 7.197 30.658 -33.696 1.00 52.97 478 ASP A O 1
ATOM 3617 N N . LEU A 1 479 ? 7.402 29.196 -32.012 1.00 51.84 479 LEU A N 1
ATOM 3618 C CA . LEU A 1 479 ? 8.457 28.382 -32.615 1.00 51.84 479 LEU A CA 1
ATOM 3619 C C . LEU A 1 479 ? 8.009 26.946 -32.909 1.00 51.84 479 LEU A C 1
ATOM 3621 O O . LEU A 1 479 ? 8.837 26.171 -33.388 1.00 51.84 479 LEU A O 1
ATOM 3625 N N . LEU A 1 480 ? 6.746 26.581 -32.660 1.00 46.28 480 LEU A N 1
ATOM 3626 C CA . LEU A 1 480 ? 6.153 25.304 -33.079 1.00 46.28 480 LEU A CA 1
ATOM 3627 C C . LEU A 1 480 ? 6.081 25.226 -34.619 1.00 46.28 480 LEU A C 1
ATOM 3629 O O . LEU A 1 480 ? 5.885 26.249 -35.281 1.00 46.28 480 LEU A O 1
ATOM 3633 N N . PRO A 1 481 ? 6.250 24.045 -35.248 1.00 39.19 481 PRO A N 1
ATOM 3634 C CA . PRO A 1 481 ? 6.015 23.941 -36.681 1.00 39.19 481 PRO A CA 1
ATOM 3635 C C . PRO A 1 481 ? 4.536 24.237 -36.963 1.00 39.19 481 PRO A C 1
ATOM 3637 O O . PRO A 1 481 ? 3.652 23.708 -36.292 1.00 39.19 481 PRO A O 1
ATOM 3640 N N . ILE A 1 482 ? 4.260 25.068 -37.975 1.00 30.69 482 ILE A N 1
ATOM 3641 C CA . ILE A 1 482 ? 2.903 25.229 -38.516 1.00 30.69 482 ILE A CA 1
ATOM 3642 C C . ILE A 1 482 ? 2.390 23.819 -38.852 1.00 30.69 482 ILE A C 1
ATOM 3644 O O . ILE A 1 482 ? 3.117 23.088 -39.538 1.00 30.69 482 ILE A O 1
ATOM 3648 N N . PRO A 1 483 ? 1.190 23.416 -38.392 1.00 28.22 483 PRO A N 1
ATOM 3649 C CA . PRO A 1 483 ? 0.675 22.081 -38.648 1.00 28.22 483 PRO A CA 1
ATOM 3650 C C . PRO A 1 483 ? 0.660 21.843 -40.156 1.00 28.22 483 PRO A C 1
ATOM 3652 O O . PRO A 1 483 ? 0.071 22.609 -40.923 1.00 28.22 483 PRO A O 1
ATOM 3655 N N . THR A 1 484 ? 1.351 20.795 -40.596 1.00 29.39 484 THR A N 1
ATOM 3656 C CA . THR A 1 484 ? 1.195 20.307 -41.964 1.00 29.39 484 THR A CA 1
ATOM 3657 C C . THR A 1 484 ? -0.252 19.826 -42.091 1.00 29.39 484 THR A C 1
ATOM 3659 O O . THR A 1 484 ? -0.714 19.080 -41.227 1.00 29.39 484 THR A O 1
ATOM 3662 N N . PRO A 1 485 ? -1.017 20.281 -43.098 1.00 28.14 485 PRO A N 1
ATOM 3663 C CA . PRO A 1 485 ? -2.409 19.884 -43.216 1.00 28.14 485 PRO A CA 1
ATOM 3664 C C . PRO A 1 485 ? -2.484 18.368 -43.408 1.00 28.14 485 PRO A C 1
ATOM 3666 O O . PRO A 1 485 ? -1.793 17.818 -44.267 1.00 28.14 485 PRO A O 1
ATOM 3669 N N . LEU A 1 486 ? -3.327 17.723 -42.596 1.00 31.23 486 LEU A N 1
ATOM 3670 C CA . LEU A 1 486 ? -3.756 16.334 -42.748 1.00 31.23 486 LEU A CA 1
ATOM 3671 C C . LEU A 1 486 ? -4.045 16.055 -44.227 1.00 31.23 486 LEU A C 1
ATOM 3673 O O . LEU A 1 486 ? -4.971 16.623 -44.809 1.00 31.23 486 LEU A O 1
ATOM 3677 N N . VAL A 1 487 ? -3.240 15.191 -44.842 1.00 31.67 487 VAL A N 1
ATOM 3678 C CA . VAL A 1 487 ? -3.559 14.630 -46.156 1.00 31.67 487 VAL A CA 1
ATOM 3679 C C . VAL A 1 487 ? -4.822 13.782 -45.961 1.00 31.67 487 VAL A C 1
ATOM 3681 O O . VAL A 1 487 ? -4.805 12.887 -45.114 1.00 31.67 487 VAL A O 1
ATOM 3684 N N . PRO A 1 488 ? -5.934 14.053 -46.670 1.00 30.08 488 PRO A N 1
ATOM 3685 C CA . PRO A 1 488 ? -7.140 13.255 -46.511 1.00 30.08 488 PRO A CA 1
ATOM 3686 C C . PRO A 1 488 ? -6.896 11.835 -47.044 1.00 30.08 488 PRO A C 1
ATOM 3688 O O . PRO A 1 488 ? -6.080 11.660 -47.959 1.00 30.08 488 PRO A O 1
ATOM 3691 N N . PRO A 1 489 ? -7.598 10.820 -46.509 1.00 35.00 489 PRO A N 1
ATOM 3692 C CA . PRO A 1 489 ? -7.466 9.456 -46.994 1.00 35.00 489 PRO A CA 1
ATOM 3693 C C . PRO A 1 489 ? -7.890 9.429 -48.464 1.00 35.00 489 PRO A C 1
ATOM 3695 O O . PRO A 1 489 ? -8.943 9.951 -48.836 1.00 35.00 489 PRO A O 1
ATOM 3698 N N . THR A 1 490 ? -7.027 8.885 -49.317 1.00 41.47 490 THR A N 1
ATOM 3699 C CA . THR A 1 490 ? -7.357 8.688 -50.729 1.00 41.47 490 THR A CA 1
ATOM 3700 C C . THR A 1 490 ? -8.352 7.535 -50.857 1.00 41.47 490 THR A C 1
ATOM 3702 O O . THR A 1 490 ? -8.277 6.564 -50.107 1.00 41.47 490 THR A O 1
ATOM 3705 N N . ALA A 1 491 ? -9.324 7.743 -51.749 1.00 35.12 491 ALA A N 1
ATOM 3706 C CA . ALA A 1 491 ? -10.547 6.961 -51.934 1.00 35.12 491 ALA A CA 1
ATOM 3707 C C . ALA A 1 491 ? -10.337 5.513 -52.393 1.00 35.12 491 ALA A C 1
ATOM 3709 O O . ALA A 1 491 ? -9.356 5.264 -53.134 1.00 35.12 491 ALA A O 1
#

pLDDT: mean 74.53, std 20.49, range [28.14, 98.88]

Secondary structure (DSSP, 8-state):
---------PPPPP---GGGTT-EEEEESTTTTSHHHHHHHHHHHHTT-EEESS--TT--EEEE-SS--HHHHHHHHHHHHHS----EEE-HHHHHHTTPPPHHHHHHHHTS-HHHHHHHHHHHTS--SS-EE-TT-B-TT-B--GGGTT-B-TTEE-TT-B-TT-EEES-EEEE-TT-B-TT-EEES-EEEEEEE-TT-B-TT-EEET-B-TT-B-TT-B-TT-B-TT-B-TT-EEES-B-TT-B-TT-B-TT-EEET-B-TT-B-TT-B-TT-B-TT-B-TT-B-TT-B-TT-B-TT-B-TT-B-TT-B-TT-B-TT-B-TT-B-TT-B-TT-B--HHHHHHHS---TT-HHHHHHHHHHHHHHHHHHHT-EEEEEEEEEEETTEEEEEEEEE-SSEEEEEESS--SS-SS-S-EEEEGGGTHHHHHHHHHTTTTSEE-GGG-EEEEEE-TTSPBPPHHHHHHHHHHHHT-PPPGGGSPPPPP-PPPP-

Foldseek 3Di:
DDDDDDDDDDPDQPPFPLLLAQAEEEEFDPCCVPPLVVLVVLLNVVSNHHYDPADDLSHAEYEYAPPGPVVRVVVNVVSVVPPVHNYHYYYSLVVLVSVQGALVQLLSLLVGPPSSVVSSQVNLVNDDPAAHECAQPEQDQREDDPVNACRENCSHAQELYEHDQHEEENYEHAEHDNYEHDQYEYHQYEYDDQYEPALYENECYEHEQYELDNYEQANYEHHLYEHDLYEPDQHAYEAYENHQYEHDNYEPALHHYENYELDNYAHAQYELDLYAYEQYENHNYEHDLYEHALYEHHLYECALYEHALYECQNYEQHNYQQAQYHHHNYDQQLYNDDLVRVVVHHPCDPVNPPVVVVSVVVVVVVCCLLQFWQKWWKWWWWDDPRDIWIWIWIDHNFWIKIATPDPDPPDPPPRMDIGTSVPVLPVVQVVVVVVPVIDTDLVPMDTPFTATPVRHTDDPLSVSVVVCSSNVHDHDPVSDPDDDDPDDDDD